Protein AF-0000000068950107 (afdb_homodimer)

Radius of gyration: 25.42 Å; Cα contacts (8 Å, |Δi|>4): 1055; chains: 2; bounding box: 49×68×73 Å

Structure (mmCIF, N/CA/C/O backbone):
data_AF-0000000068950107-model_v1
#
loop_
_entity.id
_entity.type
_entity.pdbx_description
1 polymer 'LysR family transcriptional regulator'
#
loop_
_atom_site.group_PDB
_atom_site.id
_atom_site.type_symbol
_atom_site.label_atom_id
_atom_site.label_alt_id
_atom_site.label_comp_id
_atom_site.label_asym_id
_atom_site.label_entity_id
_atom_site.label_seq_id
_atom_site.pdbx_PDB_ins_code
_atom_site.Cartn_x
_atom_site.Cartn_y
_atom_site.Cartn_z
_atom_site.occupancy
_atom_site.B_iso_or_equiv
_atom_site.auth_seq_id
_atom_site.auth_comp_id
_atom_site.auth_asym_id
_atom_site.auth_atom_id
_atom_site.pdbx_PDB_model_num
ATOM 1 N N . MET A 1 1 ? -6.273 -7.312 -38.469 1 56.97 1 MET A N 1
ATOM 2 C CA . MET A 1 1 ? -6.234 -6.789 -37.094 1 56.97 1 MET A CA 1
ATOM 3 C C . MET A 1 1 ? -6.562 -7.883 -36.094 1 56.97 1 MET A C 1
ATOM 5 O O . MET A 1 1 ? -7.57 -8.578 -36.219 1 56.97 1 MET A O 1
ATOM 9 N N . GLY A 1 2 ? -5.566 -8.32 -35.375 1 64.31 2 GLY A N 1
ATOM 10 C CA . GLY A 1 2 ? -5.77 -9.344 -34.375 1 64.31 2 GLY A CA 1
ATOM 11 C C . GLY A 1 2 ? -5.555 -8.836 -32.938 1 64.31 2 GLY A C 1
ATOM 12 O O . GLY A 1 2 ? -4.965 -7.77 -32.75 1 64.31 2 GLY A O 1
ATOM 13 N N . LEU A 1 3 ? -6.203 -9.523 -32.031 1 67.75 3 LEU A N 1
ATOM 14 C CA . LEU A 1 3 ? -6.129 -9.141 -30.609 1 67.75 3 LEU A CA 1
ATOM 15 C C . LEU A 1 3 ? -4.68 -9.102 -30.141 1 67.75 3 LEU A C 1
ATOM 17 O O . LEU A 1 3 ? -4.324 -8.289 -29.281 1 67.75 3 LEU A O 1
ATOM 21 N N . ARG A 1 4 ? -3.863 -9.875 -30.703 1 73.62 4 ARG A N 1
ATOM 22 C CA . ARG A 1 4 ? -2.447 -9.906 -30.359 1 73.62 4 ARG A CA 1
ATOM 23 C C . ARG A 1 4 ? -1.763 -8.602 -30.734 1 73.62 4 ARG A C 1
ATOM 25 O O . ARG A 1 4 ? -0.962 -8.062 -29.969 1 73.62 4 ARG A O 1
ATOM 32 N N . GLN A 1 5 ? -2.068 -8.172 -31.938 1 77.38 5 GLN A N 1
ATOM 33 C CA . GLN A 1 5 ? -1.483 -6.918 -32.406 1 77.38 5 GLN A CA 1
ATOM 34 C C . GLN A 1 5 ? -1.944 -5.742 -31.562 1 77.38 5 GLN A C 1
ATOM 36 O O . GLN A 1 5 ? -1.162 -4.836 -31.266 1 77.38 5 GLN A O 1
ATOM 41 N N . LEU A 1 6 ? -3.205 -5.777 -31.141 1 78.5 6 LEU A N 1
ATOM 42 C CA . LEU A 1 6 ? -3.727 -4.723 -30.281 1 78.5 6 LEU A CA 1
ATOM 43 C C . LEU A 1 6 ? -3.016 -4.727 -28.922 1 78.5 6 LEU A C 1
ATOM 45 O O . LEU A 1 6 ? -2.709 -3.664 -28.391 1 78.5 6 LEU A O 1
ATOM 49 N N . HIS A 1 7 ? -2.801 -5.91 -28.484 1 80.06 7 HIS A N 1
ATOM 50 C CA . HIS A 1 7 ? -2.055 -6.039 -27.234 1 80.06 7 HIS A CA 1
ATOM 51 C C . HIS A 1 7 ? -0.639 -5.496 -27.391 1 80.06 7 HIS A C 1
ATOM 53 O O . HIS A 1 7 ? -0.138 -4.809 -26.5 1 80.06 7 HIS A O 1
ATOM 59 N N . HIS A 1 8 ? 0.045 -5.781 -28.438 1 82.88 8 HIS A N 1
ATOM 60 C CA . HIS A 1 8 ? 1.374 -5.254 -28.719 1 82.88 8 HIS A CA 1
ATOM 61 C C . HIS A 1 8 ? 1.37 -3.73 -28.766 1 82.88 8 HIS A C 1
ATOM 63 O O . HIS A 1 8 ? 2.262 -3.09 -28.203 1 82.88 8 HIS A O 1
ATOM 69 N N . PHE A 1 9 ? 0.323 -3.186 -29.375 1 85.06 9 PHE A N 1
ATOM 70 C CA . PHE A 1 9 ? 0.168 -1.744 -29.531 1 85.06 9 PHE A CA 1
ATOM 71 C C . PHE A 1 9 ? -0.013 -1.071 -28.172 1 85.06 9 PHE A C 1
ATOM 73 O O . PHE A 1 9 ? 0.667 -0.089 -27.875 1 85.06 9 PHE A O 1
ATOM 80 N N . VAL A 1 10 ? -0.833 -1.626 -27.438 1 81.5 10 VAL A N 1
ATOM 81 C CA . VAL A 1 10 ? -1.101 -1.052 -26.125 1 81.5 10 VAL A CA 1
ATOM 82 C C . VAL A 1 10 ? 0.167 -1.094 -25.281 1 81.5 10 VAL A C 1
ATOM 84 O O . VAL A 1 10 ? 0.525 -0.103 -24.641 1 81.5 10 VAL A O 1
ATOM 87 N N . THR A 1 11 ? 0.856 -2.184 -25.281 1 80.5 11 THR A N 1
ATOM 88 C CA . THR A 1 11 ? 2.088 -2.359 -24.516 1 80.5 11 THR A CA 1
ATOM 89 C C . THR A 1 11 ? 3.158 -1.378 -24.984 1 80.5 11 THR A C 1
ATOM 91 O O . THR A 1 11 ? 3.889 -0.812 -24.172 1 80.5 11 THR A O 1
ATOM 94 N N . LEU A 1 12 ? 3.195 -1.234 -26.25 1 84.81 12 LEU A N 1
ATOM 95 C CA . LEU A 1 12 ? 4.172 -0.311 -26.828 1 84.81 12 LEU A CA 1
ATOM 96 C C . LEU A 1 12 ? 3.926 1.111 -26.328 1 84.81 12 LEU A C 1
ATOM 98 O O . LEU A 1 12 ? 4.863 1.801 -25.922 1 84.81 12 LEU A O 1
ATOM 102 N N . VAL A 1 13 ? 2.723 1.468 -26.328 1 80.88 13 VAL A N 1
ATOM 103 C CA . VAL A 1 13 ? 2.385 2.822 -25.906 1 80.88 13 VAL A CA 1
ATOM 104 C C . VAL A 1 13 ? 2.674 2.98 -24.422 1 80.88 13 VAL A C 1
ATOM 106 O O . VAL A 1 13 ? 3.197 4.012 -23.984 1 80.88 13 VAL A O 1
ATOM 109 N N . GLU A 1 14 ? 2.33 1.941 -23.75 1 76.25 14 GLU A N 1
ATOM 110 C CA . GLU A 1 14 ? 2.527 1.972 -22.312 1 76.25 14 GLU A CA 1
ATOM 111 C C . GLU A 1 14 ? 4.008 2.035 -21.953 1 76.25 14 GLU A C 1
ATOM 113 O O . GLU A 1 14 ? 4.398 2.73 -21.016 1 76.25 14 GLU A O 1
ATOM 118 N N . GLN A 1 15 ? 4.836 1.309 -22.656 1 76.12 15 GLN A N 1
ATOM 119 C CA . GLN A 1 15 ? 6.266 1.218 -22.375 1 76.12 15 GLN A CA 1
ATOM 120 C C . GLN A 1 15 ? 7.02 2.395 -23 1 76.12 15 GLN A C 1
ATOM 122 O O . GLN A 1 15 ? 8.133 2.717 -22.562 1 76.12 15 GLN A O 1
ATOM 127 N N . GLY A 1 16 ? 6.457 2.977 -23.953 1 78.38 16 GLY A N 1
ATOM 128 C CA . GLY A 1 16 ? 6.992 4.168 -24.594 1 78.38 16 GLY A CA 1
ATOM 129 C C . GLY A 1 16 ? 8.219 3.891 -25.438 1 78.38 16 GLY A C 1
ATOM 130 O O . GLY A 1 16 ? 8.891 4.82 -25.891 1 78.38 16 GLY A O 1
ATOM 131 N N . SER A 1 17 ? 8.656 2.635 -25.5 1 83.88 17 SER A N 1
ATOM 132 C CA . SER A 1 17 ? 9.82 2.234 -26.281 1 83.88 17 SER A CA 1
ATOM 133 C C . SER A 1 17 ? 9.633 0.85 -26.891 1 83.88 17 SER A C 1
ATOM 135 O O . SER A 1 17 ? 9.102 -0.053 -26.25 1 83.88 17 SER A O 1
ATOM 137 N N . PHE A 1 18 ? 10.086 0.819 -28.156 1 85.75 18 PHE A N 1
ATOM 138 C CA . PHE A 1 18 ? 9.984 -0.465 -28.828 1 85.75 18 PHE A CA 1
ATOM 139 C C . PHE A 1 18 ? 10.82 -1.524 -28.125 1 85.75 18 PHE A C 1
ATOM 141 O O . PHE A 1 18 ? 10.375 -2.662 -27.953 1 85.75 18 PHE A O 1
ATOM 148 N N . ALA A 1 19 ? 11.938 -1.054 -27.688 1 82.94 19 ALA A N 1
ATOM 149 C CA . ALA A 1 19 ? 12.812 -2.008 -27.016 1 82.94 19 ALA A CA 1
ATOM 150 C C . ALA A 1 19 ? 12.211 -2.469 -25.688 1 82.94 19 ALA A C 1
ATOM 152 O O . ALA A 1 19 ? 12.164 -3.666 -25.406 1 82.94 19 ALA A O 1
ATOM 153 N N . ARG A 1 20 ? 11.711 -1.617 -25.031 1 80.81 20 ARG A N 1
ATOM 154 C CA . ARG A 1 20 ? 11.125 -1.934 -23.734 1 80.81 20 ARG A CA 1
ATOM 155 C C . ARG A 1 20 ? 9.852 -2.762 -23.906 1 80.81 20 ARG A C 1
ATOM 157 O O . ARG A 1 20 ? 9.617 -3.707 -23.156 1 80.81 20 ARG A O 1
ATOM 164 N N . ALA A 1 21 ? 9.117 -2.334 -24.844 1 83.5 21 ALA A N 1
ATOM 165 C CA . ALA A 1 21 ? 7.879 -3.055 -25.109 1 83.5 21 ALA A CA 1
ATOM 166 C C . ALA A 1 21 ? 8.164 -4.48 -25.578 1 83.5 21 ALA A C 1
ATOM 168 O O . ALA A 1 21 ? 7.496 -5.426 -25.141 1 83.5 21 ALA A O 1
ATOM 169 N N . ALA A 1 22 ? 9.094 -4.586 -26.406 1 85.94 22 ALA A N 1
ATOM 170 C CA . ALA A 1 22 ? 9.477 -5.914 -26.875 1 85.94 22 ALA A CA 1
ATOM 171 C C . ALA A 1 22 ? 9.914 -6.805 -25.719 1 85.94 22 ALA A C 1
ATOM 173 O O . ALA A 1 22 ? 9.531 -7.973 -25.656 1 85.94 22 ALA A O 1
ATOM 174 N N . GLY A 1 23 ? 10.656 -6.223 -24.938 1 78.69 23 GLY A N 1
ATOM 175 C CA . GLY A 1 23 ? 11.07 -6.938 -23.734 1 78.69 23 GLY A CA 1
ATOM 176 C C . GLY A 1 23 ? 9.906 -7.367 -22.875 1 78.69 23 GLY A C 1
ATOM 177 O O . GLY A 1 23 ? 9.828 -8.523 -22.453 1 78.69 23 GLY A O 1
ATOM 178 N N . ALA A 1 24 ? 9.016 -6.504 -22.734 1 75 24 ALA A N 1
ATOM 179 C CA . ALA A 1 24 ? 7.844 -6.762 -21.891 1 75 24 ALA A CA 1
ATOM 180 C C . ALA A 1 24 ? 6.957 -7.844 -22.5 1 75 24 ALA A C 1
ATOM 182 O O . ALA A 1 24 ? 6.297 -8.594 -21.781 1 75 24 ALA A O 1
ATOM 183 N N . LEU A 1 25 ? 7.043 -7.875 -23.797 1 76 25 LEU A N 1
ATOM 184 C CA . LEU A 1 25 ? 6.172 -8.781 -24.531 1 76 25 LEU A CA 1
ATOM 185 C C . LEU A 1 25 ? 6.91 -10.07 -24.891 1 76 25 LEU A C 1
ATOM 187 O O . LEU A 1 25 ? 6.328 -10.977 -25.484 1 76 25 LEU A O 1
ATOM 191 N N . HIS A 1 26 ? 8.18 -10.047 -24.469 1 75.81 26 HIS A N 1
ATOM 192 C CA . HIS A 1 26 ? 9.023 -11.188 -24.812 1 75.81 26 HIS A CA 1
ATOM 193 C C . HIS A 1 26 ? 9.055 -11.43 -26.312 1 75.81 26 HIS A C 1
ATOM 195 O O . HIS A 1 26 ? 8.883 -12.562 -26.766 1 75.81 26 HIS A O 1
ATOM 201 N N . LEU A 1 27 ? 9.141 -10.398 -26.984 1 79.56 27 LEU A N 1
ATOM 202 C CA . LEU A 1 27 ? 9.281 -10.398 -28.438 1 79.56 27 LEU A CA 1
ATOM 203 C C . LEU A 1 27 ? 10.578 -9.719 -28.859 1 79.56 27 LEU A C 1
ATOM 205 O O . LEU A 1 27 ? 11.164 -8.953 -28.078 1 79.56 27 LEU A O 1
ATOM 209 N N . SER A 1 28 ? 11.125 -10.242 -29.938 1 82.75 28 SER A N 1
ATOM 210 C CA . SER A 1 28 ? 12.172 -9.422 -30.547 1 82.75 28 SER A CA 1
ATOM 211 C C . SER A 1 28 ? 11.617 -8.086 -31.031 1 82.75 28 SER A C 1
ATOM 213 O O . SER A 1 28 ? 10.438 -7.977 -31.344 1 82.75 28 SER A O 1
ATOM 215 N N . GLN A 1 29 ? 12.469 -7.137 -30.938 1 87.12 29 GLN A N 1
ATOM 216 C CA . GLN A 1 29 ? 12.047 -5.812 -31.391 1 87.12 29 GLN A CA 1
ATOM 217 C C . GLN A 1 29 ? 11.57 -5.84 -32.844 1 87.12 29 GLN A C 1
ATOM 219 O O . GLN A 1 29 ? 10.555 -5.234 -33.188 1 87.12 29 GLN A O 1
ATOM 224 N N . PRO A 1 30 ? 12.25 -6.609 -33.75 1 87.31 30 PRO A N 1
ATOM 225 C CA . PRO A 1 30 ? 11.719 -6.668 -35.125 1 87.31 30 PRO A CA 1
ATOM 226 C C . PRO A 1 30 ? 10.328 -7.293 -35.188 1 87.31 30 PRO A C 1
ATOM 228 O O . PRO A 1 30 ? 9.484 -6.852 -35.969 1 87.31 30 PRO A O 1
ATOM 231 N N . ALA A 1 31 ? 10.125 -8.281 -34.375 1 82.94 31 ALA A N 1
ATOM 232 C CA . ALA A 1 31 ? 8.82 -8.93 -34.344 1 82.94 31 ALA A CA 1
ATOM 233 C C . ALA A 1 31 ? 7.742 -7.957 -33.875 1 82.94 31 ALA A C 1
ATOM 235 O O . ALA A 1 31 ? 6.645 -7.918 -34.438 1 82.94 31 ALA A O 1
ATOM 236 N N . LEU A 1 32 ? 8.078 -7.242 -32.844 1 89.62 32 LEU A N 1
ATOM 237 C CA . LEU A 1 32 ? 7.129 -6.242 -32.344 1 89.62 32 LEU A CA 1
ATOM 238 C C . LEU A 1 32 ? 6.887 -5.172 -33.406 1 89.62 32 LEU A C 1
ATOM 240 O O . LEU A 1 32 ? 5.746 -4.758 -33.625 1 89.62 32 LEU A O 1
ATOM 244 N N . THR A 1 33 ? 7.934 -4.695 -34.031 1 89 33 THR A N 1
ATOM 245 C CA . THR A 1 33 ? 7.824 -3.678 -35.062 1 89 33 THR A CA 1
ATOM 246 C C . THR A 1 33 ? 6.918 -4.152 -36.188 1 89 33 THR A C 1
ATOM 248 O O . THR A 1 33 ? 6.043 -3.41 -36.656 1 89 33 THR A O 1
ATOM 251 N N . ARG A 1 34 ? 7.086 -5.387 -36.594 1 86.5 34 ARG A N 1
ATOM 252 C CA . ARG A 1 34 ? 6.258 -5.961 -37.625 1 86.5 34 ARG A CA 1
ATOM 253 C C . ARG A 1 34 ? 4.797 -6.023 -37.219 1 86.5 34 ARG A C 1
ATOM 255 O O . ARG A 1 34 ? 3.898 -5.754 -38 1 86.5 34 ARG A O 1
ATOM 262 N N . SER A 1 35 ? 4.656 -6.457 -35.969 1 84.88 35 SER A N 1
ATOM 263 C CA . SER A 1 35 ? 3.303 -6.547 -35.438 1 84.88 35 SER A CA 1
ATOM 264 C C . SER A 1 35 ? 2.604 -5.191 -35.469 1 84.88 35 SER A C 1
ATOM 266 O O . SER A 1 35 ? 1.441 -5.098 -35.875 1 84.88 35 SER A O 1
ATOM 268 N N . ILE A 1 36 ? 3.344 -4.176 -35.125 1 87.75 36 ILE A N 1
ATOM 269 C CA . ILE A 1 36 ? 2.791 -2.828 -35.062 1 87.75 36 ILE A CA 1
ATOM 270 C C . ILE A 1 36 ? 2.533 -2.332 -36.5 1 87.75 36 ILE A C 1
ATOM 272 O O . ILE A 1 36 ? 1.495 -1.727 -36.781 1 87.75 36 ILE A O 1
ATOM 276 N N . GLN A 1 37 ? 3.424 -2.584 -37.375 1 86.75 37 GLN A N 1
ATOM 277 C CA . GLN A 1 37 ? 3.273 -2.197 -38.781 1 86.75 37 GLN A CA 1
ATOM 278 C C . GLN A 1 37 ? 2.064 -2.881 -39.406 1 86.75 37 GLN A C 1
ATOM 280 O O . GLN A 1 37 ? 1.327 -2.262 -40.188 1 86.75 37 GLN A O 1
ATOM 285 N N . ALA A 1 38 ? 1.943 -4.125 -39.062 1 80.38 38 ALA A N 1
ATOM 286 C CA . ALA A 1 38 ? 0.79 -4.863 -39.562 1 80.38 38 ALA A CA 1
ATOM 287 C C . ALA A 1 38 ? -0.516 -4.238 -39.094 1 80.38 38 ALA A C 1
ATOM 289 O O . ALA A 1 38 ? -1.481 -4.133 -39.844 1 80.38 38 ALA A O 1
ATOM 290 N N . LEU A 1 39 ? -0.526 -3.92 -37.875 1 81 39 LEU A N 1
ATOM 291 C CA . LEU A 1 39 ? -1.703 -3.266 -37.312 1 81 39 LEU A CA 1
ATOM 292 C C . LEU A 1 39 ? -1.964 -1.932 -38 1 81 39 LEU A C 1
ATOM 294 O O . LEU A 1 39 ? -3.107 -1.616 -38.344 1 81 39 LEU A O 1
ATOM 298 N N . GLU A 1 40 ? -0.897 -1.148 -38.219 1 84.19 40 GLU A N 1
ATOM 299 C CA . GLU A 1 40 ? -1.016 0.161 -38.844 1 84.19 40 GLU A CA 1
ATOM 300 C C . GLU A 1 40 ? -1.411 0.031 -40.312 1 84.19 40 GLU A C 1
ATOM 302 O O . GLU A 1 40 ? -2.051 0.925 -40.875 1 84.19 40 GLU A O 1
ATOM 307 N N . ALA A 1 41 ? -1.011 -1.009 -40.938 1 79.44 41 ALA A N 1
ATOM 308 C CA . ALA A 1 41 ? -1.42 -1.271 -42.312 1 79.44 41 ALA A CA 1
ATOM 309 C C . ALA A 1 41 ? -2.939 -1.354 -42.438 1 79.44 41 ALA A C 1
ATOM 311 O O . ALA A 1 41 ? -3.516 -0.932 -43.438 1 79.44 41 ALA A O 1
ATOM 312 N N . ASP A 1 42 ? -3.547 -1.888 -41.406 1 73.06 42 ASP A N 1
ATOM 313 C CA . ASP A 1 42 ? -4.996 -2.053 -41.375 1 73.06 42 ASP A CA 1
ATOM 314 C C . ASP A 1 42 ? -5.691 -0.771 -40.938 1 73.06 42 ASP A C 1
ATOM 316 O O . ASP A 1 42 ? -6.754 -0.415 -41.438 1 73.06 42 ASP A O 1
ATOM 320 N N . LEU A 1 43 ? -5.074 -0.08 -39.969 1 75.38 43 LEU A N 1
ATOM 321 C CA . LEU A 1 43 ? -5.801 0.978 -39.25 1 75.38 43 LEU A CA 1
ATOM 322 C C . LEU A 1 43 ? -5.215 2.348 -39.594 1 75.38 43 LEU A C 1
ATOM 324 O O . LEU A 1 43 ? -5.809 3.377 -39.25 1 75.38 43 LEU A O 1
ATOM 328 N N . GLY A 1 44 ? -4.113 2.428 -40.312 1 76.38 44 GLY A N 1
ATOM 329 C CA . GLY A 1 44 ? -3.367 3.66 -40.5 1 76.38 44 GLY A CA 1
ATOM 330 C C . GLY A 1 44 ? -2.297 3.893 -39.469 1 76.38 44 GLY A C 1
ATOM 331 O O . GLY A 1 44 ? -2.119 3.076 -38.562 1 76.38 44 GLY A O 1
ATOM 332 N N . PRO A 1 45 ? -1.625 4.969 -39.562 1 80.38 45 PRO A N 1
ATOM 333 C CA . PRO A 1 45 ? -0.526 5.238 -38.656 1 80.38 45 PRO A CA 1
ATOM 334 C C . PRO A 1 45 ? -1.008 5.48 -37.219 1 80.38 45 PRO A C 1
ATOM 336 O O . PRO A 1 45 ? -1.811 6.387 -36.969 1 80.38 45 PRO A O 1
ATOM 339 N N . LEU A 1 46 ? -0.61 4.594 -36.344 1 83.12 46 LEU A N 1
ATOM 340 C CA . LEU A 1 46 ? -1.033 4.672 -34.969 1 83.12 46 LEU A CA 1
ATOM 341 C C . LEU A 1 46 ? 0.073 5.254 -34.094 1 83.12 46 LEU A C 1
ATOM 343 O O . LEU A 1 46 ? -0.199 5.809 -33.031 1 83.12 46 LEU A O 1
ATOM 347 N N . ILE A 1 47 ? 1.278 5.02 -34.531 1 85.19 47 ILE A N 1
ATOM 348 C CA . ILE A 1 47 ? 2.436 5.434 -33.75 1 85.19 47 ILE A CA 1
ATOM 349 C C . ILE A 1 47 ? 3.223 6.5 -34.5 1 85.19 47 ILE A C 1
ATOM 351 O O . ILE A 1 47 ? 3.469 6.363 -35.688 1 85.19 47 ILE A O 1
ATOM 355 N N . ASP A 1 48 ? 3.355 7.559 -33.844 1 77.94 48 ASP A N 1
ATOM 356 C CA . ASP A 1 48 ? 4.234 8.594 -34.375 1 77.94 48 ASP A CA 1
ATOM 357 C C . ASP A 1 48 ? 5.695 8.305 -34.031 1 77.94 48 ASP A C 1
ATOM 359 O O . ASP A 1 48 ? 6.078 8.328 -32.844 1 77.94 48 ASP A O 1
ATOM 363 N N . ARG A 1 49 ? 6.426 7.879 -34.969 1 71 49 ARG A N 1
ATOM 364 C CA . ARG A 1 49 ? 7.828 7.5 -34.812 1 71 49 ARG A CA 1
ATOM 365 C C . ARG A 1 49 ? 8.75 8.68 -35.094 1 71 49 ARG A C 1
ATOM 367 O O . ARG A 1 49 ? 9.953 8.508 -35.25 1 71 49 ARG A O 1
ATOM 374 N N . SER A 1 50 ? 8.039 9.773 -35.219 1 63.09 50 SER A N 1
ATOM 375 C CA . SER A 1 50 ? 8.844 10.961 -35.469 1 63.09 50 SER A CA 1
ATOM 376 C C . SER A 1 50 ? 9.719 11.32 -34.281 1 63.09 50 SER A C 1
ATOM 378 O O . SER A 1 50 ? 9.273 11.227 -33.125 1 63.09 50 SER A O 1
ATOM 380 N N . TYR A 1 51 ? 11.117 11.328 -34.469 1 59.31 51 TYR A N 1
ATOM 381 C CA . TYR A 1 51 ? 12.141 11.82 -33.562 1 59.31 51 TYR A CA 1
ATOM 382 C C . TYR A 1 51 ? 12.57 10.727 -32.594 1 59.31 51 TYR A C 1
ATOM 384 O O . TYR A 1 51 ? 12.938 11.008 -31.438 1 59.31 51 TYR A O 1
ATOM 392 N N . GLY A 1 52 ? 12.211 9.422 -32.781 1 59.31 52 GLY A N 1
ATOM 393 C CA . GLY A 1 52 ? 12.781 8.312 -32.031 1 59.31 52 GLY A CA 1
ATOM 394 C C . GLY A 1 52 ? 11.938 7.898 -30.844 1 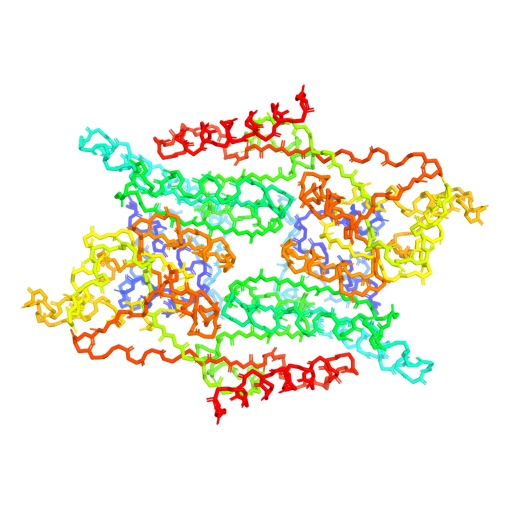59.31 52 GLY A C 1
ATOM 395 O O . GLY A 1 52 ? 12.242 6.914 -30.156 1 59.31 52 GLY A O 1
ATOM 396 N N . LYS A 1 53 ? 10.938 8.688 -30.5 1 63.62 53 LYS A N 1
ATOM 397 C CA . LYS A 1 53 ? 10.117 8.297 -29.359 1 63.62 53 LYS A CA 1
ATOM 398 C C . LYS A 1 53 ? 8.812 7.652 -29.828 1 63.62 53 LYS A C 1
ATOM 400 O O . LYS A 1 53 ? 8.289 7.984 -30.891 1 63.62 53 LYS A O 1
ATOM 405 N N . VAL A 1 54 ? 8.32 6.566 -29.125 1 74.94 54 VAL A N 1
ATOM 406 C CA . VAL A 1 54 ? 7.07 5.871 -29.406 1 74.94 54 VAL A CA 1
ATOM 407 C C . VAL A 1 54 ? 5.906 6.609 -28.75 1 74.94 54 VAL A C 1
ATOM 409 O O . VAL A 1 54 ? 5.766 6.59 -27.531 1 74.94 54 VAL A O 1
ATOM 412 N N . ARG A 1 55 ? 5.195 7.426 -29.625 1 77.69 55 ARG A N 1
ATOM 413 C CA . ARG A 1 55 ? 3.982 8.102 -29.172 1 77.69 55 ARG A CA 1
ATOM 414 C C . ARG A 1 55 ? 2.801 7.777 -30.078 1 77.69 55 ARG A C 1
ATOM 416 O O . ARG A 1 55 ? 2.963 7.652 -31.297 1 77.69 55 ARG A O 1
ATOM 423 N N . PRO A 1 56 ? 1.604 7.664 -29.391 1 77.94 56 PRO A N 1
ATOM 424 C CA . PRO A 1 56 ? 0.446 7.41 -30.266 1 77.94 56 PRO A CA 1
ATOM 425 C C . PRO A 1 56 ? 0.041 8.633 -31.078 1 77.94 56 PRO A C 1
ATOM 427 O O . PRO A 1 56 ? 0.143 9.766 -30.594 1 77.94 56 PRO A O 1
ATOM 430 N N . THR A 1 57 ? -0.329 8.516 -32.406 1 74.81 57 THR A N 1
ATOM 431 C CA . THR A 1 57 ? -0.985 9.539 -33.219 1 74.81 57 THR A CA 1
ATOM 432 C C . THR A 1 57 ? -2.398 9.805 -32.719 1 74.81 57 THR A C 1
ATOM 434 O O . THR A 1 57 ? -2.848 9.18 -31.75 1 74.81 57 THR A O 1
ATOM 437 N N . ALA A 1 58 ? -3.102 10.797 -33.312 1 67.94 58 ALA A N 1
ATOM 438 C CA . ALA A 1 58 ? -4.508 11.023 -32.969 1 67.94 58 ALA A CA 1
ATOM 439 C C . ALA A 1 58 ? -5.328 9.758 -33.188 1 67.94 58 ALA A C 1
ATOM 441 O O . ALA A 1 58 ? -6.137 9.383 -32.312 1 67.94 58 ALA A O 1
ATOM 442 N N . ALA A 1 59 ? -5.082 9.195 -34.25 1 71.25 59 ALA A N 1
ATOM 443 C CA . ALA A 1 59 ? -5.719 7.914 -34.531 1 71.25 59 ALA A CA 1
ATOM 444 C C . ALA A 1 59 ? -5.258 6.836 -33.562 1 71.25 59 ALA A C 1
ATOM 446 O O . ALA A 1 59 ? -6.047 5.98 -33.156 1 71.25 59 ALA A O 1
ATOM 447 N N . GLY A 1 60 ? -3.998 6.977 -33.125 1 77.12 60 GLY A N 1
ATOM 448 C CA . GLY A 1 60 ? -3.439 6.031 -32.188 1 77.12 60 GLY A CA 1
ATOM 449 C C . GLY A 1 60 ? -4.094 6.109 -30.812 1 77.12 60 GLY A C 1
ATOM 450 O O . GLY A 1 60 ? -4.34 5.082 -30.188 1 77.12 60 GLY A O 1
ATOM 451 N N . MET A 1 61 ? -4.441 7.199 -30.516 1 71.44 61 MET A N 1
ATOM 452 C CA . MET A 1 61 ? -5.082 7.395 -29.219 1 71.44 61 MET A CA 1
ATOM 453 C C . MET A 1 61 ? -6.484 6.805 -29.203 1 71.44 61 MET A C 1
ATOM 455 O O . MET A 1 61 ? -6.895 6.176 -28.219 1 71.44 61 MET A O 1
ATOM 459 N N . LEU A 1 62 ? -7.191 7.074 -30.266 1 65.25 62 LEU A N 1
ATOM 460 C CA . LEU A 1 62 ? -8.516 6.484 -30.406 1 65.25 62 LEU A CA 1
ATOM 461 C C . LEU A 1 62 ? -8.43 4.961 -30.438 1 65.25 62 LEU A C 1
ATOM 463 O O . LEU A 1 62 ? -9.211 4.281 -29.766 1 65.25 62 LEU A O 1
ATOM 467 N N . ALA A 1 63 ? -7.469 4.547 -31.203 1 73.38 63 ALA A N 1
ATOM 468 C CA . ALA A 1 63 ? -7.266 3.105 -31.297 1 73.38 63 ALA A CA 1
ATOM 469 C C . ALA A 1 63 ? -6.871 2.51 -29.953 1 73.38 63 ALA A C 1
ATOM 471 O O . ALA A 1 63 ? -7.289 1.4 -29.609 1 73.38 63 ALA A O 1
ATOM 472 N N . LEU A 1 64 ? -6.098 3.289 -29.281 1 76.75 64 LEU A N 1
ATOM 473 C CA . LEU A 1 64 ? -5.641 2.83 -27.984 1 76.75 64 LEU A CA 1
ATOM 474 C C . LEU A 1 64 ? -6.82 2.596 -27.047 1 76.75 64 LEU A C 1
ATOM 476 O O . LEU A 1 64 ? -6.898 1.559 -26.375 1 76.75 64 LEU A O 1
ATOM 480 N N . GLU A 1 65 ? -7.73 3.426 -27.062 1 66.12 65 GLU A N 1
ATOM 481 C CA . GLU A 1 65 ? -8.922 3.307 -26.219 1 66.12 65 GLU A CA 1
ATOM 482 C C . GLU A 1 65 ? -9.766 2.102 -26.625 1 66.12 65 GLU A C 1
ATOM 484 O O . GLU A 1 65 ? -10.219 1.334 -25.781 1 66.12 65 GLU A O 1
ATOM 489 N N . ARG A 1 66 ? -9.961 2.055 -27.875 1 63.44 66 ARG A N 1
ATOM 490 C CA . ARG A 1 66 ? -10.773 0.956 -28.391 1 63.44 66 ARG A CA 1
ATOM 491 C C . ARG A 1 66 ? -10.062 -0.381 -28.219 1 63.44 66 ARG A C 1
ATOM 493 O O . ARG A 1 66 ? -10.695 -1.389 -27.891 1 63.44 66 ARG A O 1
ATOM 500 N N . ALA A 1 67 ? -8.742 -0.346 -28.438 1 73.06 67 ALA A N 1
ATOM 501 C CA . ALA A 1 67 ? -7.953 -1.562 -28.25 1 73.06 67 ALA A CA 1
ATOM 502 C C . ALA A 1 67 ? -8.047 -2.062 -26.812 1 73.06 67 ALA A C 1
ATOM 504 O O . ALA A 1 67 ? -8.234 -3.258 -26.578 1 73.06 67 ALA A O 1
ATOM 505 N N . ARG A 1 68 ? -7.953 -1.146 -26.031 1 70.06 68 ARG A N 1
ATOM 506 C CA . ARG A 1 68 ? -8.07 -1.503 -24.609 1 70.06 68 ARG A CA 1
ATOM 507 C C . ARG A 1 68 ? -9.43 -2.127 -24.312 1 70.06 68 ARG A C 1
ATOM 509 O O . ARG A 1 68 ? -9.516 -3.117 -23.594 1 70.06 68 ARG A O 1
ATOM 516 N N . ARG A 1 69 ? -10.461 -1.612 -24.922 1 62.75 69 ARG A N 1
ATOM 517 C CA . ARG A 1 69 ? -11.805 -2.15 -24.75 1 62.75 69 ARG A CA 1
ATOM 518 C C . ARG A 1 69 ? -11.922 -3.543 -25.375 1 62.75 69 ARG A C 1
ATOM 520 O O . ARG A 1 69 ? -12.516 -4.441 -24.781 1 62.75 69 ARG A O 1
ATOM 527 N N . MET A 1 70 ? -11.383 -3.674 -26.547 1 61.31 70 MET A N 1
ATOM 528 C CA . MET A 1 70 ? -11.438 -4.961 -27.234 1 61.31 70 MET A CA 1
ATOM 529 C C . MET A 1 70 ? -10.672 -6.023 -26.453 1 61.31 70 MET A C 1
ATOM 531 O O . MET A 1 70 ? -11.141 -7.156 -26.312 1 61.31 70 MET A O 1
ATOM 535 N N . LEU A 1 71 ? -9.578 -5.621 -26.062 1 65.5 71 LEU A N 1
ATOM 536 C CA . LEU A 1 71 ? -8.789 -6.578 -25.297 1 65.5 71 LEU A CA 1
ATOM 537 C C . LEU A 1 71 ? -9.492 -6.953 -24 1 65.5 71 LEU A C 1
ATOM 539 O O . LEU A 1 71 ? -9.422 -8.102 -23.547 1 65.5 71 LEU A O 1
ATOM 543 N N . ARG A 1 72 ? -10.227 -6.047 -23.672 1 60.88 72 ARG A N 1
ATOM 544 C CA . ARG A 1 72 ? -11.055 -6.293 -22.5 1 60.88 72 ARG A CA 1
ATOM 545 C C . ARG A 1 72 ? -12.164 -7.297 -22.812 1 60.88 72 ARG A C 1
ATOM 547 O O . ARG A 1 72 ? -12.43 -8.211 -22.031 1 60.88 72 ARG A O 1
ATOM 554 N N . GLU A 1 73 ? -12.781 -6.996 -23.875 1 55.06 73 GLU A N 1
ATOM 555 C CA . GLU A 1 73 ? -13.844 -7.895 -24.312 1 55.06 73 GLU A CA 1
ATOM 556 C C . GLU A 1 73 ? -13.312 -9.305 -24.547 1 55.06 73 GLU A C 1
ATOM 558 O O . GLU A 1 73 ? -13.984 -10.289 -24.219 1 55.06 73 GLU A O 1
ATOM 563 N N . GLN A 1 74 ? -12.188 -9.414 -25.094 1 55.47 74 GLN A N 1
ATOM 564 C CA . GLN A 1 74 ? -11.57 -10.719 -25.281 1 55.47 74 GLN A CA 1
ATOM 565 C C . GLN A 1 74 ? -11.305 -11.398 -23.938 1 55.47 74 GLN A C 1
ATOM 567 O O . GLN A 1 74 ? -11.578 -12.586 -23.766 1 55.47 74 GLN A O 1
ATOM 572 N N . ARG A 1 75 ? -10.758 -10.633 -23.125 1 54.94 75 ARG A N 1
ATOM 573 C CA . ARG A 1 75 ? -10.492 -11.18 -21.797 1 54.94 75 ARG A CA 1
ATOM 574 C C . ARG A 1 75 ? -11.789 -11.609 -21.109 1 54.94 75 ARG A C 1
ATOM 576 O O . ARG A 1 75 ? -11.844 -12.672 -20.5 1 54.94 75 ARG A O 1
ATOM 583 N N . GLU A 1 76 ? -12.75 -10.766 -21.344 1 52.06 76 GLU A N 1
ATOM 584 C CA . GLU A 1 76 ? -14.062 -11.078 -20.781 1 52.06 76 GLU A CA 1
ATOM 585 C C . GLU A 1 76 ? -14.648 -12.336 -21.422 1 52.06 76 GLU A C 1
ATOM 587 O O . GLU A 1 76 ? -15.234 -13.172 -20.719 1 52.06 76 GLU A O 1
ATOM 592 N N . LEU A 1 77 ? -14.531 -12.43 -22.703 1 46.06 77 LEU A N 1
ATOM 593 C CA . LEU A 1 77 ? -15.016 -13.617 -23.391 1 46.06 77 LEU A CA 1
ATOM 594 C C . LEU A 1 77 ? -14.289 -14.867 -22.906 1 46.06 77 LEU A C 1
ATOM 596 O O . LEU A 1 77 ? -14.922 -15.883 -22.625 1 46.06 77 LEU A O 1
ATOM 600 N N . ARG A 1 78 ? -13.039 -14.719 -22.859 1 48.25 78 ARG A N 1
ATOM 601 C CA . ARG A 1 78 ? -12.273 -15.859 -22.344 1 48.25 78 ARG A CA 1
ATOM 602 C C . ARG A 1 78 ? -12.672 -16.203 -20.922 1 48.25 78 ARG A C 1
ATOM 604 O O . ARG A 1 78 ? -12.789 -17.375 -20.562 1 48.25 78 ARG A O 1
ATOM 611 N N . ARG A 1 79 ? -12.781 -15.125 -20.266 1 47.56 79 ARG A N 1
ATOM 612 C CA . ARG A 1 79 ? -13.227 -15.289 -18.875 1 47.56 79 ARG A CA 1
ATOM 613 C C . ARG A 1 79 ? -14.602 -15.945 -18.828 1 47.56 79 ARG A C 1
ATOM 615 O O . ARG A 1 79 ? -14.828 -16.859 -18.016 1 47.56 79 ARG A O 1
ATOM 622 N N . ASP A 1 80 ? -15.469 -15.531 -19.625 1 45.03 80 ASP A N 1
ATOM 623 C CA . ASP A 1 80 ? -16.812 -16.109 -19.703 1 45.03 80 ASP A CA 1
ATOM 624 C C . ASP A 1 80 ? -16.75 -17.578 -20.125 1 45.03 80 ASP A C 1
ATOM 626 O O . ASP A 1 80 ? -17.469 -18.406 -19.578 1 45.03 80 ASP A O 1
ATOM 630 N N . LEU A 1 81 ? -16 -17.812 -21.047 1 43 81 LEU A N 1
ATOM 631 C CA . LEU A 1 81 ? -15.883 -19.188 -21.5 1 43 81 LEU A CA 1
ATOM 632 C C . LEU A 1 81 ? -15.227 -20.062 -20.453 1 43 81 LEU A C 1
ATOM 634 O O . LEU A 1 81 ? -15.609 -21.219 -20.281 1 43 81 LEU A O 1
ATOM 638 N N . GLN A 1 82 ? -14.211 -19.5 -19.875 1 42.69 82 GLN A N 1
ATOM 639 C CA . GLN A 1 82 ? -13.578 -20.234 -18.781 1 42.69 82 GLN A CA 1
ATOM 640 C C . GLN A 1 82 ? -14.555 -20.453 -17.641 1 42.69 82 GLN A C 1
ATOM 642 O O . GLN A 1 82 ? -14.523 -21.5 -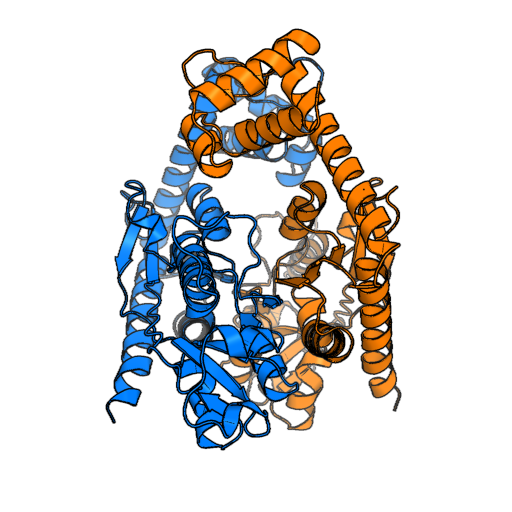16.984 1 42.69 82 GLN A O 1
ATOM 647 N N . LEU A 1 83 ? -15.32 -19.5 -17.469 1 40.47 83 LEU A N 1
ATOM 648 C CA . LEU A 1 83 ? -16.375 -19.641 -16.469 1 40.47 83 LEU A CA 1
ATOM 649 C C . LEU A 1 83 ? -17.281 -20.828 -16.797 1 40.47 83 LEU A C 1
ATOM 651 O O . LEU A 1 83 ? -17.797 -21.484 -15.891 1 40.47 83 LEU A O 1
ATOM 655 N N . LEU A 1 84 ? -17.641 -21.031 -17.953 1 37.81 84 LEU A N 1
ATOM 656 C CA . LEU A 1 84 ? -18.484 -22.172 -18.297 1 37.81 84 LEU A CA 1
ATOM 657 C C . LEU A 1 84 ? -17.797 -23.484 -17.984 1 37.81 84 LEU A C 1
ATOM 659 O O . LEU A 1 84 ? -18.469 -24.5 -17.719 1 37.81 84 LEU A O 1
ATOM 663 N N . GLU A 1 85 ? -16.625 -23.781 -18.391 1 37.84 85 GLU A N 1
ATOM 664 C CA . GLU A 1 85 ? -16.078 -25.062 -17.969 1 37.84 85 GLU A CA 1
ATOM 665 C C . GLU A 1 85 ? -16 -25.156 -16.438 1 37.84 85 GLU A C 1
ATOM 667 O O . GLU A 1 85 ? -16.391 -24.219 -15.742 1 37.84 85 GLU A O 1
ATOM 672 N N . GLU A 1 86 ? -15.07 -26.047 -15.688 1 39.31 86 GLU A N 1
ATOM 673 C CA . GLU A 1 86 ? -14.898 -26.25 -14.25 1 39.31 86 GLU A CA 1
ATOM 674 C C . GLU A 1 86 ? -14.781 -24.922 -13.516 1 39.31 86 GLU A C 1
ATOM 676 O O . GLU A 1 86 ? -14.273 -23.953 -14.062 1 39.31 86 GLU A O 1
ATOM 681 N N . VAL A 1 87 ? -15.492 -24.484 -12.523 1 41.88 87 VAL A N 1
ATOM 682 C CA . VAL A 1 87 ? -15.602 -23.359 -11.602 1 41.88 87 VAL A CA 1
ATOM 683 C C . VAL A 1 87 ? -14.211 -22.766 -11.352 1 41.88 87 VAL A C 1
ATOM 685 O O . VAL A 1 87 ? -13.562 -23.094 -10.352 1 41.88 87 VAL A O 1
ATOM 688 N N . GLU A 1 88 ? -13.234 -23.031 -11.938 1 50.22 88 GLU A N 1
ATOM 689 C CA . GLU A 1 88 ? -11.945 -22.391 -11.727 1 50.22 88 GLU A CA 1
ATOM 690 C C . GLU A 1 88 ? -12.078 -20.875 -11.75 1 50.22 88 GLU A C 1
ATOM 692 O O . GLU A 1 88 ? -12.438 -20.297 -12.781 1 50.22 88 GLU A O 1
ATOM 697 N N . ILE A 1 89 ? -12.656 -20.266 -10.758 1 58 89 ILE A N 1
ATOM 698 C CA . ILE A 1 89 ? -13.102 -18.922 -10.406 1 58 89 ILE A CA 1
ATOM 699 C C . ILE A 1 89 ? -12.188 -17.891 -11.055 1 58 89 ILE A C 1
ATOM 701 O O . ILE A 1 89 ? -12.594 -16.75 -11.297 1 58 89 ILE A O 1
ATOM 705 N N . GLY A 1 90 ? -11.195 -18.297 -11.594 1 79.94 90 GLY A N 1
ATOM 706 C CA . GLY A 1 90 ? -10.438 -17.328 -12.375 1 79.94 90 GLY A CA 1
ATOM 707 C C . GLY A 1 90 ? -9.516 -16.484 -11.523 1 79.94 90 GLY A C 1
ATOM 708 O O . GLY A 1 90 ? -8.883 -16.984 -10.594 1 79.94 90 GLY A O 1
ATOM 709 N N . THR A 1 91 ? -9.242 -15.258 -12.07 1 86.62 91 THR A N 1
ATOM 710 C CA . THR A 1 91 ? -8.352 -14.281 -11.461 1 86.62 91 THR A CA 1
ATOM 711 C C . THR A 1 91 ? -9.141 -13.078 -10.945 1 86.62 91 THR A C 1
ATOM 713 O O . THR A 1 91 ? -10.102 -12.641 -11.586 1 86.62 91 THR A O 1
ATOM 716 N N . ILE A 1 92 ? -8.812 -12.695 -9.789 1 92.75 92 ILE A N 1
ATOM 717 C CA . ILE A 1 92 ? -9.383 -11.453 -9.281 1 92.75 92 ILE A CA 1
ATOM 718 C C . ILE A 1 92 ? -8.266 -10.477 -8.914 1 92.75 92 ILE A C 1
ATOM 720 O O . ILE A 1 92 ? -7.32 -10.844 -8.211 1 92.75 92 ILE A O 1
ATOM 724 N N . ARG A 1 93 ? -8.312 -9.375 -9.5 1 95.19 93 ARG A N 1
ATOM 725 C CA . ARG A 1 93 ? -7.469 -8.242 -9.133 1 95.19 93 ARG A CA 1
ATOM 726 C C . ARG A 1 93 ? -8.266 -7.199 -8.352 1 95.19 93 ARG A C 1
ATOM 728 O O . ARG A 1 93 ? -9.078 -6.473 -8.93 1 95.19 93 ARG A O 1
ATOM 735 N N . ALA A 1 94 ? -7.996 -7.125 -7.012 1 97.06 94 ALA A N 1
ATOM 736 C CA . ALA A 1 94 ? -8.812 -6.281 -6.148 1 97.06 94 ALA A CA 1
ATOM 737 C C . ALA A 1 94 ? -7.949 -5.336 -5.324 1 97.06 94 ALA A C 1
ATOM 739 O O . ALA A 1 94 ? -6.766 -5.598 -5.109 1 97.06 94 ALA A O 1
ATOM 740 N N . GLY A 1 95 ? -8.531 -4.25 -4.961 1 96.94 95 GLY A N 1
ATOM 741 C CA . GLY A 1 95 ? -7.855 -3.275 -4.121 1 96.94 95 GLY A CA 1
ATOM 742 C C . GLY A 1 95 ? -8.617 -2.949 -2.852 1 96.94 95 GLY A C 1
ATOM 743 O O . GLY A 1 95 ? -9.844 -3.061 -2.814 1 96.94 95 GLY A O 1
ATOM 744 N N . PHE A 1 96 ? -7.879 -2.607 -1.848 1 96.56 96 PHE A N 1
ATOM 745 C CA . PHE A 1 96 ? -8.438 -2.078 -0.611 1 96.56 96 PHE A CA 1
ATOM 746 C C . PHE A 1 96 ? -7.797 -0.742 -0.252 1 96.56 96 PHE A C 1
ATOM 748 O O . PHE A 1 96 ? -6.574 -0.635 -0.184 1 96.56 96 PHE A O 1
ATOM 755 N N . GLY A 1 97 ? -8.641 0.231 -0.081 1 94.75 97 GLY A N 1
ATOM 756 C CA . GLY A 1 97 ? -8.125 1.415 0.588 1 94.75 97 GLY A CA 1
ATOM 757 C C . GLY A 1 97 ? -7.699 1.154 2.021 1 94.75 97 GLY A C 1
ATOM 758 O O . GLY A 1 97 ? -8.102 0.157 2.623 1 94.75 97 GLY A O 1
ATOM 759 N N . PRO A 1 98 ? -6.953 2.059 2.545 1 92.12 98 PRO A N 1
ATOM 760 C CA . PRO A 1 98 ? -6.395 1.812 3.877 1 92.12 98 PRO A CA 1
ATOM 761 C C . PRO A 1 98 ? -7.473 1.558 4.93 1 92.12 98 PRO A C 1
ATOM 763 O O . PRO A 1 98 ? -7.367 0.606 5.707 1 92.12 98 PRO A O 1
ATOM 766 N N . PHE A 1 99 ? -8.5 2.355 5.004 1 89.56 99 PHE A N 1
ATOM 767 C CA . PHE A 1 99 ? -9.555 2.193 6 1 89.56 99 PHE A CA 1
ATOM 768 C C . PHE A 1 99 ? -10.25 0.848 5.836 1 89.56 99 PHE A C 1
ATOM 770 O O . PHE A 1 99 ? -10.445 0.121 6.816 1 89.56 99 PHE A O 1
ATOM 777 N N . ALA A 1 100 ? -10.555 0.542 4.625 1 91.12 100 ALA A N 1
ATOM 778 C CA . ALA A 1 100 ? -11.219 -0.729 4.352 1 91.12 100 ALA A CA 1
ATOM 779 C C . ALA A 1 100 ? -10.312 -1.908 4.695 1 91.12 100 ALA A C 1
ATOM 781 O O . ALA A 1 100 ? -10.773 -2.92 5.23 1 91.12 100 ALA A O 1
ATOM 782 N N . ALA A 1 101 ? -9.078 -1.783 4.352 1 93.31 101 ALA A N 1
ATOM 783 C CA . ALA A 1 101 ? -8.125 -2.865 4.574 1 93.31 101 ALA A CA 1
ATOM 784 C C . ALA A 1 101 ? -8.016 -3.203 6.059 1 93.31 101 ALA A C 1
ATOM 786 O O . ALA A 1 101 ? -7.766 -4.355 6.422 1 93.31 101 ALA A O 1
ATOM 787 N N . SER A 1 102 ? -8.211 -2.268 6.922 1 89.88 102 SER A N 1
ATOM 788 C CA . SER A 1 102 ? -7.949 -2.406 8.352 1 89.88 102 SER A CA 1
ATOM 789 C C . SER A 1 102 ? -8.828 -3.484 8.977 1 89.88 102 SER A C 1
ATOM 791 O O . SER A 1 102 ? -8.469 -4.078 9.992 1 89.88 102 SER A O 1
ATOM 793 N N . PHE A 1 103 ? -9.953 -3.793 8.367 1 87.5 103 PHE A N 1
ATOM 794 C CA . PHE A 1 103 ? -10.789 -4.793 9.016 1 87.5 103 PHE A CA 1
ATOM 795 C C . PHE A 1 103 ? -11.352 -5.773 7.996 1 87.5 103 PHE A C 1
ATOM 797 O O . PHE A 1 103 ? -11.859 -6.836 8.359 1 87.5 103 PHE A O 1
ATOM 804 N N . LEU A 1 104 ? -11.258 -5.453 6.723 1 92.12 104 LEU A N 1
ATOM 805 C CA . LEU A 1 104 ? -11.875 -6.309 5.711 1 92.12 104 LEU A CA 1
ATOM 806 C C . LEU A 1 104 ? -10.828 -7.195 5.043 1 92.12 104 LEU A C 1
ATOM 808 O O . LEU A 1 104 ? -11.148 -8.297 4.59 1 92.12 104 LEU A O 1
ATOM 812 N N . LEU A 1 105 ? -9.633 -6.727 4.898 1 95.44 105 LEU A N 1
ATOM 813 C CA . LEU A 1 105 ? -8.641 -7.402 4.074 1 95.44 105 LEU A CA 1
ATOM 814 C C . LEU A 1 105 ? -8.391 -8.82 4.574 1 95.44 105 LEU A C 1
ATOM 816 O O . LEU A 1 105 ? -8.477 -9.781 3.803 1 95.44 105 LEU A O 1
ATOM 820 N N . ASP A 1 106 ? -8.156 -9.008 5.863 1 94.62 106 ASP A N 1
ATOM 821 C CA . ASP A 1 106 ? -7.781 -10.305 6.418 1 94.62 106 ASP A CA 1
ATOM 822 C C . ASP A 1 106 ? -8.914 -11.312 6.27 1 94.62 106 ASP A C 1
ATOM 824 O O . ASP A 1 106 ? -8.734 -12.375 5.676 1 94.62 106 ASP A O 1
ATOM 828 N N . PRO A 1 107 ? -10.109 -10.938 6.738 1 94 107 PRO A N 1
ATOM 829 C CA . PRO A 1 107 ? -11.172 -11.945 6.648 1 94 107 PRO A CA 1
ATOM 830 C C . PRO A 1 107 ? -11.547 -12.273 5.203 1 94 107 PRO A C 1
ATOM 832 O O . PRO A 1 107 ? -11.859 -13.422 4.895 1 94 107 PRO A O 1
ATOM 835 N N . VAL A 1 108 ? -11.516 -11.32 4.328 1 95.81 108 VAL A N 1
ATOM 836 C CA . VAL A 1 108 ? -11.883 -11.555 2.938 1 95.81 108 VAL A CA 1
ATOM 837 C C . VAL A 1 108 ? -10.82 -12.422 2.262 1 95.81 108 VAL A C 1
ATOM 839 O O . VAL A 1 108 ? -11.141 -13.406 1.593 1 95.81 108 VAL A O 1
ATOM 842 N N . LEU A 1 109 ? -9.539 -12.047 2.438 1 97.12 109 LEU A N 1
ATOM 843 C CA . LEU A 1 109 ? -8.438 -12.797 1.831 1 97.12 109 LEU A CA 1
ATOM 844 C C . LEU A 1 109 ? -8.406 -14.227 2.346 1 97.12 109 LEU A C 1
ATOM 846 O O . LEU A 1 109 ? -8.258 -15.172 1.562 1 97.12 109 LEU A O 1
ATOM 850 N N . GLU A 1 110 ? -8.555 -14.414 3.631 1 96 110 GLU A N 1
ATOM 851 C CA . GLU A 1 110 ? -8.547 -15.742 4.23 1 96 110 GLU A CA 1
ATOM 852 C C . GLU A 1 110 ? -9.672 -16.609 3.67 1 96 110 GLU A C 1
ATOM 854 O O . GLU A 1 110 ? -9.453 -17.766 3.326 1 96 110 GLU A O 1
ATOM 859 N N . THR A 1 111 ? -10.836 -16.031 3.602 1 94.25 111 THR A N 1
ATOM 860 C CA . THR A 1 111 ? -11.984 -16.781 3.115 1 94.25 111 THR A CA 1
ATOM 861 C C . THR A 1 111 ? -11.82 -17.125 1.638 1 94.25 111 THR A C 1
ATOM 863 O O . THR A 1 111 ? -12.164 -18.234 1.213 1 94.25 111 THR A O 1
ATOM 866 N N . LEU A 1 112 ? -11.375 -16.188 0.818 1 94.69 112 LEU A N 1
ATOM 867 C CA . LEU A 1 112 ? -11.125 -16.453 -0.595 1 94.69 112 LEU A CA 1
ATOM 868 C C . LEU A 1 112 ? -10.188 -17.641 -0.771 1 94.69 112 LEU A C 1
ATOM 870 O O . LEU A 1 112 ? -10.461 -18.547 -1.563 1 94.69 112 LEU A O 1
ATOM 874 N N . VAL A 1 113 ? -9.094 -17.641 -0.023 1 94.88 113 VAL A N 1
ATOM 875 C CA . VAL A 1 113 ? -8.07 -18.672 -0.175 1 94.88 113 VAL A CA 1
ATOM 876 C C . VAL A 1 113 ? -8.602 -20.016 0.331 1 94.88 113 VAL A C 1
ATOM 878 O O . VAL A 1 113 ? -8.328 -21.062 -0.263 1 94.88 113 VAL A O 1
ATOM 881 N N . ARG A 1 114 ? -9.359 -20 1.404 1 91.88 114 ARG A N 1
ATOM 882 C CA . ARG A 1 114 ? -9.898 -21.203 2 1 91.88 114 ARG A CA 1
ATOM 883 C C . ARG A 1 114 ? -10.953 -21.844 1.094 1 91.88 114 ARG A C 1
ATOM 885 O O . ARG A 1 114 ? -10.961 -23.062 0.896 1 91.88 114 ARG A O 1
ATOM 892 N N . ARG A 1 115 ? -11.836 -21.031 0.608 1 88.94 115 ARG A N 1
ATOM 893 C CA . ARG A 1 115 ? -13 -21.531 -0.12 1 88.94 115 ARG A CA 1
ATOM 894 C C . ARG A 1 115 ? -12.672 -21.75 -1.591 1 88.94 115 ARG A C 1
ATOM 896 O O . ARG A 1 115 ? -13.258 -22.625 -2.238 1 88.94 115 ARG A O 1
ATOM 903 N N . TYR A 1 116 ? -11.758 -20.969 -2.068 1 89.5 116 TYR A N 1
ATOM 904 C CA . TYR A 1 116 ? -11.398 -21.047 -3.48 1 89.5 116 TYR A CA 1
ATOM 905 C C . TYR A 1 116 ? -9.891 -21.188 -3.656 1 89.5 116 TYR A C 1
ATOM 907 O O . TYR A 1 116 ? -9.242 -20.312 -4.223 1 89.5 116 TYR A O 1
ATOM 915 N N . PRO A 1 117 ? -9.32 -22.312 -3.35 1 87.25 117 PRO A N 1
ATOM 916 C CA . PRO A 1 117 ? -7.867 -22.5 -3.326 1 87.25 117 PRO A CA 1
ATOM 917 C C . PRO A 1 117 ? -7.234 -22.406 -4.711 1 87.25 117 PRO A C 1
ATOM 919 O O . PRO A 1 117 ? -6.02 -22.234 -4.828 1 87.25 117 PRO A O 1
ATOM 922 N N . HIS A 1 118 ? -8.023 -22.453 -5.805 1 84.25 118 HIS A N 1
ATOM 923 C CA . HIS A 1 118 ? -7.473 -22.406 -7.156 1 84.25 118 HIS A CA 1
ATOM 924 C C . HIS A 1 118 ? -7.66 -21.031 -7.773 1 84.25 118 HIS A C 1
ATOM 926 O O . HIS A 1 118 ? -7.219 -20.781 -8.898 1 84.25 118 HIS A O 1
ATOM 932 N N . LEU A 1 119 ? -8.328 -20.172 -7.07 1 89.06 119 LEU A N 1
ATOM 933 C CA . LEU A 1 119 ? -8.492 -18.797 -7.512 1 89.06 119 LEU A CA 1
ATOM 934 C C . LEU A 1 119 ? -7.164 -18.047 -7.477 1 89.06 119 LEU A C 1
ATOM 936 O O . LEU A 1 119 ? -6.414 -18.156 -6.504 1 89.06 119 LEU A O 1
ATOM 940 N N . ARG A 1 120 ? -6.844 -17.438 -8.617 1 91.62 120 ARG A N 1
ATOM 941 C CA . ARG A 1 120 ? -5.695 -16.531 -8.594 1 91.62 120 ARG A CA 1
ATOM 942 C C . ARG A 1 120 ? -6.082 -15.172 -8.031 1 91.62 120 ARG A C 1
ATOM 944 O O . ARG A 1 120 ? -7.016 -14.539 -8.523 1 91.62 120 ARG A O 1
ATOM 951 N N . ILE A 1 121 ? -5.371 -14.789 -7.004 1 95 121 ILE A N 1
ATOM 952 C CA . ILE A 1 121 ? -5.734 -13.586 -6.262 1 95 121 ILE A CA 1
ATOM 953 C C . ILE A 1 121 ? -4.594 -12.578 -6.324 1 95 121 ILE A C 1
ATOM 955 O O . ILE A 1 121 ? -3.447 -12.898 -6 1 95 121 ILE A O 1
ATOM 959 N N . ASP A 1 122 ? -4.887 -11.43 -6.77 1 95.06 122 ASP A N 1
ATOM 960 C CA . ASP A 1 122 ? -3.982 -10.281 -6.73 1 95.06 122 ASP A CA 1
ATOM 961 C C . ASP A 1 122 ? -4.609 -9.117 -5.969 1 95.06 122 ASP A C 1
ATOM 963 O O . ASP A 1 122 ? -5.43 -8.383 -6.516 1 95.06 122 ASP A O 1
ATOM 967 N N . LEU A 1 123 ? -4.133 -8.938 -4.73 1 95.62 123 LEU A N 1
ATOM 968 C CA . LEU A 1 123 ? -4.695 -7.902 -3.869 1 95.62 123 LEU A CA 1
ATOM 969 C C . LEU A 1 123 ? -3.67 -6.809 -3.592 1 95.62 123 LEU A C 1
ATOM 971 O O . LEU A 1 123 ? -2.488 -7.098 -3.391 1 95.62 123 LEU A O 1
ATOM 975 N N . GLU A 1 124 ? -4.121 -5.586 -3.602 1 93.44 124 GLU A N 1
ATOM 976 C CA . GLU A 1 124 ? -3.238 -4.48 -3.25 1 93.44 124 GLU A CA 1
ATOM 977 C C . GLU A 1 124 ? -3.934 -3.494 -2.314 1 93.44 124 GLU A C 1
ATOM 979 O O . GLU A 1 124 ? -5.156 -3.332 -2.373 1 93.44 124 GLU A O 1
ATOM 984 N N . THR A 1 125 ? -3.213 -2.955 -1.471 1 94.06 125 THR A N 1
ATOM 985 C CA . THR A 1 125 ? -3.646 -1.801 -0.691 1 94.06 125 THR A CA 1
ATOM 986 C C . THR A 1 125 ? -3.068 -0.511 -1.266 1 94.06 125 THR A C 1
ATOM 988 O O . THR A 1 125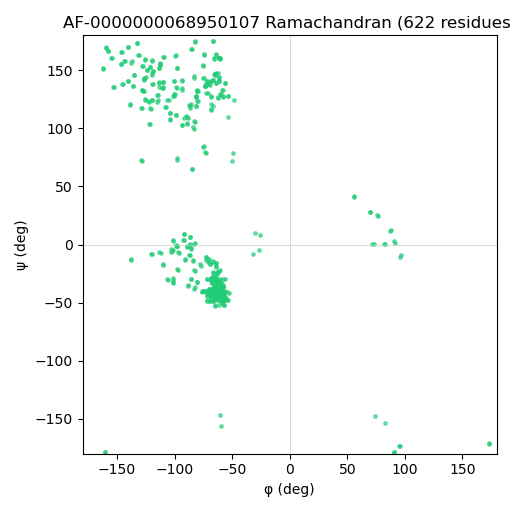 ? -1.888 -0.456 -1.615 1 94.06 125 THR A O 1
ATOM 991 N N . ALA A 1 126 ? -3.904 0.442 -1.488 1 91.25 126 ALA A N 1
ATOM 992 C CA . ALA A 1 126 ? -3.49 1.727 -2.049 1 91.25 126 ALA A CA 1
ATOM 993 C C . ALA A 1 126 ? -4.527 2.811 -1.759 1 91.25 126 ALA A C 1
ATOM 995 O O . ALA A 1 126 ? -5.617 2.518 -1.261 1 91.25 126 ALA A O 1
ATOM 996 N N . ASP A 1 127 ? -4.145 4.023 -2.033 1 88.81 127 ASP A N 1
ATOM 997 C CA . ASP A 1 127 ? -5.117 5.098 -1.866 1 88.81 127 ASP A CA 1
ATOM 998 C C . ASP A 1 127 ? -6.145 5.086 -2.994 1 88.81 127 ASP A C 1
ATOM 1000 O O . ASP A 1 127 ? -5.93 4.453 -4.031 1 88.81 127 ASP A O 1
ATOM 1004 N N . THR A 1 128 ? -7.203 5.758 -2.801 1 90.06 128 THR A N 1
ATOM 1005 C CA . THR A 1 128 ? -8.336 5.703 -3.715 1 90.06 128 THR A CA 1
ATOM 1006 C C . THR A 1 128 ? -7.953 6.246 -5.09 1 90.06 128 THR A C 1
ATOM 1008 O O . THR A 1 128 ? -8.273 5.637 -6.113 1 90.06 128 THR A O 1
ATOM 1011 N N . PRO A 1 129 ? -7.215 7.379 -5.176 1 87.06 129 PRO A N 1
ATOM 1012 C CA . PRO A 1 129 ? -6.852 7.871 -6.504 1 87.06 129 PRO A CA 1
ATOM 1013 C C . PRO A 1 129 ? -6.008 6.871 -7.293 1 87.06 129 PRO A C 1
ATOM 1015 O O . PRO A 1 129 ? -6.211 6.703 -8.5 1 87.06 129 PRO A O 1
ATOM 1018 N N . ALA A 1 130 ? -5.094 6.273 -6.637 1 86.25 130 ALA A N 1
ATOM 1019 C CA . ALA A 1 130 ? -4.254 5.281 -7.301 1 86.25 130 ALA A CA 1
ATOM 1020 C C . ALA A 1 130 ? -5.078 4.086 -7.762 1 86.25 130 ALA A C 1
ATOM 1022 O O . ALA A 1 130 ? -4.898 3.592 -8.875 1 86.25 130 ALA A O 1
ATOM 1023 N N . MET A 1 131 ? -5.961 3.625 -6.973 1 93.19 131 MET A N 1
ATOM 1024 C CA . MET A 1 131 ? -6.789 2.473 -7.32 1 93.19 131 MET A CA 1
ATOM 1025 C C . MET A 1 131 ? -7.742 2.812 -8.461 1 93.19 131 MET A C 1
ATOM 1027 O O . MET A 1 131 ? -8 1.977 -9.328 1 93.19 131 MET A O 1
ATOM 1031 N N . ARG A 1 132 ? -8.242 4.027 -8.391 1 92.56 132 ARG A N 1
ATOM 1032 C CA . ARG A 1 132 ? -9.102 4.465 -9.484 1 92.56 132 ARG A CA 1
ATOM 1033 C C . ARG A 1 132 ? -8.359 4.402 -10.82 1 92.56 132 ARG A C 1
ATOM 1035 O O . ARG A 1 132 ? -8.891 3.895 -11.812 1 92.56 132 ARG A O 1
ATOM 1042 N N . ARG A 1 133 ? -7.148 4.93 -10.82 1 86 133 ARG A N 1
ATOM 1043 C CA . ARG A 1 133 ? -6.34 4.906 -12.039 1 86 133 ARG A CA 1
ATOM 1044 C C . ARG A 1 133 ? -6.105 3.475 -12.508 1 86 133 ARG A C 1
ATOM 1046 O O . ARG A 1 133 ? -6.188 3.191 -13.703 1 86 133 ARG A O 1
ATOM 1053 N N . SER A 1 134 ? -5.809 2.631 -11.578 1 90.12 134 SER A N 1
ATOM 1054 C CA . SER A 1 134 ? -5.586 1.227 -11.906 1 90.12 134 SER A CA 1
ATOM 1055 C C . SER A 1 134 ? -6.852 0.579 -12.453 1 90.12 134 SER A C 1
ATOM 1057 O O . SER A 1 134 ? -6.789 -0.236 -13.375 1 90.12 134 SER A O 1
ATOM 1059 N N . LEU A 1 135 ? -7.949 0.907 -11.883 1 92.44 135 LEU A N 1
ATOM 1060 C CA . LEU A 1 135 ? -9.234 0.392 -12.336 1 92.44 135 LEU A CA 1
ATOM 1061 C C . LEU A 1 135 ? -9.531 0.856 -13.758 1 92.44 135 LEU A C 1
ATOM 1063 O O . LEU A 1 135 ? -9.922 0.053 -14.609 1 92.44 135 LEU A O 1
ATOM 1067 N N . GLU A 1 136 ? -9.305 2.115 -13.93 1 86.56 136 GLU A N 1
ATOM 1068 C CA . GLU A 1 136 ? -9.57 2.703 -15.242 1 86.56 136 GLU A CA 1
ATOM 1069 C C . GLU A 1 136 ? -8.625 2.137 -16.297 1 86.56 136 GLU A C 1
ATOM 1071 O O . GLU A 1 136 ? -9 2.014 -17.469 1 86.56 136 GLU A O 1
ATOM 1076 N N . ALA A 1 137 ? -7.465 1.793 -15.844 1 80.25 137 ALA A N 1
ATOM 1077 C CA . ALA A 1 137 ? -6.477 1.183 -16.734 1 80.25 137 ALA A CA 1
ATOM 1078 C C . ALA A 1 137 ? -6.684 -0.326 -16.828 1 80.25 137 ALA A C 1
ATOM 1080 O O . ALA A 1 137 ? -5.895 -1.028 -17.453 1 80.25 137 ALA A O 1
ATOM 1081 N N . GLU A 1 138 ? -7.617 -0.832 -16.078 1 83.5 138 GLU A N 1
ATOM 1082 C CA . GLU A 1 138 ? -8 -2.24 -16.078 1 83.5 138 GLU A CA 1
ATOM 1083 C C . GLU A 1 138 ? -6.91 -3.113 -15.477 1 83.5 138 GLU A C 1
ATOM 1085 O O . GLU A 1 138 ? -6.711 -4.254 -15.898 1 83.5 138 GLU A O 1
ATOM 1090 N N . ARG A 1 139 ? -6.219 -2.535 -14.656 1 87 139 ARG A N 1
ATOM 1091 C CA . ARG A 1 139 ? -5.23 -3.271 -13.875 1 87 139 ARG A CA 1
ATOM 1092 C C . ARG A 1 139 ? -5.832 -3.783 -12.57 1 87 139 ARG A C 1
ATOM 1094 O O . ARG A 1 139 ? -5.238 -4.625 -11.898 1 87 139 ARG A O 1
ATOM 1101 N N . LEU A 1 140 ? -6.945 -3.256 -12.305 1 93.31 140 LEU A N 1
ATOM 1102 C CA . LEU A 1 140 ? -7.793 -3.686 -11.195 1 93.31 140 LEU A CA 1
ATOM 1103 C C . LEU A 1 140 ? -9.203 -4.016 -11.688 1 93.31 140 LEU A C 1
ATOM 1105 O O . LEU A 1 140 ? -9.727 -3.334 -12.57 1 93.31 140 LEU A O 1
ATOM 1109 N N . ASP A 1 141 ? -9.766 -5.027 -11.125 1 93.56 141 ASP A N 1
ATOM 1110 C CA . ASP A 1 141 ? -11.141 -5.383 -11.461 1 93.56 141 ASP A CA 1
ATOM 1111 C C . ASP A 1 141 ? -12.125 -4.637 -10.562 1 93.56 141 ASP A C 1
ATOM 1113 O O . ASP A 1 141 ? -13.242 -4.316 -10.992 1 93.56 141 ASP A O 1
ATOM 1117 N N . VAL A 1 142 ? -11.727 -4.457 -9.344 1 96.06 142 VAL A N 1
ATOM 1118 C CA . VAL A 1 142 ? -12.617 -3.928 -8.32 1 96.06 142 VAL A CA 1
ATOM 1119 C C . VAL A 1 142 ? -11.797 -3.414 -7.137 1 96.06 142 VAL A C 1
ATOM 1121 O O . VAL A 1 142 ? -10.664 -3.852 -6.918 1 96.06 142 VAL A O 1
ATOM 1124 N N . PHE A 1 143 ? -12.32 -2.434 -6.43 1 97.25 143 PHE A N 1
ATOM 1125 C CA . PHE A 1 143 ? -11.68 -2.066 -5.176 1 97.25 143 PHE A CA 1
ATOM 1126 C C . PHE A 1 143 ? -12.703 -1.608 -4.148 1 97.25 143 PHE A C 1
ATOM 1128 O O . PHE A 1 143 ? -13.844 -1.281 -4.504 1 97.25 143 PHE A O 1
ATOM 1135 N N . VAL A 1 144 ? -12.336 -1.737 -2.871 1 96.81 144 VAL A N 1
ATOM 1136 C CA . VAL A 1 144 ? -13.094 -1.186 -1.754 1 96.81 144 VAL A CA 1
ATOM 1137 C C . VAL A 1 144 ? -12.398 0.065 -1.223 1 96.81 144 VAL A C 1
ATOM 1139 O O . VAL A 1 144 ? -11.273 -0.01 -0.72 1 96.81 144 VAL A O 1
ATOM 1142 N N . GLY A 1 145 ? -13.008 1.184 -1.374 1 93.62 145 GLY A N 1
ATOM 1143 C CA . GLY A 1 145 ? -12.383 2.426 -0.959 1 93.62 145 GLY A CA 1
ATOM 1144 C C . GLY A 1 145 ? -13.367 3.561 -0.764 1 93.62 145 GLY A C 1
ATOM 1145 O O . GLY A 1 145 ? -14.578 3.344 -0.775 1 93.62 145 GLY A O 1
ATOM 1146 N N . GLU A 1 146 ? -12.781 4.719 -0.408 1 88.44 146 GLU A N 1
ATOM 1147 C CA . GLU A 1 146 ? -13.578 5.934 -0.274 1 88.44 146 GLU A CA 1
ATOM 1148 C C . GLU A 1 146 ? -14.383 6.211 -1.542 1 88.44 146 GLU A C 1
ATOM 1150 O O . GLU A 1 146 ? -13.836 6.191 -2.646 1 88.44 146 GLU A O 1
ATOM 1155 N N . SER A 1 147 ? -15.695 6.414 -1.443 1 88.38 147 SER A N 1
ATOM 1156 C CA . SER A 1 147 ? -16.531 6.445 -2.641 1 88.38 147 SER A CA 1
ATOM 1157 C C . SER A 1 147 ? -17.234 7.793 -2.789 1 88.38 147 SER A C 1
ATOM 1159 O O . SER A 1 147 ? -17.875 8.055 -3.805 1 88.38 147 SER A O 1
ATOM 1161 N N . ARG A 1 148 ? -17.156 8.648 -1.803 1 85.12 148 ARG A N 1
ATO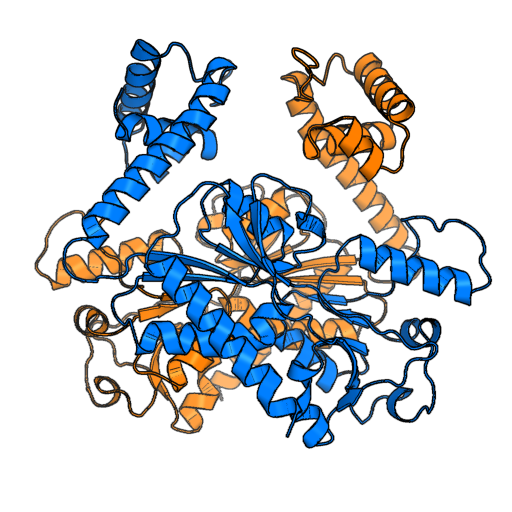M 1162 C CA . ARG A 1 148 ? -17.828 9.938 -1.903 1 85.12 148 ARG A CA 1
ATOM 1163 C C . ARG A 1 148 ? -17.25 10.758 -3.055 1 85.12 148 ARG A C 1
ATOM 1165 O O . ARG A 1 148 ? -18 11.375 -3.818 1 85.12 148 ARG A O 1
ATOM 1172 N N . SER A 1 149 ? -15.961 10.766 -3.146 1 83.25 149 SER A N 1
ATOM 1173 C CA . SER A 1 149 ? -15.297 11.562 -4.168 1 83.25 149 SER A CA 1
ATOM 1174 C C . SER A 1 149 ? -15.531 10.992 -5.562 1 83.25 149 SER A C 1
ATOM 1176 O O . SER A 1 149 ? -15.281 11.664 -6.566 1 83.25 149 SER A O 1
ATOM 1178 N N . LEU A 1 150 ? -16.031 9.812 -5.641 1 88.5 150 LEU A N 1
ATOM 1179 C CA . LEU A 1 150 ? -16.188 9.109 -6.906 1 88.5 150 LEU A CA 1
ATOM 1180 C C . LEU A 1 150 ? -17.641 9.141 -7.367 1 88.5 150 LEU A C 1
ATOM 1182 O O . LEU A 1 150 ? -17.953 8.695 -8.477 1 88.5 150 LEU A O 1
ATOM 1186 N N . ALA A 1 151 ? -18.484 9.633 -6.578 1 85.06 151 ALA A N 1
ATOM 1187 C CA . ALA A 1 151 ? -19.922 9.516 -6.77 1 85.06 151 ALA A CA 1
ATOM 1188 C C . ALA A 1 151 ? -20.359 10.164 -8.078 1 85.06 151 ALA A C 1
ATOM 1190 O O . ALA A 1 151 ? -21.344 9.742 -8.688 1 85.06 151 ALA A O 1
ATOM 1191 N N . GLU A 1 152 ? -19.578 11.062 -8.594 1 84.5 152 GLU A N 1
ATOM 1192 C CA . GLU A 1 152 ? -20.031 11.805 -9.766 1 84.5 152 GLU A CA 1
ATOM 1193 C C . GLU A 1 152 ? -19.438 11.227 -11.047 1 84.5 152 GLU A C 1
ATOM 1195 O O . GLU A 1 152 ? -19.75 11.688 -12.148 1 84.5 152 GLU A O 1
ATOM 1200 N N . LEU A 1 153 ? -18.688 10.266 -10.891 1 88.75 153 LEU A N 1
ATOM 1201 C CA . LEU A 1 153 ? -18.047 9.656 -12.055 1 88.75 153 LEU A CA 1
ATOM 1202 C C . LEU A 1 153 ? -18.938 8.555 -12.641 1 88.75 153 LEU A C 1
ATOM 1204 O O . LEU A 1 153 ? -18.938 7.43 -12.148 1 88.75 153 LEU A O 1
ATOM 1208 N N . GLY A 1 154 ? -19.594 8.797 -13.711 1 88.31 154 GLY A N 1
ATOM 1209 C CA . GLY A 1 154 ? -20.609 7.945 -14.297 1 88.31 154 GLY A CA 1
ATOM 1210 C C . GLY A 1 154 ? -20.062 6.629 -14.812 1 88.31 154 GLY A C 1
ATOM 1211 O O . GLY A 1 154 ? -20.828 5.668 -14.984 1 88.31 154 GLY A O 1
ATOM 1212 N N . HIS A 1 155 ? -18.828 6.617 -15.102 1 91 155 HIS A N 1
ATOM 1213 C CA . HIS A 1 155 ? -18.25 5.406 -15.672 1 91 155 HIS A CA 1
ATOM 1214 C C . HIS A 1 155 ? -17.891 4.406 -14.578 1 91 155 HIS A C 1
ATOM 1216 O O . HIS A 1 155 ? -17.375 3.322 -14.875 1 91 155 HIS A O 1
ATOM 1222 N N . LEU A 1 156 ? -18.172 4.801 -13.383 1 94.56 156 LEU A N 1
ATOM 1223 C CA . LEU A 1 156 ? -17.922 3.918 -12.25 1 94.56 156 LEU A CA 1
ATOM 1224 C C . LEU A 1 156 ? -19.234 3.424 -11.648 1 94.56 156 LEU A C 1
ATOM 1226 O O . LEU A 1 156 ? -20.219 4.164 -11.609 1 94.56 156 LEU A O 1
ATOM 1230 N N . GLN A 1 157 ? -19.266 2.188 -11.281 1 93.88 157 GLN A N 1
ATOM 1231 C CA . GLN A 1 157 ? -20.328 1.603 -10.477 1 93.88 157 GLN A CA 1
ATOM 1232 C C . GLN A 1 157 ? -19.922 1.48 -9.016 1 93.88 157 GLN A C 1
ATOM 1234 O O . GLN A 1 157 ? -18.859 0.952 -8.703 1 93.88 157 GLN A O 1
ATOM 1239 N N . ILE A 1 158 ? -20.781 2.016 -8.172 1 95.56 158 ILE A N 1
ATOM 1240 C CA . ILE A 1 158 ? -20.453 2.027 -6.746 1 95.56 158 ILE A CA 1
ATOM 1241 C C . ILE A 1 158 ? -21.531 1.28 -5.969 1 95.56 158 ILE A C 1
ATOM 1243 O O . ILE A 1 158 ? -22.719 1.641 -6.027 1 95.56 158 ILE A O 1
ATOM 1247 N N . ASP A 1 159 ? -21.156 0.209 -5.324 1 95.12 159 ASP A N 1
ATOM 1248 C CA . ASP A 1 159 ? -21.984 -0.468 -4.328 1 95.12 159 ASP A CA 1
ATOM 1249 C C . ASP A 1 159 ? -21.656 0.029 -2.92 1 95.12 159 ASP A C 1
ATOM 1251 O O . ASP A 1 159 ? -20.672 -0.407 -2.314 1 95.12 159 ASP A O 1
ATOM 1255 N N . ARG A 1 160 ? -22.516 0.877 -2.383 1 94.19 160 ARG A N 1
ATOM 1256 C CA . ARG A 1 160 ? -22.234 1.578 -1.136 1 94.19 160 ARG A CA 1
ATOM 1257 C C . ARG A 1 160 ? -22.266 0.62 0.051 1 94.19 160 ARG A C 1
ATOM 1259 O O . ARG A 1 160 ? -23.109 -0.272 0.109 1 94.19 160 ARG A O 1
ATOM 1266 N N . LEU A 1 161 ? -21.328 0.803 0.903 1 93.5 161 LEU A N 1
ATOM 1267 C CA . LEU A 1 161 ? -21.25 0.065 2.158 1 93.5 161 LEU A CA 1
ATOM 1268 C C . LEU A 1 161 ? -21.547 0.971 3.346 1 93.5 161 LEU A C 1
ATOM 1270 O O . LEU A 1 161 ? -21.547 2.197 3.215 1 93.5 161 LEU A O 1
ATOM 1274 N N . PRO A 1 162 ? -21.891 0.345 4.5 1 89.12 162 PRO A N 1
ATOM 1275 C CA . PRO A 1 162 ? -22.078 1.179 5.691 1 89.12 162 PRO A CA 1
ATOM 1276 C C . PRO A 1 162 ? -20.844 2.029 6.016 1 89.12 162 PRO A C 1
ATOM 1278 O O . PRO A 1 162 ? -19.719 1.563 5.875 1 89.12 162 PRO A O 1
ATOM 1281 N N . ALA A 1 163 ? -21.125 3.238 6.387 1 89.06 163 ALA A N 1
ATOM 1282 C CA . ALA A 1 163 ? -20.031 4.152 6.699 1 89.06 163 ALA A CA 1
ATOM 1283 C C . ALA A 1 163 ? -19.25 3.672 7.914 1 89.06 163 ALA A C 1
ATOM 1285 O O . ALA A 1 163 ? -19.812 3.074 8.828 1 89.06 163 ALA A O 1
ATOM 1286 N N . LEU A 1 164 ? -17.969 3.957 7.848 1 86.38 164 LEU A N 1
ATOM 1287 C CA . LEU A 1 164 ? -17.109 3.602 8.961 1 86.38 164 LEU A CA 1
ATOM 1288 C C . LEU A 1 164 ? -16.969 4.762 9.938 1 86.38 164 LEU A C 1
ATOM 1290 O O . LEU A 1 164 ? -16.766 5.906 9.523 1 86.38 164 LEU A O 1
ATOM 1294 N N . GLU A 1 165 ? -17.109 4.371 11.211 1 89 165 GLU A N 1
ATOM 1295 C CA . GLU A 1 165 ? -16.891 5.379 12.242 1 89 165 GLU A CA 1
ATOM 1296 C C . GLU A 1 165 ? -15.398 5.57 12.5 1 89 165 GLU A C 1
ATOM 1298 O O . GLU A 1 165 ? -14.641 4.598 12.578 1 89 165 GLU A O 1
ATOM 1303 N N . THR A 1 166 ? -15.047 6.848 12.516 1 93.19 166 THR A N 1
ATOM 1304 C CA . THR A 1 166 ? -13.656 7.164 12.82 1 93.19 166 THR A CA 1
ATOM 1305 C C . THR A 1 166 ? -13.562 8.031 14.078 1 93.19 166 THR A C 1
ATOM 1307 O O . THR A 1 166 ? -14.562 8.594 14.523 1 93.19 166 THR A O 1
ATOM 1310 N N . ALA A 1 167 ? -12.445 8.039 14.719 1 95.19 167 ALA A N 1
ATOM 1311 C CA . ALA A 1 167 ? -12.172 8.891 15.875 1 95.19 167 ALA A CA 1
ATOM 1312 C C . ALA A 1 167 ? -10.68 9.148 16.031 1 95.19 167 ALA A C 1
ATOM 1314 O O . ALA A 1 167 ? -9.859 8.484 15.398 1 95.19 167 ALA A O 1
ATOM 1315 N N . PHE A 1 168 ? -10.414 10.188 16.766 1 97.06 168 PHE A N 1
ATOM 1316 C CA . PHE A 1 168 ? -9.039 10.438 17.172 1 97.06 168 PHE A CA 1
ATOM 1317 C C . PHE A 1 168 ? -8.68 9.586 18.391 1 97.06 168 PHE A C 1
ATOM 1319 O O . PHE A 1 168 ? -9.406 9.586 19.391 1 97.06 168 PHE A O 1
ATOM 1326 N N . PHE A 1 169 ? -7.574 8.867 18.281 1 97.81 169 PHE A N 1
ATOM 1327 C CA . PHE A 1 169 ? -7.129 8 19.375 1 97.81 169 PHE A CA 1
ATOM 1328 C C . PHE A 1 169 ? -5.73 8.398 19.844 1 97.81 169 PHE A C 1
ATOM 1330 O O . PHE A 1 169 ? -4.938 8.93 19.0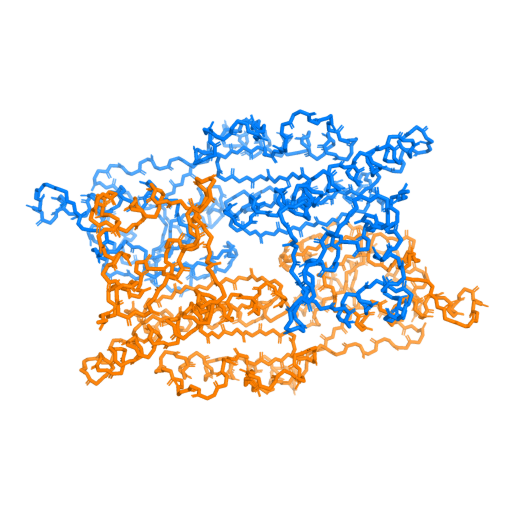62 1 97.81 169 PHE A O 1
ATOM 1337 N N . VAL A 1 170 ? -5.469 8.125 21.078 1 98.38 170 VAL A N 1
ATOM 1338 C CA . VAL A 1 170 ? -4.141 8.227 21.672 1 98.38 170 VAL A CA 1
ATOM 1339 C C . VAL A 1 170 ? -3.885 7.02 22.562 1 98.38 170 VAL A C 1
ATOM 1341 O O . VAL A 1 170 ? -4.816 6.289 22.922 1 98.38 170 VAL A O 1
ATOM 1344 N N . ARG A 1 171 ? -2.584 6.727 22.797 1 98.12 171 ARG A N 1
ATOM 1345 C CA . ARG A 1 171 ? -2.301 5.723 23.812 1 98.12 171 ARG A CA 1
ATOM 1346 C C . ARG A 1 171 ? -2.826 6.16 25.172 1 98.12 171 ARG A C 1
ATOM 1348 O O . ARG A 1 171 ? -2.971 7.355 25.438 1 98.12 171 ARG A O 1
ATOM 1355 N N . SER A 1 172 ? -3.033 5.266 26.141 1 97.25 172 SER A N 1
ATOM 1356 C CA . SER A 1 172 ? -3.645 5.535 27.438 1 97.25 172 SER A CA 1
ATOM 1357 C C . SER A 1 172 ? -2.781 6.48 28.266 1 97.25 172 SER A C 1
ATOM 1359 O O . SER A 1 172 ? -3.299 7.238 29.094 1 97.25 172 SER A O 1
ATOM 1361 N N . GLY A 1 173 ? -1.511 6.449 28.062 1 96.25 173 GLY A N 1
ATOM 1362 C CA . GLY A 1 173 ? -0.602 7.289 28.828 1 96.25 173 GLY A CA 1
ATOM 1363 C C . GLY A 1 173 ? -0.421 8.672 28.234 1 96.25 173 GLY A C 1
ATOM 1364 O O . GLY A 1 173 ? 0.328 9.492 28.766 1 96.25 173 GLY A O 1
ATOM 1365 N N . HIS A 1 174 ? -1.067 8.961 27.141 1 97.19 174 HIS A N 1
ATOM 1366 C CA . HIS A 1 174 ? -0.94 10.242 26.453 1 97.19 174 HIS A CA 1
ATOM 1367 C C . HIS A 1 174 ? -1.477 11.383 27.297 1 97.19 174 HIS A C 1
ATOM 1369 O O . HIS A 1 174 ? -2.506 11.242 27.969 1 97.19 174 HIS A O 1
ATOM 1375 N N . PRO A 1 175 ? -0.911 12.578 27.234 1 95.75 175 PRO A N 1
ATOM 1376 C CA . PRO A 1 175 ? -1.362 13.727 28.016 1 95.75 175 PRO A CA 1
ATOM 1377 C C . PRO A 1 175 ? -2.814 14.102 27.734 1 95.75 175 PRO A C 1
ATOM 1379 O O . PRO A 1 175 ? -3.541 14.508 28.656 1 95.75 175 PRO A O 1
ATOM 1382 N N . LEU A 1 176 ? -3.264 13.922 26.547 1 97.12 176 LEU A N 1
ATOM 1383 C CA . LEU A 1 176 ? -4.617 14.312 26.172 1 97.12 176 LEU A CA 1
ATOM 1384 C C . LEU A 1 176 ? -5.641 13.305 26.672 1 97.12 176 LEU A C 1
ATOM 1386 O O . LEU A 1 176 ? -6.84 13.578 26.688 1 97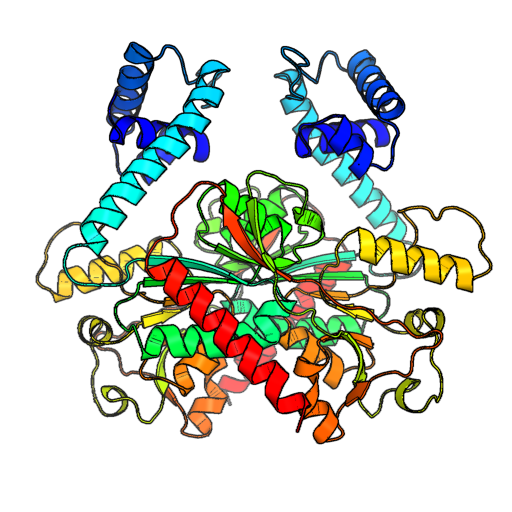.12 176 LEU A O 1
ATOM 1390 N N . ALA A 1 177 ? -5.184 12.117 27.031 1 96.31 177 ALA A N 1
ATOM 1391 C CA . ALA A 1 177 ? -6.09 11.047 27.453 1 96.31 177 ALA A CA 1
ATOM 1392 C C . ALA A 1 177 ? -6.82 11.414 28.734 1 96.31 177 ALA A C 1
ATOM 1394 O O . ALA A 1 177 ? -7.875 10.859 29.047 1 96.31 177 ALA A O 1
ATOM 1395 N N . ARG A 1 178 ? -6.344 12.352 29.484 1 92.62 178 ARG A N 1
ATOM 1396 C CA . ARG A 1 178 ? -6.883 12.711 30.781 1 92.62 178 ARG A CA 1
ATOM 1397 C C . ARG A 1 178 ? -7.848 13.883 30.672 1 92.62 178 ARG A C 1
ATOM 1399 O O . ARG A 1 178 ? -8.516 14.242 31.656 1 92.62 178 ARG A O 1
ATOM 1406 N N . GLN A 1 179 ? -7.922 14.43 29.547 1 94.19 179 GLN A N 1
ATOM 1407 C CA . GLN A 1 179 ? -8.766 15.602 29.375 1 94.19 179 GLN A CA 1
ATOM 1408 C C . GLN A 1 179 ? -10.219 15.195 29.141 1 94.19 179 GLN A C 1
ATOM 1410 O O . GLN A 1 179 ? -10.5 14.188 28.484 1 94.19 179 GLN A O 1
ATOM 1415 N N . ARG A 1 180 ? -11.117 15.961 29.641 1 93.19 180 ARG A N 1
ATOM 1416 C CA . ARG A 1 180 ? -12.547 15.688 29.484 1 93.19 180 ARG A CA 1
ATOM 1417 C C . ARG A 1 180 ? -13.047 16.156 28.125 1 93.19 180 ARG A C 1
ATOM 1419 O O . ARG A 1 180 ? -14.047 15.648 27.609 1 93.19 180 ARG A O 1
ATOM 1426 N N . GLU A 1 181 ? -12.43 17.219 27.656 1 94.81 181 GLU A N 1
ATOM 1427 C CA . GLU A 1 181 ? -12.719 17.766 26.328 1 94.81 181 GLU A CA 1
ATOM 1428 C C . GLU A 1 181 ? -11.43 18.125 25.594 1 94.81 181 GLU A C 1
ATOM 1430 O O . GLU A 1 181 ? -10.492 18.656 26.188 1 94.81 181 GLU A O 1
ATOM 1435 N N . VAL A 1 182 ? -11.414 17.766 24.359 1 95.81 182 VAL A N 1
ATOM 1436 C CA . VAL A 1 182 ? -10.25 18.078 23.547 1 95.81 182 VAL A CA 1
ATOM 1437 C C . VAL A 1 182 ? -10.688 18.781 22.266 1 95.81 182 VAL A C 1
ATOM 1439 O O . VAL A 1 182 ? -11.656 18.375 21.625 1 95.81 182 VAL A O 1
ATOM 1442 N N . THR A 1 183 ? -10.023 19.875 21.906 1 93.5 183 THR A N 1
ATOM 1443 C CA . THR A 1 183 ? -10.328 20.609 20.688 1 93.5 183 THR A CA 1
ATOM 1444 C C . THR A 1 183 ? -9.344 20.234 19.578 1 93.5 183 THR A C 1
ATOM 1446 O O . THR A 1 183 ? -8.266 19.703 19.844 1 93.5 183 THR A O 1
ATOM 1449 N N . LEU A 1 184 ? -9.688 20.516 18.344 1 92.06 184 LEU A N 1
ATOM 1450 C CA . LEU A 1 184 ? -8.805 20.281 17.203 1 92.06 184 LEU A CA 1
ATOM 1451 C C . LEU A 1 184 ? -7.508 21.062 17.359 1 92.06 184 LEU A C 1
ATOM 1453 O O . LEU A 1 184 ? -6.438 20.578 16.984 1 92.06 184 LEU A O 1
ATOM 1457 N N . ALA A 1 185 ? -7.609 22.234 17.859 1 89.38 185 ALA A N 1
ATOM 1458 C CA . ALA A 1 185 ? -6.441 23.094 18.047 1 89.38 185 ALA A CA 1
ATOM 1459 C C . ALA A 1 185 ? -5.449 22.453 19.016 1 89.38 185 ALA A C 1
ATOM 1461 O O . ALA A 1 185 ? -4.234 22.578 18.844 1 89.38 185 ALA A O 1
ATOM 1462 N N . GLU A 1 186 ? -5.977 21.812 20.031 1 92.31 186 GLU A N 1
ATOM 1463 C CA . GLU A 1 186 ? -5.121 21.156 21.016 1 92.31 186 GLU A CA 1
ATOM 1464 C C . GLU A 1 186 ? -4.375 19.969 20.406 1 92.31 186 GLU A C 1
ATOM 1466 O O . GLU A 1 186 ? -3.279 19.625 20.844 1 92.31 186 GLU A O 1
ATOM 1471 N N . LEU A 1 187 ? -4.961 19.328 19.359 1 94.69 187 LEU A N 1
ATOM 1472 C CA . LEU A 1 187 ? -4.301 18.219 18.688 1 94.69 187 LEU A CA 1
ATOM 1473 C C . LEU A 1 187 ? -3.01 18.672 18.016 1 94.69 187 LEU A C 1
ATOM 1475 O O . LEU A 1 187 ? -2.057 17.906 17.906 1 94.69 187 LEU A O 1
ATOM 1479 N N . ARG A 1 188 ? -2.969 19.891 17.625 1 90 188 ARG A N 1
ATOM 1480 C CA . ARG A 1 188 ? -1.859 20.406 16.828 1 90 188 ARG A CA 1
ATOM 1481 C C . ARG A 1 188 ? -0.58 20.484 17.656 1 90 188 ARG A C 1
ATOM 1483 O O . ARG A 1 188 ? 0.513 20.641 17.109 1 90 188 ARG A O 1
ATOM 1490 N N . ALA A 1 189 ? -0.714 20.422 18.922 1 90.31 189 ALA A N 1
ATOM 1491 C CA . ALA A 1 189 ? 0.453 20.438 19.797 1 90.31 189 ALA A CA 1
ATOM 1492 C C . ALA A 1 189 ? 1.215 19.125 19.734 1 90.31 189 ALA A C 1
ATOM 1494 O O . ALA A 1 189 ? 2.354 19.031 20.203 1 90.31 189 ALA A O 1
ATOM 1495 N N . TYR A 1 190 ? 0.626 18.094 19.109 1 94.56 190 TYR A N 1
ATOM 1496 C CA . TYR A 1 190 ? 1.206 16.766 18.969 1 94.56 190 TYR A CA 1
ATOM 1497 C C . TYR A 1 190 ? 1.246 16.344 17.5 1 94.56 190 TYR A C 1
ATOM 1499 O O . TYR A 1 190 ? 0.545 16.906 16.672 1 94.56 190 TYR A O 1
ATOM 1507 N N . PRO A 1 191 ? 2.109 15.383 17.203 1 96.12 191 PRO A N 1
ATOM 1508 C CA . PRO A 1 191 ? 1.97 14.781 15.867 1 96.12 191 PRO A CA 1
ATOM 1509 C C . PRO A 1 191 ? 0.588 14.172 15.633 1 96.12 191 PRO A C 1
ATOM 1511 O O . PRO A 1 191 ? 0.085 13.438 16.484 1 96.12 191 PRO A O 1
ATOM 1514 N N . VAL A 1 192 ? -0.029 14.562 14.586 1 97.06 192 VAL A N 1
ATOM 1515 C CA . VAL A 1 192 ? -1.322 14.008 14.195 1 97.06 192 VAL A CA 1
ATOM 1516 C C . VAL A 1 192 ? -1.153 13.109 12.977 1 97.06 192 VAL A C 1
ATOM 1518 O O . VAL A 1 192 ? -0.738 13.57 11.906 1 97.06 192 VAL A O 1
ATOM 1521 N N . ALA A 1 193 ? -1.503 11.836 13.219 1 97.62 193 ALA A N 1
ATOM 1522 C CA . ALA A 1 193 ? -1.219 10.812 12.211 1 97.62 193 ALA A CA 1
ATOM 1523 C C . ALA A 1 193 ? -2.508 10.258 11.617 1 97.62 193 ALA A C 1
ATOM 1525 O O . ALA A 1 193 ? -3.561 10.289 12.258 1 97.62 193 ALA A O 1
ATOM 1526 N N . GLY A 1 194 ? -2.424 9.75 10.414 1 96.31 194 GLY A N 1
ATOM 1527 C CA . GLY A 1 194 ? -3.508 9.086 9.703 1 96.31 194 GLY A CA 1
ATOM 1528 C C . GLY A 1 194 ? -3.156 8.75 8.266 1 96.31 194 GLY A C 1
ATOM 1529 O O . GLY A 1 194 ? -1.986 8.789 7.879 1 96.31 194 GLY A O 1
ATOM 1530 N N . THR A 1 195 ? -4.125 8.336 7.562 1 94.56 195 THR A N 1
ATOM 1531 C CA . THR A 1 195 ? -3.945 8.133 6.133 1 94.56 195 THR A CA 1
ATOM 1532 C C . THR A 1 195 ? -4.168 9.438 5.367 1 94.56 195 THR A C 1
ATOM 1534 O O . THR A 1 195 ? -4.605 10.43 5.945 1 94.56 195 THR A O 1
ATOM 1537 N N . ARG A 1 196 ? -3.785 9.406 4.082 1 89.81 196 ARG A N 1
ATOM 1538 C CA . ARG A 1 196 ? -4.145 10.547 3.248 1 89.81 196 ARG A CA 1
ATOM 1539 C C . ARG A 1 196 ? -5.656 10.695 3.145 1 89.81 196 ARG A C 1
ATOM 1541 O O . ARG A 1 196 ? -6.355 9.742 2.795 1 89.81 196 ARG A O 1
ATOM 1548 N N . LEU A 1 197 ? -6.113 11.867 3.453 1 88.94 197 LEU A N 1
ATOM 1549 C CA . LEU A 1 197 ? -7.547 12.125 3.51 1 88.94 197 LEU A CA 1
ATOM 1550 C C . LEU A 1 197 ? -8.039 12.766 2.215 1 88.94 197 LEU A C 1
ATOM 1552 O O . LEU A 1 197 ? -7.266 13.43 1.515 1 88.94 197 LEU A O 1
ATOM 1556 N N . PRO A 1 198 ? -9.273 12.5 1.948 1 84.62 198 PRO A N 1
ATOM 1557 C CA . PRO A 1 198 ? -9.844 13.203 0.797 1 84.62 198 PRO A CA 1
ATOM 1558 C C . PRO A 1 198 ? -9.852 14.719 0.971 1 84.62 198 PRO A C 1
ATOM 1560 O O . PRO A 1 198 ? -9.859 15.219 2.102 1 84.62 198 PRO A O 1
ATOM 1563 N N . ALA A 1 199 ? -9.969 15.359 -0.159 1 83.12 199 ALA A N 1
ATOM 1564 C CA . ALA A 1 199 ? -9.859 16.812 -0.189 1 83.12 199 ALA A CA 1
ATOM 1565 C C . ALA A 1 199 ? -10.938 17.453 0.684 1 83.12 199 ALA A C 1
ATOM 1567 O O . ALA A 1 199 ? -10.672 18.453 1.358 1 83.12 199 ALA A O 1
ATOM 1568 N N . HIS A 1 200 ? -12.109 16.938 0.604 1 83.75 200 HIS A N 1
ATOM 1569 C CA . HIS A 1 200 ? -13.203 17.547 1.351 1 83.75 200 HIS A CA 1
ATOM 1570 C C . HIS A 1 200 ? -12.977 17.422 2.854 1 83.75 200 HIS A C 1
ATOM 1572 O O . HIS A 1 200 ? -13.398 18.297 3.617 1 83.75 200 HIS A O 1
ATOM 1578 N N . ILE A 1 201 ? -12.32 16.406 3.307 1 87.69 201 ILE A N 1
ATOM 1579 C CA . ILE A 1 201 ? -12.023 16.234 4.727 1 87.69 201 ILE A CA 1
ATOM 1580 C C . ILE A 1 201 ? -10.883 17.172 5.133 1 87.69 201 ILE A C 1
ATOM 1582 O O . ILE A 1 201 ? -10.906 17.75 6.219 1 87.69 201 ILE A O 1
ATOM 1586 N N . LEU A 1 202 ? -9.906 17.281 4.277 1 88.06 202 LEU A N 1
ATOM 1587 C CA . LEU A 1 202 ? -8.812 18.219 4.535 1 88.06 202 LEU A CA 1
ATOM 1588 C C . LEU A 1 202 ? -9.336 19.641 4.676 1 88.06 202 LEU A C 1
ATOM 1590 O O . LEU A 1 202 ? -8.906 20.375 5.566 1 88.06 202 LEU A O 1
ATOM 1594 N N . ARG A 1 203 ? -10.203 19.984 3.805 1 85.62 203 ARG A N 1
ATOM 1595 C CA . ARG A 1 203 ? -10.805 21.312 3.85 1 85.62 203 ARG A CA 1
ATOM 1596 C C . ARG A 1 203 ? -11.602 21.5 5.137 1 85.62 203 ARG A C 1
ATOM 1598 O O . ARG A 1 203 ? -11.586 22.594 5.719 1 85.62 203 ARG A O 1
ATOM 1605 N N . PHE A 1 204 ? -12.266 20.484 5.492 1 86.12 204 PHE A N 1
ATOM 1606 C CA . PHE A 1 204 ? -13.039 20.547 6.727 1 86.12 204 PHE A CA 1
ATOM 1607 C C . PHE A 1 204 ? -12.141 20.859 7.914 1 86.12 204 PHE A C 1
ATOM 1609 O O . PHE A 1 204 ? -12.453 21.75 8.711 1 86.12 204 PHE A O 1
ATOM 1616 N N . PHE A 1 205 ? -11.016 20.172 8.031 1 89.88 205 PHE A N 1
ATOM 1617 C CA . PHE A 1 205 ? -10.109 20.375 9.156 1 89.88 205 PHE A CA 1
ATOM 1618 C C . PHE A 1 205 ? -9.484 21.766 9.094 1 89.88 205 PHE A C 1
ATOM 1620 O O . PHE A 1 205 ? -9.32 22.422 10.125 1 89.88 205 PHE A O 1
ATOM 1627 N N . ARG A 1 206 ? -9.117 22.172 7.941 1 88.12 206 ARG A N 1
ATOM 1628 C CA . ARG A 1 206 ? -8.531 23.484 7.785 1 88.12 206 ARG A CA 1
ATOM 1629 C C . ARG A 1 206 ? -9.508 24.578 8.234 1 88.12 206 ARG A C 1
ATOM 1631 O O . ARG A 1 206 ? -9.125 25.516 8.945 1 88.12 206 ARG A O 1
ATOM 1638 N N . GLN A 1 207 ? -10.734 24.422 7.789 1 86.75 207 GLN A N 1
ATOM 1639 C CA . GLN A 1 207 ? -11.766 25.391 8.133 1 86.75 207 GLN A CA 1
ATOM 1640 C C . GLN A 1 207 ? -12.047 25.375 9.641 1 86.75 207 GLN A C 1
ATOM 1642 O O . GLN A 1 207 ? -12.188 26.438 10.25 1 86.75 207 GLN A O 1
ATOM 1647 N N . ALA A 1 208 ? -12.148 24.234 10.148 1 86.75 208 ALA A N 1
ATOM 1648 C CA . ALA A 1 208 ? -12.414 24.109 11.578 1 86.75 208 ALA A CA 1
ATOM 1649 C C . ALA A 1 208 ? -11.297 24.734 12.406 1 86.75 208 ALA A C 1
ATOM 1651 O O . ALA A 1 208 ? -11.562 25.391 13.406 1 86.75 208 ALA A O 1
ATOM 1652 N N . LEU A 1 209 ? -10.102 24.531 12.008 1 87.62 209 LEU A N 1
ATOM 1653 C CA . LEU A 1 209 ? -8.953 25.094 12.711 1 87.62 209 LEU A CA 1
ATOM 1654 C C . LEU A 1 209 ? -8.898 26.609 12.57 1 87.62 209 LEU A C 1
ATOM 1656 O O . LEU A 1 209 ? -8.547 27.312 13.516 1 87.62 209 LEU A O 1
ATOM 1660 N N . HIS A 1 210 ? -9.211 27.016 11.406 1 85.69 210 HIS A N 1
ATOM 1661 C CA . HIS A 1 210 ? -9.258 28.453 11.156 1 85.69 210 HIS A CA 1
ATOM 1662 C C . HIS A 1 210 ? -10.305 29.125 12.039 1 85.69 210 HIS A C 1
ATOM 1664 O O . HIS A 1 210 ? -10.039 30.188 12.625 1 85.69 210 HIS A O 1
ATOM 1670 N N . GLN A 1 211 ? -11.375 28.562 12.102 1 84 211 GLN A N 1
ATOM 1671 C CA . GLN A 1 211 ? -12.461 29.109 12.914 1 84 211 GLN A CA 1
ATOM 1672 C C . GLN A 1 211 ? -12.102 29.094 14.391 1 84 211 GLN A C 1
ATOM 1674 O O . GLN A 1 211 ? -12.422 30.031 15.125 1 84 211 GLN A O 1
ATOM 1679 N N . ALA A 1 212 ? -11.453 28.078 14.766 1 81.12 212 ALA A N 1
ATOM 1680 C CA . ALA A 1 212 ? -11.055 27.953 16.156 1 81.12 212 ALA A CA 1
ATOM 1681 C C . ALA A 1 212 ? -10.023 29.016 16.531 1 81.12 212 ALA A C 1
ATOM 1683 O O . ALA A 1 212 ? -9.93 29.422 17.703 1 81.12 212 ALA A O 1
ATOM 1684 N N . SER A 1 213 ? -9.258 29.391 15.555 1 80.19 213 SER A N 1
ATOM 1685 C CA . SER A 1 213 ? -8.242 30.406 15.797 1 80.19 213 SER A CA 1
ATOM 1686 C C . SER A 1 213 ? -8.812 31.812 15.633 1 80.19 213 SER A C 1
ATOM 1688 O O . SER A 1 213 ? -8.07 32.781 15.664 1 80.19 213 SER A O 1
ATOM 1690 N N . GLY A 1 214 ? -10.055 31.875 15.453 1 79 214 GLY A N 1
ATOM 1691 C CA . GLY A 1 214 ? -10.719 33.156 15.375 1 79 214 GLY A CA 1
ATOM 1692 C C . GLY A 1 214 ? -10.812 33.719 13.961 1 79 214 GLY A C 1
ATOM 1693 O O . GLY A 1 214 ? -11.219 34.844 13.75 1 79 214 GLY A O 1
ATOM 1694 N N . GLY A 1 215 ? -10.305 32.844 13.117 1 76.81 215 GLY A N 1
ATOM 1695 C CA . GLY A 1 215 ? -10.367 33.281 11.734 1 76.81 215 GLY A CA 1
ATOM 1696 C C . GLY A 1 215 ? -11.766 33.188 11.141 1 76.81 215 GLY A C 1
ATOM 1697 O O . GLY A 1 215 ? -12.602 32.406 11.648 1 76.81 215 GLY A O 1
ATOM 1698 N N . SER A 1 216 ? -12.047 34.25 10.273 1 78.44 216 SER A N 1
ATOM 1699 C CA . SER A 1 216 ? -13.305 34.219 9.531 1 78.44 216 SER A CA 1
ATOM 1700 C C . SER A 1 216 ? -13.062 34.188 8.031 1 78.44 216 SER A C 1
ATOM 1702 O O . SER A 1 216 ? -11.977 34.562 7.562 1 78.44 216 SER A O 1
ATOM 1704 N N . GLY A 1 217 ? -13.898 33.594 7.316 1 76.44 217 GLY A N 1
ATOM 1705 C CA . GLY A 1 217 ? -13.781 33.562 5.867 1 76.44 217 GLY A CA 1
ATOM 1706 C C . GLY A 1 217 ? -13.094 32.344 5.332 1 76.44 217 GLY A C 1
ATOM 1707 O O . GLY A 1 217 ? -12.867 31.375 6.07 1 76.44 217 GLY A O 1
ATOM 1708 N N . PRO A 1 218 ? -12.844 32.344 4.059 1 77.56 218 PRO A N 1
ATOM 1709 C CA . PRO A 1 218 ? -12.219 31.156 3.436 1 77.56 218 PRO A CA 1
ATOM 1710 C C . PRO A 1 218 ? -10.734 31.031 3.797 1 77.56 218 PRO A C 1
ATOM 1712 O O . PRO A 1 218 ? -10.047 32.031 3.971 1 77.56 218 PRO A O 1
ATOM 1715 N N . VAL A 1 219 ? -10.359 29.828 4.098 1 76.94 219 VAL A N 1
ATOM 1716 C CA . VAL A 1 219 ? -8.992 29.547 4.512 1 76.94 219 VAL A CA 1
ATOM 1717 C C . VAL A 1 219 ? -8.164 29.125 3.297 1 76.94 219 VAL A C 1
ATOM 1719 O O . VAL A 1 219 ? -8.656 28.422 2.418 1 76.94 219 VAL A O 1
ATOM 1722 N N . SER A 1 220 ? -6.98 29.578 3.322 1 72.56 220 SER A N 1
ATOM 1723 C CA . SER A 1 220 ? -6.051 29.266 2.24 1 72.56 220 SER A CA 1
ATOM 1724 C C . SER A 1 220 ? -5.699 27.781 2.229 1 72.56 220 SER A C 1
ATOM 1726 O O . SER A 1 220 ? -5.59 27.156 3.285 1 72.56 220 SER A O 1
ATOM 1728 N N . GLU A 1 221 ? -5.57 27.188 1.103 1 67.56 221 GLU A N 1
ATOM 1729 C CA . GLU A 1 221 ? -5.172 25.781 0.936 1 67.56 221 GLU A CA 1
ATOM 1730 C C . GLU A 1 221 ? -3.754 25.547 1.446 1 67.56 221 GLU A C 1
ATOM 1732 O O . GLU A 1 221 ? -3.373 24.422 1.739 1 67.56 221 GLU A O 1
ATOM 1737 N N . ASP A 1 222 ? -3.135 26.641 1.593 1 63.19 222 ASP A N 1
ATOM 1738 C CA . ASP A 1 222 ? -1.744 26.547 2.025 1 63.19 222 ASP A CA 1
ATOM 1739 C C . ASP A 1 222 ? -1.646 26.5 3.549 1 63.19 222 ASP A C 1
ATOM 1741 O O . ASP A 1 222 ? -0.564 26.281 4.098 1 63.19 222 ASP A O 1
ATOM 1745 N N . ALA A 1 223 ? -2.732 26.734 4.113 1 69.56 223 ALA A N 1
ATOM 1746 C CA . ALA A 1 223 ? -2.719 26.688 5.57 1 69.56 223 ALA A CA 1
ATOM 1747 C C . ALA A 1 223 ? -2.336 25.281 6.062 1 69.56 223 ALA A C 1
ATOM 1749 O O . ALA A 1 223 ? -2.672 24.281 5.426 1 69.56 223 ALA A O 1
ATOM 1750 N N . PRO A 1 224 ? -1.627 25.375 7.109 1 69 224 PRO A N 1
ATOM 1751 C CA . PRO A 1 224 ? -1.207 24.078 7.637 1 69 224 PRO A CA 1
ATOM 1752 C C . PRO A 1 224 ? -2.387 23.156 7.961 1 69 224 PRO A C 1
ATOM 1754 O O . PRO A 1 224 ? -3.402 23.625 8.484 1 69 224 PRO A O 1
ATOM 1757 N N . GLY A 1 225 ? -2.266 22.016 7.535 1 82.75 225 GLY A N 1
ATOM 1758 C CA . GLY A 1 225 ? -3.297 21.031 7.828 1 82.75 225 GLY A CA 1
ATOM 1759 C C . GLY A 1 225 ? -3.143 20.406 9.195 1 82.75 225 GLY A C 1
ATOM 1760 O O . GLY A 1 225 ? -2.297 20.812 9.992 1 82.75 225 GLY A O 1
ATOM 1761 N N . LEU A 1 226 ? -4.062 19.625 9.547 1 88.69 226 LEU A N 1
ATOM 1762 C CA . LEU A 1 226 ? -4.082 18.938 10.836 1 88.69 226 LEU A CA 1
ATOM 1763 C C . LEU A 1 226 ? -3.074 17.797 10.859 1 88.69 226 LEU A C 1
ATOM 1765 O O . LEU A 1 226 ? -2.307 17.656 11.812 1 88.69 226 LEU A O 1
ATOM 1769 N N . MET A 1 227 ? -3.004 17.109 9.758 1 92.69 227 MET A N 1
ATOM 1770 C CA . MET A 1 227 ? -2.18 15.906 9.719 1 92.69 227 MET A CA 1
ATOM 1771 C C . MET A 1 227 ? -0.713 16.25 9.492 1 92.69 227 MET A C 1
ATOM 1773 O O . MET A 1 227 ? -0.379 16.953 8.531 1 92.69 227 MET A O 1
ATOM 1777 N N . THR A 1 228 ? 0.139 15.758 10.352 1 93.44 228 THR A N 1
ATOM 1778 C CA . THR A 1 228 ? 1.571 15.977 10.188 1 93.44 228 THR A CA 1
ATOM 1779 C C . THR A 1 228 ? 2.275 14.68 9.797 1 93.44 228 THR A C 1
ATOM 1781 O O . THR A 1 228 ? 3.418 14.703 9.336 1 93.44 228 THR A O 1
ATOM 1784 N N . VAL A 1 229 ? 1.6 13.555 10.008 1 96.19 229 VAL A N 1
ATOM 1785 C CA . VAL A 1 229 ? 2.123 12.234 9.672 1 96.19 229 VAL A CA 1
ATOM 1786 C C . VAL A 1 229 ? 1.092 11.469 8.852 1 96.19 229 VAL A C 1
ATOM 1788 O O . VAL A 1 229 ? -0.01 11.188 9.328 1 96.19 229 VAL A O 1
ATOM 1791 N N . THR A 1 230 ? 1.433 11.148 7.695 1 96 230 THR A N 1
ATOM 1792 C CA . THR A 1 230 ? 0.54 10.344 6.875 1 96 230 THR A CA 1
ATOM 1793 C C . THR A 1 230 ? 1.202 9.023 6.492 1 96 230 THR A C 1
ATOM 1795 O O . THR A 1 230 ? 2.402 8.984 6.219 1 96 230 THR A O 1
ATOM 1798 N N . CYS A 1 231 ? 0.403 7.949 6.566 1 95.62 231 CYS A N 1
ATOM 1799 C CA . CYS A 1 231 ? 0.844 6.594 6.242 1 95.62 231 CYS A CA 1
ATOM 1800 C C . CYS A 1 231 ? -0.326 5.738 5.777 1 95.62 231 CYS A C 1
ATOM 1802 O O . CYS A 1 231 ? -1.4 5.766 6.383 1 95.62 231 CYS A O 1
ATOM 1804 N N . ASN A 1 232 ? -0.1 4.984 4.703 1 93.06 232 ASN A N 1
ATOM 1805 C CA . ASN A 1 232 ? -1.202 4.18 4.188 1 93.06 232 ASN A CA 1
ATOM 1806 C C . ASN A 1 232 ? -1.202 2.775 4.781 1 93.06 232 ASN A C 1
ATOM 1808 O O . ASN A 1 232 ? -1.989 1.922 4.371 1 93.06 232 ASN A O 1
ATOM 1812 N N . ASP A 1 233 ? -0.341 2.508 5.66 1 93.62 233 ASP A N 1
ATOM 1813 C CA . ASP A 1 233 ? -0.301 1.249 6.398 1 93.62 233 ASP A CA 1
ATOM 1814 C C . ASP A 1 233 ? -0.952 1.396 7.773 1 93.62 233 ASP A C 1
ATOM 1816 O O . ASP A 1 233 ? -0.367 1.988 8.68 1 93.62 233 ASP A O 1
ATOM 1820 N N . MET A 1 234 ? -2.086 0.741 7.938 1 93.38 234 MET A N 1
ATOM 1821 C CA . MET A 1 234 ? -2.871 0.916 9.156 1 93.38 234 MET A CA 1
ATOM 1822 C C . MET A 1 234 ? -2.193 0.24 10.344 1 93.38 234 MET A C 1
ATOM 1824 O O . MET A 1 234 ? -2.312 0.704 11.477 1 93.38 234 MET A O 1
ATOM 1828 N N . HIS A 1 235 ? -1.497 -0.772 10.094 1 92.19 235 HIS A N 1
ATOM 1829 C CA . HIS A 1 235 ? -0.772 -1.445 11.164 1 92.19 235 HIS A CA 1
ATOM 1830 C C . HIS A 1 235 ? 0.342 -0.562 11.711 1 92.19 235 HIS A C 1
ATOM 1832 O O . HIS A 1 235 ? 0.56 -0.513 12.922 1 92.19 235 HIS A O 1
ATOM 1838 N N . ALA A 1 236 ? 1.01 0.062 10.805 1 94.5 236 ALA A N 1
ATOM 1839 C CA . ALA A 1 236 ? 2.057 0.989 11.227 1 94.5 236 ALA A CA 1
ATOM 1840 C C . ALA A 1 236 ? 1.476 2.135 12.047 1 94.5 236 ALA A C 1
ATOM 1842 O O . ALA A 1 236 ? 2.076 2.562 13.039 1 94.5 236 ALA A O 1
ATOM 1843 N N . LEU A 1 237 ? 0.356 2.627 11.641 1 96.62 237 LEU A N 1
ATOM 1844 C CA . LEU A 1 237 ? -0.296 3.713 12.367 1 96.62 237 LEU A CA 1
ATOM 1845 C C . LEU A 1 237 ? -0.698 3.264 13.766 1 96.62 237 LEU A C 1
ATOM 1847 O O . LEU A 1 237 ? -0.534 4.012 14.734 1 96.62 237 LEU A O 1
ATOM 1851 N N . ARG A 1 238 ? -1.243 2.086 13.812 1 95.62 238 ARG A N 1
ATOM 1852 C CA . ARG A 1 238 ? -1.62 1.543 15.117 1 95.62 238 ARG A CA 1
ATOM 1853 C C . ARG A 1 238 ? -0.403 1.405 16.031 1 95.62 238 ARG A C 1
ATOM 1855 O O . ARG A 1 238 ? -0.445 1.8 17.188 1 95.62 238 ARG A O 1
ATOM 1862 N N . SER A 1 239 ? 0.645 0.834 15.5 1 95.12 239 SER A N 1
ATOM 1863 C CA . SER A 1 239 ? 1.874 0.667 16.266 1 95.12 239 SER A CA 1
ATOM 1864 C C . SER A 1 239 ? 2.424 2.012 16.734 1 95.12 239 SER A C 1
ATOM 1866 O O . SER A 1 239 ? 2.863 2.148 17.875 1 95.12 239 SER A O 1
ATOM 1868 N N . LEU A 1 240 ? 2.398 2.953 15.859 1 96.88 240 LEU A N 1
ATOM 1869 C CA . LEU A 1 240 ? 2.869 4.297 16.172 1 96.88 240 LEU A CA 1
ATOM 1870 C C . LEU A 1 240 ? 2.076 4.891 17.328 1 96.88 240 LEU A C 1
ATOM 1872 O O . LEU A 1 240 ? 2.66 5.41 18.281 1 96.88 240 LEU A O 1
ATOM 1876 N N . LEU A 1 241 ? 0.771 4.793 17.219 1 96.44 241 LEU A N 1
ATOM 1877 C CA . LEU A 1 241 ? -0.149 5.352 18.203 1 96.44 241 LEU A CA 1
ATOM 1878 C C . LEU A 1 241 ? 0.114 4.77 19.578 1 96.44 241 LEU A C 1
ATOM 1880 O O . LEU A 1 241 ? 0.02 5.477 20.578 1 96.44 241 LEU A O 1
ATOM 1884 N N . LEU A 1 242 ? 0.456 3.539 19.641 1 97.06 242 LEU A N 1
ATOM 1885 C CA . LEU A 1 242 ? 0.628 2.848 20.906 1 97.06 242 LEU A CA 1
ATOM 1886 C C . LEU A 1 242 ? 2.023 3.09 21.469 1 97.06 242 LEU A C 1
ATOM 1888 O O . LEU A 1 242 ? 2.264 2.859 22.656 1 97.06 242 LEU A O 1
ATOM 1892 N N . ALA A 1 243 ? 2.908 3.621 20.656 1 95.38 243 ALA A N 1
ATOM 1893 C CA . ALA A 1 243 ? 4.316 3.666 21.047 1 95.38 243 ALA A CA 1
ATOM 1894 C C . ALA A 1 243 ? 4.738 5.086 21.422 1 95.38 243 ALA A C 1
ATOM 1896 O O . ALA A 1 243 ? 5.695 5.277 22.172 1 95.38 243 ALA A O 1
ATOM 1897 N N . VAL A 1 244 ? 4.125 6.07 20.844 1 96.06 244 VAL A N 1
ATOM 1898 C CA . VAL A 1 244 ? 4.594 7.438 21.031 1 96.06 244 VAL A CA 1
ATOM 1899 C C . VAL A 1 244 ? 3.41 8.352 21.359 1 96.06 244 VAL A C 1
ATOM 1901 O O . VAL A 1 244 ? 2.26 7.906 21.375 1 96.06 244 VAL A O 1
ATOM 1904 N N . ASP A 1 245 ? 3.695 9.609 21.688 1 95.31 245 ASP A N 1
ATOM 1905 C CA . ASP A 1 245 ? 2.662 10.602 21.969 1 95.31 245 ASP A CA 1
ATOM 1906 C C . ASP A 1 245 ? 2.156 11.258 20.688 1 95.31 245 ASP A C 1
ATOM 1908 O O . ASP A 1 245 ? 2.33 12.461 20.5 1 95.31 245 ASP A O 1
ATOM 1912 N N . ALA A 1 246 ? 1.556 10.477 19.906 1 97.56 246 ALA A N 1
ATOM 1913 C CA . ALA A 1 246 ? 0.88 10.93 18.703 1 97.56 246 ALA A CA 1
ATOM 1914 C C . ALA A 1 246 ? -0.628 10.727 18.797 1 97.56 246 ALA A C 1
ATOM 1916 O O . ALA A 1 246 ? -1.097 9.898 19.594 1 97.56 246 ALA A O 1
ATOM 1917 N N . VAL A 1 247 ? -1.339 11.57 18.094 1 97.81 247 VAL A N 1
ATOM 1918 C CA . VAL A 1 247 ? -2.773 11.406 17.875 1 97.81 247 VAL A CA 1
ATOM 1919 C C . VAL A 1 247 ? -3.029 10.766 16.516 1 97.81 247 VAL A C 1
ATOM 1921 O O . VAL A 1 247 ? -2.367 11.102 15.531 1 97.81 247 VAL A O 1
ATOM 1924 N N . ALA A 1 248 ? -3.9 9.812 16.484 1 97.38 248 ALA A N 1
ATOM 1925 C CA . ALA A 1 248 ? -4.176 9.195 15.195 1 97.38 248 ALA A CA 1
ATOM 1926 C C . ALA A 1 248 ? -5.668 9.195 14.891 1 97.38 248 ALA A C 1
ATOM 1928 O O . ALA A 1 248 ? -6.492 8.938 15.773 1 97.38 248 ALA A O 1
ATOM 1929 N N . LEU A 1 249 ? -6.016 9.625 13.688 1 96 249 LEU A N 1
ATOM 1930 C CA . LEU A 1 249 ? -7.363 9.477 13.156 1 96 249 LEU A CA 1
ATOM 1931 C C . LEU A 1 249 ? -7.516 8.141 12.43 1 96 249 LEU A C 1
ATOM 1933 O O . LEU A 1 249 ? -6.973 7.953 11.344 1 96 249 LEU A O 1
ATOM 1937 N N . VAL A 1 250 ? -8.281 7.184 13.016 1 95.12 250 VAL A N 1
ATOM 1938 C CA . VAL A 1 250 ? -8.414 5.832 12.484 1 95.12 250 VAL A CA 1
ATOM 1939 C C . VAL A 1 250 ? -9.82 5.305 12.75 1 95.12 250 VAL A C 1
ATOM 1941 O O . VAL A 1 250 ? -10.578 5.902 13.516 1 95.12 250 VAL A O 1
ATOM 1944 N N . PRO A 1 251 ? -10.172 4.227 12.07 1 92.5 251 PRO A N 1
ATOM 1945 C CA . PRO A 1 251 ? -11.469 3.615 12.359 1 92.5 251 PRO A CA 1
ATOM 1946 C C . PRO A 1 251 ? -11.586 3.113 13.797 1 92.5 251 PRO A C 1
ATOM 1948 O O . PRO A 1 251 ? -10.625 2.551 14.336 1 92.5 251 PRO A O 1
ATOM 1951 N N . VAL A 1 252 ? -12.766 3.312 14.367 1 91.88 252 VAL A N 1
ATOM 1952 C CA . VAL A 1 252 ? -13.031 2.912 15.742 1 91.88 252 VAL A CA 1
ATOM 1953 C C . VAL A 1 252 ? -12.828 1.405 15.891 1 91.88 252 VAL A C 1
ATOM 1955 O O . VAL A 1 252 ? -12.219 0.946 16.859 1 91.88 252 VAL A O 1
ATOM 1958 N N . ALA A 1 253 ? -13.258 0.648 14.914 1 86.44 253 ALA A N 1
ATOM 1959 C CA . ALA A 1 253 ? -13.195 -0.81 14.969 1 86.44 253 ALA A CA 1
ATOM 1960 C C . ALA A 1 253 ? -11.758 -1.299 15.07 1 86.44 253 ALA A C 1
ATOM 1962 O O . ALA A 1 253 ? -11.477 -2.311 15.711 1 86.44 253 ALA A O 1
ATOM 1963 N N . MET A 1 254 ? -10.898 -0.612 14.445 1 89.19 254 MET A N 1
ATOM 1964 C CA . MET A 1 254 ? -9.484 -0.983 14.422 1 89.19 254 MET A CA 1
ATOM 1965 C C . MET A 1 254 ? -8.883 -0.917 15.82 1 89.19 254 MET A C 1
ATOM 1967 O O . MET A 1 254 ? -7.938 -1.648 16.125 1 89.19 254 MET A O 1
ATOM 1971 N N . MET A 1 255 ? -9.383 -0.045 16.625 1 93.44 255 MET A N 1
ATOM 1972 C CA . MET A 1 255 ? -8.773 0.237 17.922 1 93.44 255 MET A CA 1
ATOM 1973 C C . MET A 1 255 ? -9.539 -0.456 19.047 1 93.44 255 MET A C 1
ATOM 1975 O O . MET A 1 255 ? -9.18 -0.332 20.219 1 93.44 255 MET A O 1
ATOM 1979 N N . ALA A 1 256 ? -10.547 -1.243 18.734 1 90.31 256 ALA A N 1
ATOM 1980 C CA . ALA A 1 256 ? -11.438 -1.857 19.719 1 90.31 256 ALA A CA 1
ATOM 1981 C C . ALA A 1 256 ? -10.648 -2.686 20.719 1 90.31 256 ALA A C 1
ATOM 1983 O O . ALA A 1 256 ? -10.828 -2.535 21.938 1 90.31 256 ALA A O 1
ATOM 1984 N N . GLU A 1 257 ? -9.766 -3.496 20.266 1 91.06 257 GLU A N 1
ATOM 1985 C CA . GLU A 1 257 ? -9 -4.375 21.141 1 91.06 257 GLU A CA 1
ATOM 1986 C C . GLU A 1 257 ? -8.062 -3.574 22.047 1 91.06 257 GLU A C 1
ATOM 1988 O O . GLU A 1 257 ? -7.961 -3.855 23.234 1 91.06 257 GLU A O 1
ATOM 1993 N N . ALA A 1 258 ? -7.406 -2.662 21.469 1 95.38 258 ALA A N 1
ATOM 1994 C CA . ALA A 1 258 ? -6.48 -1.842 22.25 1 95.38 258 ALA A CA 1
ATOM 1995 C C . ALA A 1 258 ? -7.219 -1.054 23.328 1 95.38 258 ALA A C 1
ATOM 1997 O O . ALA A 1 258 ? -6.715 -0.888 24.438 1 95.38 258 ALA A O 1
ATOM 1998 N N . CYS A 1 259 ? -8.359 -0.591 23 1 96.25 259 CYS A N 1
ATOM 1999 C CA . CYS A 1 259 ? -9.172 0.138 23.969 1 96.25 259 CYS A CA 1
ATOM 2000 C C . CYS A 1 259 ? -9.664 -0.787 25.078 1 96.25 259 CYS A C 1
ATOM 2002 O O . CYS A 1 259 ? -9.633 -0.423 26.25 1 96.25 259 CYS A O 1
ATOM 2004 N N . ALA A 1 260 ? -10.055 -1.984 24.734 1 95.94 260 ALA A N 1
ATOM 2005 C CA . ALA A 1 260 ? -10.523 -2.969 25.703 1 95.94 260 ALA A CA 1
ATOM 2006 C C . ALA A 1 260 ? -9.414 -3.348 26.672 1 95.94 260 ALA A C 1
ATOM 2008 O O . ALA A 1 260 ? -9.68 -3.617 27.859 1 95.94 260 ALA A O 1
ATOM 2009 N N . GLN A 1 261 ? -8.242 -3.307 26.219 1 97.06 261 GLN A N 1
ATOM 2010 C CA . GLN A 1 261 ? -7.094 -3.678 27.031 1 97.06 261 GLN A CA 1
ATOM 2011 C C . GLN A 1 261 ? -6.547 -2.471 27.797 1 97.06 261 GLN A C 1
ATOM 2013 O O . GLN A 1 261 ? -5.543 -2.58 28.5 1 97.06 261 GLN A O 1
ATOM 2018 N N . GLY A 1 262 ? -7.141 -1.396 27.578 1 96.81 262 GLY A N 1
ATOM 2019 C CA . GLY A 1 262 ? -6.723 -0.189 28.266 1 96.81 262 GLY A CA 1
ATOM 2020 C C . GLY A 1 262 ? -5.441 0.405 27.719 1 96.81 262 GLY A C 1
ATOM 2021 O O . GLY A 1 262 ? -4.73 1.123 28.422 1 96.81 262 GLY A O 1
ATOM 2022 N N . LEU A 1 263 ? -5.141 0.144 26.469 1 97.75 263 LEU A N 1
ATOM 2023 C CA . LEU A 1 263 ? -3.881 0.594 25.891 1 97.75 263 LEU A CA 1
ATOM 2024 C C . LEU A 1 263 ? -4.078 1.887 25.109 1 97.75 263 LEU A C 1
ATOM 2026 O O . LEU A 1 263 ? -3.113 2.594 24.812 1 97.75 263 LEU A O 1
ATOM 2030 N N . ALA A 1 264 ? -5.297 2.16 24.703 1 98.06 264 ALA A N 1
ATOM 2031 C CA . ALA A 1 264 ? -5.629 3.342 23.906 1 98.06 264 ALA A CA 1
ATOM 2032 C C . ALA A 1 264 ? -6.992 3.902 24.297 1 98.06 264 ALA A C 1
ATOM 2034 O O . ALA A 1 264 ? -7.812 3.193 24.891 1 98.06 264 ALA A O 1
ATOM 2035 N N . VAL A 1 265 ? -7.246 5.148 24.031 1 97.62 265 VAL A N 1
ATOM 2036 C CA . VAL A 1 265 ? -8.523 5.781 24.328 1 97.62 265 VAL A CA 1
ATOM 2037 C C . VAL A 1 265 ? -8.93 6.715 23.203 1 97.62 265 VAL A C 1
ATOM 2039 O O . VAL A 1 265 ? -8.078 7.34 22.562 1 97.62 265 VAL A O 1
ATOM 2042 N N . ALA A 1 266 ? -10.203 6.742 22.875 1 96.62 266 ALA A N 1
ATOM 2043 C CA . ALA A 1 266 ? -10.758 7.734 21.953 1 96.62 266 ALA A CA 1
ATOM 2044 C C . ALA A 1 266 ? -10.859 9.102 22.625 1 96.62 266 ALA A C 1
ATOM 2046 O O . ALA A 1 266 ? -11.289 9.211 23.781 1 96.62 266 ALA A O 1
ATOM 2047 N N . LEU A 1 267 ? -10.469 10.125 21.906 1 97.12 267 LEU A N 1
ATOM 2048 C CA . LEU A 1 267 ? -10.484 11.469 22.484 1 97.12 267 LEU A CA 1
ATOM 2049 C C . LEU A 1 267 ? -11.891 12.062 22.438 1 97.12 267 LEU A C 1
ATOM 2051 O O . LEU A 1 267 ? -12.586 11.953 21.422 1 97.12 267 LEU A O 1
ATOM 2055 N N . PRO A 1 268 ? -12.336 12.609 23.531 1 95.69 268 PRO A N 1
ATOM 2056 C CA . PRO A 1 268 ? -13.617 13.312 23.547 1 95.69 268 PRO A CA 1
ATOM 2057 C C . PRO A 1 268 ? -13.555 14.68 22.875 1 95.69 268 PRO A C 1
ATOM 2059 O O . PRO A 1 268 ? -13.469 15.703 23.562 1 95.69 268 PRO A O 1
ATOM 2062 N N . MET A 1 269 ? -13.703 14.641 21.609 1 94.75 269 MET A N 1
ATOM 2063 C CA . MET A 1 269 ? -13.57 15.859 20.828 1 94.75 269 MET A CA 1
ATOM 2064 C C . MET A 1 269 ? -14.719 16.828 21.109 1 94.75 269 MET A C 1
ATOM 2066 O O . MET A 1 269 ? -15.867 16.406 21.234 1 94.75 269 MET A O 1
ATOM 2070 N N . HIS A 1 270 ? -14.367 18.125 21.172 1 91.75 270 HIS A N 1
ATOM 2071 C CA . HIS A 1 270 ? -15.344 19.203 21.328 1 91.75 270 HIS A CA 1
ATOM 2072 C C . HIS A 1 270 ? -15.008 20.391 20.438 1 91.75 270 HIS A C 1
ATOM 2074 O O . HIS A 1 270 ? -13.961 21.016 20.594 1 91.75 270 HIS A O 1
ATOM 2080 N N . PRO A 1 271 ? -15.938 20.734 19.531 1 88.25 271 PRO A N 1
ATOM 2081 C CA . PRO A 1 271 ? -17.188 20.047 19.203 1 88.25 271 PRO A CA 1
ATOM 2082 C C . PRO A 1 271 ? -16.938 18.641 18.672 1 88.25 271 PRO A C 1
ATOM 2084 O O . PRO A 1 271 ? -15.828 18.312 18.25 1 88.25 271 PRO A O 1
ATOM 2087 N N . PRO A 1 272 ? -18 17.875 18.766 1 84.5 272 PRO A N 1
ATOM 2088 C CA . PRO A 1 272 ? -17.844 16.5 18.266 1 84.5 272 PRO A CA 1
ATOM 2089 C C . PRO A 1 272 ? -17.469 16.453 16.781 1 84.5 272 PRO A C 1
ATOM 2091 O O . PRO A 1 272 ? -17.969 17.25 15.992 1 84.5 272 PRO A O 1
ATOM 2094 N N . THR A 1 273 ? -16.391 15.656 16.516 1 78.19 273 THR A N 1
ATOM 2095 C CA . THR A 1 273 ? -15.977 15.422 15.133 1 78.19 273 THR A CA 1
ATOM 2096 C C . THR A 1 273 ? -16.531 14.094 14.617 1 78.19 273 THR A C 1
ATOM 2098 O O . THR A 1 273 ? -15.938 13.039 14.836 1 78.19 273 THR A O 1
ATOM 2101 N N . GLU A 1 274 ? -17.781 13.992 14.312 1 77.38 274 GLU A N 1
ATOM 2102 C CA . GLU A 1 274 ? -18.344 12.758 13.773 1 77.38 274 GLU A CA 1
ATOM 2103 C C . GLU A 1 274 ? -17.922 12.547 12.32 1 77.38 274 GLU A C 1
ATOM 2105 O O . GLU A 1 274 ? -18.688 12.859 11.406 1 77.38 274 GLU A O 1
ATOM 2110 N N . LEU A 1 275 ? -16.734 12.078 12.219 1 84.69 275 LEU A N 1
ATOM 2111 C CA . LEU A 1 275 ? -16.25 11.789 10.875 1 84.69 275 LEU A CA 1
ATOM 2112 C C . LEU A 1 275 ? -16.547 10.344 10.484 1 84.69 275 LEU A C 1
ATOM 2114 O O . LEU A 1 275 ? -16.125 9.406 11.172 1 84.69 275 LEU A O 1
ATOM 2118 N N . ARG A 1 276 ? -17.5 10.25 9.555 1 86.19 276 ARG A N 1
ATOM 2119 C CA . ARG A 1 276 ? -17.812 8.945 8.992 1 86.19 276 ARG A CA 1
ATOM 2120 C C . ARG A 1 276 ? -17.25 8.805 7.586 1 86.19 276 ARG A C 1
ATOM 2122 O O . ARG A 1 276 ? -17.391 9.703 6.758 1 86.19 276 ARG A O 1
ATOM 2129 N N . ALA A 1 277 ? -16.484 7.789 7.445 1 85.25 277 ALA A N 1
ATOM 2130 C CA . ALA A 1 277 ? -15.891 7.52 6.137 1 85.25 277 ALA A CA 1
ATOM 2131 C C . ALA A 1 277 ? -16.828 6.695 5.266 1 85.25 277 ALA A C 1
ATOM 2133 O O . ALA A 1 277 ? -17.219 5.586 5.637 1 85.25 277 ALA A O 1
ATOM 2134 N N . GLN A 1 278 ? -17.234 7.277 4.164 1 87.5 278 GLN A N 1
ATOM 2135 C CA . GLN A 1 278 ? -18.094 6.582 3.211 1 87.5 278 GLN A CA 1
ATOM 2136 C C . GLN A 1 278 ? -17.266 5.746 2.234 1 87.5 278 GLN A C 1
ATOM 2138 O O . GLN A 1 278 ? -16.391 6.273 1.537 1 87.5 278 GLN A O 1
ATOM 2143 N N . TYR A 1 279 ? -17.5 4.516 2.223 1 90.06 279 TYR A N 1
ATOM 2144 C CA . TYR A 1 279 ? -16.766 3.641 1.312 1 90.06 279 TYR A CA 1
ATOM 2145 C C . TYR A 1 279 ? -17.719 2.729 0.551 1 90.06 279 TYR A C 1
ATOM 2147 O O . TYR A 1 279 ? -18.906 2.67 0.863 1 90.06 279 TYR A O 1
ATOM 2155 N N . GLY A 1 280 ? -17.266 2.186 -0.471 1 95.12 280 GLY A N 1
ATOM 2156 C CA . GLY A 1 280 ? -18.047 1.283 -1.312 1 95.12 280 GLY A CA 1
ATOM 2157 C C . GLY A 1 280 ? -17.172 0.359 -2.146 1 95.12 280 GLY A C 1
ATOM 2158 O O . GLY A 1 280 ? -15.945 0.483 -2.148 1 95.12 280 GLY A O 1
ATOM 2159 N N . ILE A 1 281 ? -17.844 -0.639 -2.688 1 97.19 281 ILE A N 1
ATOM 2160 C CA . ILE A 1 281 ? -17.234 -1.479 -3.711 1 97.19 281 ILE A CA 1
ATOM 2161 C C . ILE A 1 281 ? -17.328 -0.791 -5.07 1 97.19 281 ILE A C 1
ATOM 2163 O O . ILE A 1 281 ? -18.438 -0.487 -5.543 1 97.19 281 ILE A O 1
ATOM 2167 N N . VAL A 1 282 ? -16.172 -0.527 -5.641 1 97.12 282 VAL A N 1
ATOM 2168 C CA . VAL A 1 282 ? -16.125 0.281 -6.855 1 97.12 282 VAL A CA 1
ATOM 2169 C C . VAL A 1 282 ? -15.633 -0.569 -8.023 1 97.12 282 VAL A C 1
ATOM 2171 O O . VAL A 1 282 ? -14.617 -1.26 -7.914 1 97.12 282 VAL A O 1
ATOM 2174 N N . SER A 1 283 ? -16.328 -0.573 -9.094 1 95.75 283 SER A N 1
ATOM 2175 C CA . SER A 1 283 ? -15.969 -1.236 -10.344 1 95.75 283 SER A CA 1
ATOM 2176 C C . SER A 1 283 ? -16.344 -0.386 -11.555 1 95.75 283 SER A C 1
ATOM 2178 O O . SER A 1 283 ? -16.938 0.692 -11.398 1 95.75 283 SER A O 1
ATOM 2180 N N . LEU A 1 284 ? -15.891 -0.792 -12.711 1 91.75 284 LEU A N 1
ATOM 2181 C CA . LEU A 1 284 ? -16.281 -0.076 -13.922 1 91.75 284 LEU A CA 1
ATOM 2182 C C . LEU A 1 284 ? -17.734 -0.346 -14.273 1 91.75 284 LEU A C 1
ATOM 2184 O O . LEU A 1 284 ? -18.219 -1.478 -14.148 1 91.75 284 LEU A O 1
ATOM 2188 N N . ALA A 1 285 ? -18.359 0.684 -14.703 1 88.81 285 ALA A N 1
ATOM 2189 C CA . ALA A 1 285 ? -19.766 0.56 -15.102 1 88.81 285 ALA A CA 1
ATOM 2190 C C . ALA A 1 285 ? -19.891 -0.127 -16.453 1 88.81 285 ALA A C 1
ATOM 2192 O O . ALA A 1 285 ? -18.953 -0.113 -17.266 1 88.81 285 ALA A O 1
ATOM 2193 N N . GLY A 1 286 ? -21.109 -0.771 -16.625 1 81.75 286 GLY A N 1
ATOM 2194 C CA . GLY A 1 286 ? -21.438 -1.319 -17.922 1 81.75 286 GLY A CA 1
ATOM 2195 C C . GLY A 1 286 ? -20.828 -2.68 -18.172 1 81.75 286 GLY A C 1
ATOM 2196 O O . GLY A 1 286 ? -20.875 -3.193 -19.297 1 81.75 286 GLY A O 1
ATOM 2197 N N . ARG A 1 287 ? -20.125 -3.139 -17.219 1 73.69 287 ARG A N 1
ATOM 2198 C CA . ARG A 1 287 ? -19.531 -4.461 -17.344 1 73.69 287 ARG A CA 1
ATOM 2199 C C . ARG A 1 287 ? -20.188 -5.457 -16.406 1 73.69 287 ARG A C 1
ATOM 2201 O O . ARG A 1 287 ? -20.531 -5.113 -15.266 1 73.69 287 ARG A O 1
ATOM 2208 N N . SER A 1 288 ? -20.438 -6.629 -17 1 76.69 288 SER A N 1
ATOM 2209 C CA . SER A 1 288 ? -20.906 -7.684 -16.094 1 76.69 288 SER A CA 1
ATOM 2210 C C . SER A 1 288 ? -19.766 -8.188 -15.211 1 76.69 288 SER A C 1
ATOM 2212 O O . SER A 1 288 ? -18.672 -8.469 -15.695 1 76.69 288 SER A O 1
ATOM 2214 N N . PRO A 1 289 ? -20.062 -8.227 -13.992 1 82.38 289 PRO A N 1
ATOM 2215 C CA . PRO A 1 289 ? -19.016 -8.727 -13.102 1 82.38 289 PRO A CA 1
ATOM 2216 C C . PRO A 1 289 ? -18.656 -10.188 -13.359 1 82.38 289 PRO A C 1
ATOM 2218 O O . PRO A 1 289 ? -19.547 -11 -13.648 1 82.38 289 PRO A O 1
ATOM 2221 N N . SER A 1 290 ? -17.406 -10.516 -13.328 1 81.75 290 SER A N 1
ATOM 2222 C CA . SER A 1 290 ? -16.938 -11.898 -13.391 1 81.75 290 SER A CA 1
ATOM 2223 C C . SER A 1 290 ? -17.375 -12.68 -12.156 1 81.75 290 SER A C 1
ATOM 2225 O O . SER A 1 290 ? -17.75 -12.094 -11.141 1 81.75 290 SER A O 1
ATOM 2227 N N . PRO A 1 291 ? -17.406 -13.992 -12.219 1 81.88 291 PRO A N 1
ATOM 2228 C CA . PRO A 1 291 ? -17.703 -14.797 -11.031 1 81.88 291 PRO A CA 1
ATOM 2229 C C . PRO A 1 291 ? -16.812 -14.461 -9.852 1 81.88 291 PRO A C 1
ATOM 2231 O O . PRO A 1 291 ? -17.281 -14.367 -8.711 1 81.88 291 PRO A O 1
ATOM 2234 N N . ALA A 1 292 ? -15.523 -14.25 -10.094 1 89.44 292 ALA A N 1
ATOM 2235 C CA . ALA A 1 292 ? -14.578 -13.906 -9.039 1 89.44 292 ALA A CA 1
ATOM 2236 C C . ALA A 1 292 ? -14.961 -12.578 -8.375 1 89.44 292 ALA A C 1
ATOM 2238 O O . ALA A 1 292 ? -14.883 -12.445 -7.156 1 89.44 292 ALA A O 1
ATOM 2239 N N . MET A 1 293 ? -15.422 -11.641 -9.18 1 91.06 293 MET A N 1
ATOM 2240 C CA . MET A 1 293 ? -15.828 -10.344 -8.656 1 91.06 293 MET A CA 1
ATOM 2241 C C . MET A 1 293 ? -17.078 -10.469 -7.805 1 91.06 293 MET A C 1
ATOM 2243 O O . MET A 1 293 ? -17.219 -9.797 -6.777 1 91.06 293 MET A O 1
ATOM 2247 N N . ARG A 1 294 ? -17.969 -11.305 -8.258 1 88 294 ARG A N 1
ATOM 2248 C CA . ARG A 1 294 ? -19.203 -11.523 -7.504 1 88 294 ARG A CA 1
ATOM 2249 C C . ARG A 1 294 ? -18.906 -12.148 -6.145 1 88 294 ARG A C 1
ATOM 2251 O O . ARG A 1 294 ? -19.453 -11.734 -5.129 1 88 294 ARG A O 1
ATOM 2258 N N . VAL A 1 295 ? -18.047 -13.125 -6.184 1 88.44 295 VAL A N 1
ATOM 2259 C CA . VAL A 1 295 ? -17.641 -13.781 -4.941 1 88.44 295 VAL A CA 1
ATOM 2260 C C . VAL A 1 295 ? -16.969 -12.773 -4.012 1 88.44 295 VAL A C 1
ATOM 2262 O O . VAL A 1 295 ? -17.281 -12.719 -2.818 1 88.44 295 VAL A O 1
ATOM 2265 N N . PHE A 1 296 ? -16.109 -12.031 -4.574 1 95.25 296 PHE A N 1
ATOM 2266 C CA . PHE A 1 296 ? -15.398 -11.016 -3.803 1 95.25 296 PHE A CA 1
ATOM 2267 C C . PHE A 1 296 ? -16.391 -10.047 -3.148 1 95.25 296 PHE A C 1
ATOM 2269 O O . PHE A 1 296 ? -16.297 -9.789 -1.946 1 95.25 296 PHE A O 1
ATOM 2276 N N . ALA A 1 297 ? -17.281 -9.516 -3.955 1 94.5 297 ALA A N 1
ATOM 2277 C CA . ALA A 1 297 ? -18.266 -8.562 -3.453 1 94.5 297 ALA A CA 1
ATOM 2278 C C . ALA A 1 297 ? -19.109 -9.188 -2.346 1 94.5 297 ALA A C 1
ATOM 2280 O O . ALA A 1 297 ? -19.375 -8.539 -1.327 1 94.5 297 ALA A O 1
ATOM 2281 N N . ALA A 1 298 ? -19.516 -10.367 -2.549 1 92.31 298 ALA A N 1
ATOM 2282 C CA . ALA A 1 298 ? -20.312 -11.062 -1.551 1 92.31 298 ALA A CA 1
ATOM 2283 C C . ALA A 1 298 ? -19.547 -11.227 -0.241 1 92.31 298 ALA A C 1
ATOM 2285 O O . ALA A 1 298 ? -20.109 -11.039 0.84 1 92.31 298 ALA A O 1
ATOM 2286 N N . LEU A 1 299 ? -18.312 -11.555 -0.322 1 94.19 299 LEU A N 1
ATOM 2287 C CA . LEU A 1 299 ? -17.484 -11.758 0.868 1 94.19 299 LEU A CA 1
ATOM 2288 C C . LEU A 1 299 ? -17.266 -10.438 1.602 1 94.19 299 LEU A C 1
ATOM 2290 O O . LEU A 1 299 ? -17.188 -10.414 2.832 1 94.19 299 LEU A O 1
ATOM 2294 N N . VAL A 1 300 ? -17.078 -9.359 0.829 1 95.88 300 VAL A N 1
ATOM 2295 C CA . VAL A 1 300 ? -16.938 -8.047 1.446 1 95.88 300 VAL A CA 1
ATOM 2296 C C . VAL A 1 300 ? -18.203 -7.715 2.246 1 95.88 300 VAL A C 1
ATOM 2298 O O . VAL A 1 300 ? -18.109 -7.289 3.4 1 95.88 300 VAL A O 1
ATOM 2301 N N . HIS A 1 301 ? -19.328 -7.977 1.646 1 93.69 301 HIS A N 1
ATOM 2302 C CA . HIS A 1 301 ? -20.594 -7.723 2.336 1 93.69 301 HIS A CA 1
ATOM 2303 C C . HIS A 1 301 ? -20.719 -8.578 3.594 1 93.69 301 HIS A C 1
ATOM 2305 O O . HIS A 1 301 ? -21.172 -8.102 4.633 1 93.69 301 HIS A O 1
ATOM 2311 N N . GLU A 1 302 ? -20.312 -9.773 3.525 1 90.19 302 GLU A N 1
ATOM 2312 C CA . GLU A 1 302 ? -20.344 -10.68 4.668 1 90.19 302 GLU A CA 1
ATOM 2313 C C . GLU A 1 302 ? -19.453 -10.188 5.801 1 90.19 302 GLU A C 1
ATOM 2315 O O . GLU A 1 302 ? -19.859 -10.203 6.969 1 90.19 302 GLU A O 1
ATOM 2320 N N . ALA A 1 303 ? -18.281 -9.805 5.426 1 90.88 303 ALA A N 1
ATOM 2321 C CA . ALA A 1 303 ? -17.328 -9.336 6.422 1 90.88 303 ALA A CA 1
ATOM 2322 C C . ALA A 1 303 ? -17.828 -8.062 7.102 1 90.88 303 ALA A C 1
ATOM 2324 O O . ALA A 1 303 ? -17.656 -7.891 8.312 1 90.88 303 ALA A O 1
ATOM 2325 N N . VAL A 1 304 ? -18.422 -7.164 6.336 1 89.94 304 VAL A N 1
ATOM 2326 C CA . VAL A 1 304 ? -18.984 -5.926 6.875 1 89.94 304 VAL A CA 1
ATOM 2327 C C . VAL A 1 304 ? -20.094 -6.25 7.863 1 89.94 304 VAL A C 1
ATOM 2329 O O . VAL A 1 304 ? -20.172 -5.652 8.938 1 89.94 304 VAL A O 1
ATOM 2332 N N . ALA A 1 305 ? -20.922 -7.164 7.531 1 85.5 305 ALA A N 1
ATOM 2333 C CA . ALA A 1 305 ? -22.031 -7.566 8.391 1 85.5 305 ALA A CA 1
ATOM 2334 C C . ALA A 1 305 ? -21.531 -8.141 9.703 1 85.5 305 ALA A C 1
ATOM 2336 O O . ALA A 1 305 ? -22.125 -7.91 10.758 1 85.5 305 ALA A O 1
ATOM 2337 N N . GLN A 1 306 ? -20.453 -8.852 9.672 1 82.5 306 GLN A N 1
ATOM 2338 C CA . GLN A 1 306 ? -19.891 -9.477 10.867 1 82.5 306 GLN A CA 1
ATOM 2339 C C . GLN A 1 306 ? -19.234 -8.438 11.766 1 82.5 306 GLN A C 1
ATOM 2341 O O . GLN A 1 306 ? -19.266 -8.562 12.992 1 82.5 306 GLN A O 1
ATOM 2346 N N . ALA A 1 307 ? -18.578 -7.531 11.094 1 77.06 307 ALA A N 1
ATOM 2347 C CA . ALA A 1 307 ? -17.906 -6.484 11.859 1 77.06 307 ALA A CA 1
ATOM 2348 C C . ALA A 1 307 ? -18.906 -5.551 12.523 1 77.06 307 ALA A C 1
ATOM 2350 O O . ALA A 1 307 ? -18.656 -5.031 13.609 1 77.06 307 ALA A O 1
ATOM 2351 N N . GLY A 1 308 ? -19.953 -5.137 11.797 1 64.5 308 GLY A N 1
ATOM 2352 C CA . GLY A 1 308 ? -21 -4.281 12.328 1 64.5 308 GLY A CA 1
ATOM 2353 C C . GLY A 1 308 ? -21.875 -4.973 13.359 1 64.5 308 GLY A C 1
ATOM 2354 O O . GLY A 1 308 ? -22.422 -4.324 14.25 1 64.5 308 GLY A O 1
ATOM 2355 N N . GLY A 1 309 ? -22.281 -6.266 13.141 1 53.66 309 GLY A N 1
ATOM 2356 C CA . GLY A 1 309 ? -23.078 -7.004 14.109 1 53.66 309 GLY A CA 1
ATOM 2357 C C . GLY A 1 309 ? -22.391 -7.145 15.461 1 53.66 309 GLY A C 1
ATOM 2358 O O . GLY A 1 309 ? -23.062 -7.32 16.484 1 53.66 309 GLY A O 1
ATOM 2359 N N . GLY A 1 310 ? -21.219 -7.344 15.594 1 41.62 310 GLY A N 1
ATOM 2360 C CA . GLY A 1 310 ? -20.594 -7.41 16.906 1 41.62 310 GLY A CA 1
ATOM 2361 C C . GLY A 1 310 ? -20.734 -6.121 17.703 1 41.62 310 GLY A C 1
ATOM 2362 O O . GLY A 1 310 ? -20.438 -6.086 18.891 1 41.62 310 GLY A O 1
ATOM 2363 N N . ALA A 1 311 ? -20.656 -5.062 17.203 1 36.59 311 ALA A N 1
ATOM 2364 C CA . ALA A 1 311 ? -20.859 -3.826 17.953 1 36.59 311 ALA A CA 1
ATOM 2365 C C . ALA A 1 311 ? -22.266 -3.77 18.562 1 36.59 311 ALA A C 1
ATOM 2367 O O . ALA A 1 311 ? -22.531 -2.932 19.422 1 36.59 311 ALA A O 1
ATOM 2368 N N . ALA A 1 312 ? -23.297 -4.234 18.062 1 31.53 312 ALA A N 1
ATOM 2369 C CA . ALA A 1 312 ? -24.625 -4.262 18.672 1 31.53 312 ALA A CA 1
ATOM 2370 C C . ALA A 1 312 ? -24.672 -5.262 19.828 1 31.53 312 ALA A C 1
ATOM 2372 O O . ALA A 1 312 ? -25.719 -5.445 20.438 1 31.53 312 ALA A O 1
ATOM 2373 N N . LEU A 1 313 ? -23.734 -6.109 19.938 1 25.17 313 LEU A N 1
ATOM 2374 C CA . LEU A 1 313 ? -23.938 -6.754 21.219 1 25.17 313 LEU A CA 1
ATOM 2375 C C . LEU A 1 313 ? -23.328 -5.93 22.344 1 25.17 313 LEU A C 1
ATOM 2377 O O . LEU A 1 313 ? -22.219 -5.406 22.203 1 25.17 313 LEU A O 1
ATOM 2381 N N . MET B 1 1 ? 9.172 34.531 -17.797 1 56.91 1 MET B N 1
ATOM 2382 C CA . MET B 1 1 ? 8.992 33.156 -17.344 1 56.91 1 MET B CA 1
ATOM 2383 C C . MET B 1 1 ? 9.219 33.031 -15.836 1 56.91 1 MET B C 1
ATOM 2385 O O . MET B 1 1 ? 10.234 33.531 -15.32 1 56.91 1 MET B O 1
ATOM 2389 N N . GLY B 1 2 ? 8.148 32.844 -15.102 1 64.25 2 GLY B N 1
ATOM 2390 C CA . GLY B 1 2 ? 8.258 32.719 -13.656 1 64.25 2 GLY B CA 1
ATOM 2391 C C . GLY B 1 2 ? 7.906 31.312 -13.164 1 64.25 2 GLY B C 1
ATOM 2392 O O . GLY B 1 2 ? 7.309 30.516 -13.891 1 64.25 2 GLY B O 1
ATOM 2393 N N . LEU B 1 3 ? 8.453 31 -11.984 1 67.38 3 LEU B N 1
ATOM 2394 C CA . LEU B 1 3 ? 8.242 29.688 -11.391 1 67.38 3 LEU B CA 1
ATOM 2395 C C . LEU B 1 3 ? 6.754 29.406 -11.203 1 67.38 3 LEU B C 1
ATOM 2397 O O . LEU B 1 3 ? 6.32 28.25 -11.305 1 67.38 3 LEU B O 1
ATOM 2401 N N . ARG B 1 4 ? 6.008 30.375 -11.016 1 73.12 4 ARG B N 1
ATOM 2402 C CA . ARG B 1 4 ? 4.562 30.234 -10.867 1 73.12 4 ARG B CA 1
ATOM 2403 C C . ARG B 1 4 ? 3.918 29.75 -12.156 1 73.12 4 ARG B C 1
ATOM 2405 O O . ARG B 1 4 ? 3.047 28.875 -12.133 1 73.12 4 ARG B O 1
ATOM 2412 N N . GLN B 1 5 ? 4.34 30.375 -13.234 1 77 5 GLN B N 1
ATOM 2413 C CA . GLN B 1 5 ? 3.807 29.969 -14.531 1 77 5 GLN B CA 1
ATOM 2414 C C . GLN B 1 5 ? 4.18 28.531 -14.867 1 77 5 GLN B C 1
ATOM 2416 O O . GLN B 1 5 ? 3.371 27.781 -15.422 1 77 5 GLN B O 1
ATOM 2421 N N . LEU B 1 6 ? 5.391 28.156 -14.492 1 78.06 6 LEU B N 1
ATOM 2422 C CA . LEU B 1 6 ? 5.828 26.781 -14.719 1 78.06 6 LEU B CA 1
ATOM 2423 C C . LEU B 1 6 ? 4.988 25.812 -13.906 1 78.06 6 LEU B C 1
ATOM 2425 O O . LEU B 1 6 ? 4.629 24.734 -14.391 1 78.06 6 LEU B O 1
ATOM 2429 N N . HIS B 1 7 ? 4.734 26.219 -12.727 1 80 7 HIS B N 1
ATOM 2430 C CA . HIS B 1 7 ? 3.869 25.406 -11.883 1 80 7 HIS B CA 1
ATOM 2431 C C . HIS B 1 7 ? 2.473 25.281 -12.484 1 80 7 HIS B C 1
ATOM 2433 O O . HIS B 1 7 ? 1.888 24.188 -12.469 1 80 7 HIS B O 1
ATOM 2439 N N . HIS B 1 8 ? 1.893 26.312 -12.969 1 82.25 8 HIS B N 1
ATOM 2440 C CA . HIS B 1 8 ? 0.596 26.297 -13.633 1 82.25 8 HIS B CA 1
ATOM 2441 C C . HIS B 1 8 ? 0.601 25.359 -14.828 1 82.25 8 HIS B C 1
ATOM 2443 O O . HIS B 1 8 ? -0.345 24.578 -15.023 1 82.25 8 HIS B O 1
ATOM 2449 N N . PHE B 1 9 ? 1.704 25.391 -15.578 1 84.75 9 PHE B N 1
ATOM 2450 C CA . PHE B 1 9 ? 1.869 24.578 -16.781 1 84.75 9 PHE B CA 1
ATOM 2451 C C . PHE B 1 9 ? 1.918 23.109 -16.422 1 84.75 9 PHE B C 1
ATOM 2453 O O . PHE B 1 9 ? 1.212 22.297 -17.016 1 84.75 9 PHE B O 1
ATOM 2460 N N . VAL B 1 10 ? 2.666 22.844 -15.484 1 81.19 10 VAL B N 1
ATOM 2461 C CA . VAL B 1 10 ? 2.805 21.438 -15.07 1 81.19 10 VAL B CA 1
ATOM 2462 C C . VAL B 1 10 ? 1.461 20.922 -14.57 1 81.19 10 VAL B C 1
ATOM 2464 O O . VAL B 1 10 ? 1.042 19.812 -14.945 1 81.19 10 VAL B O 1
ATOM 2467 N N . THR B 1 11 ? 0.769 21.656 -13.766 1 80.38 11 THR B N 1
ATOM 2468 C CA . THR B 1 11 ? -0.532 21.281 -13.219 1 80.38 11 THR B CA 1
ATOM 2469 C C . THR B 1 11 ? -1.552 21.094 -14.344 1 80.38 11 THR B C 1
ATOM 2471 O O . THR B 1 11 ? -2.357 20.156 -14.305 1 80.38 11 THR B O 1
ATOM 2474 N N . LEU B 1 12 ? -1.458 21.969 -15.266 1 84.69 12 LEU B N 1
ATOM 2475 C CA . LEU B 1 12 ? -2.375 21.891 -16.406 1 84.69 12 LEU B CA 1
ATOM 2476 C C . LEU B 1 12 ? -2.182 20.578 -17.156 1 84.69 12 LEU B C 1
ATOM 2478 O O . LEU B 1 12 ? -3.154 19.906 -17.484 1 84.69 12 LEU B O 1
ATOM 2482 N N . VAL B 1 13 ? -0.992 20.281 -17.359 1 80.62 13 VAL B N 1
ATOM 2483 C CA . VAL B 1 13 ? -0.702 19.062 -18.109 1 80.62 13 VAL B CA 1
ATOM 2484 C C . VAL B 1 13 ? -1.133 17.844 -17.297 1 80.62 13 VAL B C 1
ATOM 2486 O O . VAL B 1 13 ? -1.701 16.891 -17.844 1 80.62 13 VAL B O 1
ATOM 2489 N N . GLU B 1 14 ? -0.854 17.953 -16.062 1 76.25 14 GLU B N 1
ATOM 2490 C CA . GLU B 1 14 ? -1.19 16.859 -15.172 1 76.25 14 GLU B CA 1
ATOM 2491 C C . GLU B 1 14 ? -2.701 16.656 -15.086 1 76.25 14 GLU B C 1
ATOM 2493 O O . GLU B 1 14 ? -3.182 15.516 -15.047 1 76.25 14 GLU B O 1
ATOM 2498 N N . GLN B 1 15 ? -3.449 17.703 -15.008 1 75.88 15 GLN B N 1
ATOM 2499 C CA . GLN B 1 15 ? -4.898 17.656 -14.844 1 75.88 15 GLN B CA 1
ATOM 2500 C C . GLN B 1 15 ? -5.594 17.438 -16.188 1 75.88 15 GLN B C 1
ATOM 2502 O O . GLN B 1 15 ? -6.746 17 -16.234 1 75.88 15 GLN B O 1
ATOM 2507 N N . GLY B 1 16 ? -4.938 17.766 -17.219 1 78.31 16 GLY B N 1
ATOM 2508 C CA . GLY B 1 16 ? -5.41 17.516 -18.578 1 78.31 16 GLY B CA 1
ATOM 2509 C C . GLY B 1 16 ? -6.547 18.438 -18.984 1 78.31 16 GLY B C 1
ATOM 2510 O O . GLY B 1 16 ? -7.168 18.25 -20.031 1 78.31 16 GLY B O 1
ATOM 2511 N N . SER B 1 17 ? -6.969 19.344 -18.078 1 84.06 17 SER B N 1
ATOM 2512 C CA . SER B 1 17 ? -8.055 20.281 -18.344 1 84.06 17 SER B CA 1
ATOM 2513 C C . SER B 1 17 ? -7.809 21.625 -17.656 1 84.06 17 SER B C 1
ATOM 2515 O O . SER B 1 17 ? -7.34 21.672 -16.516 1 84.06 17 SER B O 1
ATOM 2517 N N . PHE B 1 18 ? -8.141 22.641 -18.469 1 85.75 18 PHE B N 1
ATOM 2518 C CA . PHE B 1 18 ? -7.969 23.969 -17.906 1 85.75 18 PHE B CA 1
ATOM 2519 C C . PHE B 1 18 ? -8.867 24.172 -16.688 1 85.75 18 PHE B C 1
ATOM 2521 O O . PHE B 1 18 ? -8.438 24.734 -15.68 1 85.75 18 PHE B O 1
ATOM 2528 N N . ALA B 1 19 ? -10.023 23.625 -16.828 1 83.25 19 ALA B N 1
ATOM 2529 C CA . ALA B 1 19 ? -10.961 23.781 -15.719 1 83.25 19 ALA B CA 1
ATOM 2530 C C . ALA B 1 19 ? -10.484 23.031 -14.484 1 83.25 19 ALA B C 1
ATOM 2532 O O . ALA B 1 19 ? -10.469 23.578 -13.375 1 83.25 19 ALA B O 1
ATOM 2533 N N . ARG B 1 20 ? -10.047 21.938 -14.672 1 80.94 20 ARG B N 1
ATOM 2534 C CA . ARG B 1 20 ? -9.578 21.109 -13.57 1 80.94 20 ARG B CA 1
ATOM 2535 C C . ARG B 1 20 ? -8.297 21.672 -12.969 1 80.94 20 ARG B C 1
ATOM 2537 O O . ARG B 1 20 ? -8.133 21.688 -11.742 1 80.94 20 ARG B O 1
ATOM 2544 N N . ALA B 1 21 ? -7.492 22.062 -13.852 1 83.56 21 ALA B N 1
ATOM 2545 C CA . ALA B 1 21 ? -6.227 22.641 -13.398 1 83.56 21 ALA B CA 1
ATOM 2546 C C . ALA B 1 21 ? -6.461 23.922 -12.617 1 83.56 21 ALA B C 1
ATOM 2548 O O . ALA B 1 21 ? -5.836 24.156 -11.578 1 83.56 21 ALA B O 1
ATOM 2549 N N . ALA B 1 22 ? -7.293 24.703 -13.117 1 85.88 22 ALA B N 1
ATOM 2550 C CA . ALA B 1 22 ? -7.621 25.953 -12.43 1 85.88 22 ALA B CA 1
ATOM 2551 C C . ALA B 1 22 ? -8.172 25.672 -11.031 1 85.88 22 ALA B C 1
ATOM 2553 O O . ALA B 1 22 ? -7.789 26.344 -10.07 1 85.88 22 ALA B O 1
ATOM 2554 N N . GLY B 1 23 ? -9 24.766 -11.008 1 79.06 23 GLY B N 1
ATOM 2555 C CA . GLY B 1 23 ? -9.523 24.344 -9.719 1 79.06 23 GLY B CA 1
ATOM 2556 C C . GLY B 1 23 ? -8.445 23.859 -8.766 1 79.06 23 GLY B C 1
ATOM 2557 O O . GLY B 1 23 ? -8.406 24.281 -7.605 1 79.06 23 GLY B O 1
ATOM 2558 N N . ALA B 1 24 ? -7.57 23.141 -9.289 1 75.56 24 ALA B N 1
ATOM 2559 C CA . ALA B 1 24 ? -6.488 22.578 -8.484 1 75.56 24 ALA B CA 1
ATOM 2560 C C . ALA B 1 24 ? -5.547 23.672 -7.992 1 75.56 24 ALA B C 1
ATOM 2562 O O . ALA B 1 24 ? -4.953 23.547 -6.918 1 75.56 24 ALA B O 1
ATOM 2563 N N . LEU B 1 25 ? -5.496 24.672 -8.781 1 76.25 25 LEU B N 1
ATOM 2564 C CA . LEU B 1 25 ? -4.559 25.75 -8.508 1 76.25 25 LEU B CA 1
ATOM 2565 C C . LEU B 1 25 ? -5.25 26.906 -7.789 1 76.25 25 LEU B C 1
ATOM 2567 O O . LEU B 1 25 ? -4.613 27.906 -7.445 1 76.25 25 LEU B O 1
ATOM 2571 N N . HIS B 1 26 ? -6.566 26.688 -7.602 1 76.69 26 HIS B N 1
ATOM 2572 C CA . HIS B 1 26 ? -7.371 27.734 -6.988 1 76.69 26 HIS B CA 1
ATOM 2573 C C . HIS B 1 26 ? -7.254 29.047 -7.766 1 76.69 26 HIS B C 1
ATOM 2575 O O . HIS B 1 26 ? -7.039 30.109 -7.176 1 76.69 26 HIS B O 1
ATOM 2581 N N . LEU B 1 27 ? -7.27 28.891 -9.008 1 79.94 27 LEU B N 1
ATOM 2582 C CA . LEU B 1 27 ? -7.27 30.016 -9.938 1 79.94 27 LEU B CA 1
ATOM 2583 C C . LEU B 1 27 ? -8.523 30 -10.805 1 79.94 27 LEU B C 1
ATOM 2585 O O . LEU B 1 27 ? -9.188 28.953 -10.93 1 79.94 27 LEU B O 1
ATOM 2589 N N . SER B 1 28 ? -8.961 31.203 -11.156 1 83.31 28 SER B N 1
ATOM 2590 C CA . SER B 1 28 ? -9.953 31.219 -12.234 1 83.31 28 SER B CA 1
ATOM 2591 C C . SER B 1 28 ? -9.359 30.688 -13.531 1 83.31 28 SER B C 1
ATOM 2593 O O . SER B 1 28 ? -8.148 30.766 -13.758 1 83.31 28 SER B O 1
ATOM 2595 N N . GLN B 1 29 ? -10.219 30.078 -14.266 1 87.5 29 GLN B N 1
ATOM 2596 C CA . GLN B 1 29 ? -9.758 29.531 -15.539 1 87.5 29 GLN B CA 1
ATOM 2597 C C . GLN B 1 29 ? -9.141 30.609 -16.406 1 87.5 29 GLN B C 1
ATOM 2599 O O . GLN B 1 29 ? -8.094 30.406 -17.031 1 87.5 29 GLN B O 1
ATOM 2604 N N . PRO B 1 30 ? -9.742 31.859 -16.453 1 87.5 30 PRO B N 1
ATOM 2605 C CA . PRO B 1 30 ? -9.086 32.906 -17.25 1 87.5 30 PRO B CA 1
ATOM 2606 C C . PRO B 1 30 ? -7.688 33.25 -16.719 1 87.5 30 PRO B C 1
ATOM 2608 O O . PRO B 1 30 ? -6.773 33.469 -17.516 1 87.5 30 PRO B O 1
ATOM 2611 N N . ALA B 1 31 ? -7.547 33.25 -15.438 1 83.06 31 ALA B N 1
ATOM 2612 C CA . ALA B 1 31 ? -6.242 33.531 -14.844 1 83.06 31 ALA B CA 1
ATOM 2613 C C . ALA B 1 31 ? -5.219 32.438 -15.227 1 83.06 31 ALA B C 1
ATOM 2615 O O . ALA B 1 31 ? -4.074 32.781 -15.555 1 83.06 31 ALA B O 1
ATOM 2616 N N . LEU B 1 32 ? -5.652 31.234 -15.141 1 89.5 32 LEU B N 1
ATOM 2617 C CA . LEU B 1 32 ? -4.762 30.156 -15.547 1 89.5 32 LEU B CA 1
ATOM 2618 C C . LEU B 1 32 ? -4.418 30.266 -17.031 1 89.5 32 LEU B C 1
ATOM 2620 O O . LEU B 1 32 ? -3.26 30.078 -17.406 1 89.5 32 LEU B O 1
ATOM 2624 N N . THR B 1 33 ? -5.402 30.516 -17.859 1 89 33 THR B N 1
ATOM 2625 C CA . THR B 1 33 ? -5.195 30.641 -19.297 1 89 33 THR B CA 1
ATOM 2626 C C . THR B 1 33 ? -4.18 31.734 -19.594 1 89 33 THR B C 1
ATOM 2628 O O . THR B 1 33 ? -3.27 31.547 -20.406 1 89 33 THR B O 1
ATOM 2631 N N . ARG B 1 34 ? -4.312 32.844 -18.906 1 86.44 34 ARG B N 1
ATOM 2632 C CA . ARG B 1 34 ? -3.385 33.938 -19.094 1 86.44 34 ARG B CA 1
ATOM 2633 C C . ARG B 1 34 ? -1.97 33.562 -18.672 1 86.44 34 ARG B C 1
ATOM 2635 O O . ARG B 1 34 ? -0.999 33.906 -19.344 1 86.44 34 ARG B O 1
ATOM 2642 N N . SER B 1 35 ? -1.949 32.875 -17.531 1 84.69 35 SER B N 1
ATOM 2643 C CA . SER B 1 35 ? -0.654 32.406 -17.031 1 84.69 35 SER B CA 1
ATOM 2644 C C . SER B 1 35 ? 0.042 31.516 -18.062 1 84.69 35 SER B C 1
ATOM 2646 O O . SER B 1 35 ? 1.237 31.672 -18.312 1 84.69 35 SER B O 1
ATOM 2648 N N . ILE B 1 36 ? -0.729 30.656 -18.656 1 87.62 36 ILE B N 1
ATOM 2649 C CA . ILE B 1 36 ? -0.188 29.703 -19.641 1 87.62 36 ILE B CA 1
ATOM 2650 C C . ILE B 1 36 ? 0.208 30.453 -20.906 1 87.62 36 ILE B C 1
ATOM 2652 O O . ILE B 1 36 ? 1.267 30.203 -21.484 1 87.62 36 ILE B O 1
ATOM 2656 N N . GLN B 1 37 ? -0.595 31.375 -21.344 1 86.56 37 GLN B N 1
ATOM 2657 C CA . GLN B 1 37 ? -0.308 32.188 -22.516 1 86.56 37 GLN B CA 1
ATOM 2658 C C . GLN B 1 37 ? 0.959 33 -22.328 1 86.56 37 GLN B C 1
ATOM 2660 O O . GLN B 1 37 ? 1.767 33.125 -23.25 1 86.56 37 GLN B O 1
ATOM 2665 N N . ALA B 1 38 ? 1.047 33.531 -21.141 1 80.19 38 ALA B N 1
ATOM 2666 C CA . ALA B 1 38 ? 2.246 34.312 -20.828 1 80.19 38 ALA B CA 1
ATOM 2667 C C . ALA B 1 38 ? 3.498 33.438 -20.922 1 80.19 38 ALA B C 1
ATOM 2669 O O . ALA B 1 38 ? 4.531 33.875 -21.438 1 80.19 38 ALA B O 1
ATOM 2670 N N . LEU B 1 39 ? 3.387 32.312 -20.391 1 80.69 39 LEU B N 1
ATOM 2671 C CA . LEU B 1 39 ? 4.504 31.375 -20.453 1 80.69 39 LEU B CA 1
ATOM 2672 C C . LEU B 1 39 ? 4.824 31.031 -21.906 1 80.69 39 LEU B C 1
ATOM 2674 O O . LEU B 1 39 ? 5.996 31 -22.297 1 80.69 39 LEU B O 1
ATOM 2678 N N . GLU B 1 40 ? 3.787 30.781 -22.719 1 84.06 40 GLU B N 1
ATOM 2679 C CA . GLU B 1 40 ? 3.963 30.406 -24.125 1 84.06 40 GLU B CA 1
ATOM 2680 C C . GLU B 1 40 ? 4.504 31.578 -24.938 1 84.06 40 GLU B C 1
ATOM 2682 O O . GLU B 1 40 ? 5.191 31.391 -25.938 1 84.06 40 GLU B O 1
ATOM 2687 N N . ALA B 1 41 ? 4.168 32.75 -24.562 1 79.31 41 ALA B N 1
ATOM 2688 C CA . ALA B 1 41 ? 4.715 33.938 -25.203 1 79.31 41 ALA B CA 1
ATOM 2689 C C . ALA B 1 41 ? 6.238 33.969 -25.125 1 79.31 41 ALA B C 1
ATOM 2691 O O . ALA B 1 41 ? 6.91 34.438 -26.047 1 79.31 41 ALA B O 1
ATOM 2692 N N . ASP B 1 42 ? 6.738 33.5 -24 1 73 42 ASP B N 1
ATOM 2693 C CA . ASP B 1 42 ? 8.18 33.469 -23.781 1 73 42 ASP B CA 1
ATOM 2694 C C . ASP B 1 42 ? 8.82 32.25 -24.422 1 73 42 ASP B C 1
ATOM 2696 O O . ASP B 1 42 ? 9.93 32.312 -24.969 1 73 42 ASP B O 1
ATOM 2700 N N . LEU B 1 43 ? 8.094 31.109 -24.391 1 75.25 43 LEU B N 1
ATOM 2701 C CA . LEU B 1 43 ? 8.75 29.844 -24.719 1 75.25 43 LEU B CA 1
ATOM 2702 C C . LEU B 1 43 ? 8.195 29.266 -26.016 1 75.25 43 LEU B C 1
ATOM 2704 O O . LEU B 1 43 ? 8.742 28.297 -26.562 1 75.25 43 LEU B O 1
ATOM 2708 N N . GLY B 1 44 ? 7.172 29.844 -26.594 1 76.38 44 GLY B N 1
ATOM 2709 C CA . GLY B 1 44 ? 6.445 29.281 -27.719 1 76.38 44 GLY B CA 1
ATOM 2710 C C . GLY B 1 44 ? 5.277 28.406 -27.297 1 76.38 44 GLY B C 1
ATOM 2711 O O . GLY B 1 44 ? 5.016 28.25 -26.094 1 76.38 44 GLY B O 1
ATOM 2712 N N . PRO B 1 45 ? 4.609 27.844 -28.25 1 80.12 45 PRO B N 1
ATOM 2713 C CA . PRO B 1 45 ? 3.428 27.047 -27.922 1 80.12 45 PRO B CA 1
ATOM 2714 C C . PRO B 1 45 ? 3.77 25.75 -27.172 1 80.12 45 PRO B C 1
ATOM 2716 O O . PRO B 1 45 ? 4.551 24.938 -27.672 1 80.12 45 PRO B O 1
ATOM 2719 N N . LEU B 1 46 ? 3.283 25.688 -25.969 1 82.62 46 LEU B N 1
ATOM 2720 C CA . LEU B 1 46 ? 3.57 24.547 -25.109 1 82.62 46 LEU B CA 1
ATOM 2721 C C . LEU B 1 46 ? 2.383 23.578 -25.078 1 82.62 46 LEU B C 1
ATOM 2723 O O . LEU B 1 46 ? 2.551 22.391 -24.812 1 82.62 46 LEU B O 1
ATOM 2727 N N . ILE B 1 47 ? 1.22 24.141 -25.234 1 84.94 47 ILE B N 1
ATOM 2728 C CA . ILE B 1 47 ? -0.009 23.359 -25.125 1 84.94 47 ILE B CA 1
ATOM 2729 C C . ILE B 1 47 ? -0.724 23.312 -26.469 1 84.94 47 ILE B C 1
ATOM 2731 O O . ILE B 1 47 ? -0.859 24.344 -27.141 1 84.94 47 ILE B O 1
ATOM 2735 N N . ASP B 1 48 ? -0.933 22.141 -26.859 1 77.69 48 ASP B N 1
ATOM 2736 C CA . ASP B 1 48 ? -1.763 21.953 -28.047 1 77.69 48 ASP B CA 1
ATOM 2737 C C . ASP B 1 48 ? -3.246 21.984 -27.688 1 77.69 48 ASP B C 1
ATOM 2739 O O . ASP B 1 48 ? -3.74 21.109 -26.984 1 77.69 48 ASP B O 1
ATOM 2743 N N . ARG B 1 49 ? -3.885 23.016 -28.016 1 71 49 ARG B N 1
ATOM 2744 C CA . ARG B 1 49 ? -5.293 23.25 -27.719 1 71 49 ARG B CA 1
ATOM 2745 C C . ARG B 1 49 ? -6.184 22.766 -28.859 1 71 49 ARG B C 1
ATOM 2747 O O . ARG B 1 49 ? -7.371 23.094 -28.906 1 71 49 ARG B O 1
ATOM 2754 N N . SER B 1 50 ? -5.477 22.094 -29.719 1 62.84 50 SER B N 1
ATOM 2755 C CA . SER B 1 50 ? -6.258 21.609 -30.844 1 62.84 50 SER B CA 1
ATOM 2756 C C . SER B 1 50 ? -7.242 20.531 -30.406 1 62.84 50 SER B C 1
ATOM 2758 O O . SER B 1 50 ? -6.91 19.672 -29.578 1 62.84 50 SER B O 1
ATOM 2760 N N . TYR B 1 51 ? -8.609 20.766 -30.625 1 59.59 51 TYR B N 1
ATOM 2761 C CA . TYR B 1 51 ? -9.719 19.828 -30.484 1 59.59 51 TYR B CA 1
ATOM 2762 C C . TYR B 1 51 ? -10.234 19.828 -29.047 1 59.59 51 TYR B C 1
ATOM 2764 O O . TYR B 1 51 ? -10.734 18.812 -28.562 1 59.59 51 TYR B O 1
ATOM 2772 N N . GLY B 1 52 ? -9.852 20.766 -28.141 1 59.31 52 GLY B N 1
ATOM 2773 C CA . GLY B 1 52 ? -10.484 20.969 -26.844 1 59.31 52 GLY B CA 1
ATOM 2774 C C . GLY B 1 52 ? -9.758 20.266 -25.719 1 59.31 52 GLY B C 1
ATOM 2775 O O . GLY B 1 52 ? -10.125 20.422 -24.547 1 59.31 52 GLY B O 1
ATOM 2776 N N . LYS B 1 53 ? -8.797 19.438 -26.062 1 63.56 53 LYS B N 1
ATOM 2777 C CA . LYS B 1 53 ? -8.086 18.75 -24.984 1 63.56 53 LYS B CA 1
ATOM 2778 C C . LYS B 1 53 ? -6.742 19.422 -24.703 1 63.56 53 LYS B C 1
ATOM 2780 O O . LYS B 1 53 ? -6.121 19.969 -25.625 1 63.56 53 LYS B O 1
ATOM 2785 N N . VAL B 1 54 ? -6.328 19.547 -23.406 1 74.75 54 VAL B N 1
ATOM 2786 C CA . VAL B 1 54 ? -5.055 20.125 -22.984 1 74.75 54 VAL B CA 1
ATOM 2787 C C . VAL B 1 54 ? -3.963 19.047 -23.062 1 74.75 54 VAL B C 1
ATOM 2789 O O . VAL B 1 54 ? -3.941 18.125 -22.25 1 74.75 54 VAL B O 1
ATOM 2792 N N . ARG B 1 55 ? -3.164 19.156 -24.188 1 77 55 ARG B N 1
ATOM 2793 C CA . ARG B 1 55 ? -2.006 18.281 -24.344 1 77 55 ARG B CA 1
ATOM 2794 C C . ARG B 1 55 ? -0.742 19.094 -24.609 1 77 55 ARG B C 1
ATOM 2796 O O . ARG B 1 55 ? -0.782 20.109 -25.312 1 77 55 ARG B O 1
ATOM 2803 N N . PRO B 1 56 ? 0.379 18.578 -24.016 1 77.5 56 PRO B N 1
ATOM 2804 C CA . PRO B 1 56 ? 1.614 19.312 -24.297 1 77.5 56 PRO B CA 1
ATOM 2805 C C . PRO B 1 56 ? 2.1 19.125 -25.734 1 77.5 56 PRO B C 1
ATOM 2807 O O . PRO B 1 56 ? 1.953 18.047 -26.297 1 77.5 56 PRO B O 1
ATOM 2810 N N . THR B 1 57 ? 2.596 20.203 -26.469 1 74.69 57 THR B N 1
ATOM 2811 C CA . THR B 1 57 ? 3.33 20.125 -27.719 1 74.69 57 THR B CA 1
ATOM 2812 C C . THR B 1 57 ? 4.688 19.469 -27.516 1 74.69 57 THR B C 1
ATOM 2814 O O . THR B 1 57 ? 5.039 19.094 -26.391 1 74.69 57 THR B O 1
ATOM 2817 N N . ALA B 1 58 ? 5.445 19.234 -28.625 1 67.75 58 ALA B N 1
ATOM 2818 C CA . ALA B 1 58 ? 6.812 18.734 -28.5 1 67.75 58 ALA B CA 1
ATOM 2819 C C . ALA B 1 58 ? 7.648 19.641 -27.609 1 67.75 58 ALA B C 1
ATOM 2821 O O . ALA B 1 58 ? 8.367 19.172 -26.734 1 67.75 58 ALA B O 1
ATOM 2822 N N . ALA B 1 59 ? 7.512 20.828 -27.875 1 70.94 59 ALA B N 1
ATOM 2823 C CA . ALA B 1 59 ? 8.172 21.828 -27.047 1 70.94 59 ALA B CA 1
ATOM 2824 C C . ALA B 1 59 ? 7.625 21.797 -25.625 1 70.94 59 ALA B C 1
ATOM 2826 O O . ALA B 1 59 ? 8.375 21.984 -24.656 1 70.94 59 ALA B O 1
ATOM 2827 N N . GLY B 1 60 ? 6.34 21.484 -25.531 1 76.88 60 GLY B N 1
ATOM 2828 C CA . GLY B 1 60 ? 5.691 21.406 -24.219 1 76.88 60 GLY B CA 1
ATOM 2829 C C . GLY B 1 60 ? 6.207 20.25 -23.375 1 76.88 60 GLY B C 1
ATOM 2830 O O . GLY B 1 60 ? 6.391 20.406 -22.172 1 76.88 60 GLY B O 1
ATOM 2831 N N . MET B 1 61 ? 6.516 19.297 -24 1 71.06 61 MET B N 1
ATOM 2832 C CA . MET B 1 61 ? 7.023 18.141 -23.281 1 71.06 61 MET B CA 1
ATOM 2833 C C . MET B 1 61 ? 8.422 18.406 -22.734 1 71.06 61 MET B C 1
ATOM 2835 O O . MET B 1 61 ? 8.734 18.016 -21.609 1 71.06 61 MET B O 1
ATOM 2839 N N . LEU B 1 62 ? 9.219 19 -23.578 1 65.25 62 LEU B N 1
ATOM 2840 C CA . LEU B 1 62 ? 10.547 19.375 -23.141 1 65.25 62 LEU B CA 1
ATOM 2841 C C . LEU B 1 62 ? 10.469 20.375 -21.984 1 65.25 62 LEU B C 1
ATOM 2843 O O . LEU B 1 62 ? 11.18 20.25 -20.984 1 65.25 62 LEU B O 1
ATOM 2847 N N . ALA B 1 63 ? 9.594 21.297 -22.219 1 72.75 63 ALA B N 1
ATOM 2848 C CA . ALA B 1 63 ? 9.398 22.312 -21.188 1 72.75 63 ALA B CA 1
ATOM 2849 C C . ALA B 1 63 ? 8.883 21.688 -19.891 1 72.75 63 ALA B C 1
ATOM 2851 O O . ALA B 1 63 ? 9.266 22.109 -18.797 1 72.75 63 ALA B O 1
ATOM 2852 N N . LEU B 1 64 ? 8.039 20.75 -20.109 1 76.25 64 LEU B N 1
ATOM 2853 C CA . LEU B 1 64 ? 7.461 20.078 -18.953 1 76.25 64 LEU B CA 1
ATOM 2854 C C . LEU B 1 64 ? 8.547 19.422 -18.109 1 76.25 64 LEU B C 1
ATOM 2856 O O . LEU B 1 64 ? 8.555 19.562 -16.891 1 76.25 64 LEU B O 1
ATOM 2860 N N . GLU B 1 65 ? 9.453 18.844 -18.703 1 65.88 65 GLU B N 1
ATOM 2861 C CA . GLU B 1 65 ? 10.555 18.188 -18.016 1 65.88 65 GLU B CA 1
ATOM 2862 C C . GLU B 1 65 ? 11.43 19.219 -17.297 1 65.88 65 GLU B C 1
ATOM 2864 O O . GLU B 1 65 ? 11.789 19.016 -16.125 1 65.88 65 GLU B O 1
ATOM 2869 N N . ARG B 1 66 ? 11.742 20.188 -18.031 1 63 66 ARG B N 1
ATOM 2870 C CA . ARG B 1 66 ? 12.594 21.219 -17.469 1 63 66 ARG B CA 1
ATOM 2871 C C . ARG B 1 66 ? 11.867 21.984 -16.359 1 63 66 ARG B C 1
ATOM 2873 O O . ARG B 1 66 ? 12.469 22.328 -15.352 1 63 66 ARG B O 1
ATOM 2880 N N . ALA B 1 67 ? 10.578 22.234 -16.625 1 72.5 67 ALA B N 1
ATOM 2881 C CA . ALA B 1 67 ? 9.773 22.922 -15.617 1 72.5 67 ALA B CA 1
ATOM 2882 C C . ALA B 1 67 ? 9.727 22.141 -14.312 1 72.5 67 ALA B C 1
ATOM 2884 O O . ALA B 1 67 ? 9.891 22.703 -13.227 1 72.5 67 ALA B O 1
ATOM 2885 N N . ARG B 1 68 ? 9.562 20.953 -14.531 1 69.62 68 ARG B N 1
ATOM 2886 C CA . ARG B 1 68 ? 9.539 20.094 -13.352 1 69.62 68 ARG B CA 1
ATOM 2887 C C . ARG B 1 68 ? 10.859 20.156 -12.594 1 69.62 68 ARG B C 1
ATOM 2889 O O . ARG B 1 68 ? 10.875 20.219 -11.367 1 69.62 68 ARG B O 1
ATOM 2896 N N . ARG B 1 69 ? 11.938 20.234 -13.312 1 62.69 69 ARG B N 1
ATOM 2897 C CA . ARG B 1 69 ? 13.258 20.344 -12.703 1 62.69 69 ARG B CA 1
ATOM 2898 C C . ARG B 1 69 ? 13.43 21.688 -12.016 1 62.69 69 ARG B C 1
ATOM 2900 O O . ARG B 1 69 ? 13.961 21.766 -10.906 1 62.69 69 ARG B O 1
ATOM 2907 N N . MET B 1 70 ? 13.016 22.719 -12.688 1 60.75 70 MET B N 1
ATOM 2908 C CA . MET B 1 70 ? 13.133 24.062 -12.125 1 60.75 70 MET B CA 1
ATOM 2909 C C . MET B 1 70 ? 12.289 24.188 -10.859 1 60.75 70 MET B C 1
ATOM 2911 O O . MET B 1 70 ? 12.742 24.766 -9.875 1 60.75 70 MET B O 1
ATOM 2915 N N . LEU B 1 71 ? 11.164 23.703 -10.984 1 65.31 71 LEU B N 1
ATOM 2916 C CA . LEU B 1 71 ? 10.297 23.797 -9.812 1 65.31 71 LEU B CA 1
ATOM 2917 C C . LEU B 1 71 ? 10.867 22.969 -8.656 1 65.31 71 LEU B C 1
ATOM 2919 O O . LEU B 1 71 ? 10.75 23.375 -7.496 1 65.31 71 LEU B O 1
ATOM 2923 N N . ARG B 1 72 ? 11.547 22.109 -9.109 1 60.72 72 ARG B N 1
ATOM 2924 C CA . ARG B 1 72 ? 12.258 21.297 -8.125 1 60.72 72 ARG B CA 1
ATOM 2925 C C . ARG B 1 72 ? 13.391 22.078 -7.477 1 60.72 72 ARG B C 1
ATOM 2927 O O . ARG B 1 72 ? 13.562 22.031 -6.254 1 60.72 72 ARG B O 1
ATOM 2934 N N . GLU B 1 73 ? 14.102 22.672 -8.336 1 55.19 73 GLU B N 1
ATOM 2935 C CA . GLU B 1 73 ? 15.195 23.5 -7.844 1 55.19 73 GLU B CA 1
ATOM 2936 C C . GLU B 1 73 ? 14.688 24.609 -6.926 1 55.19 73 GLU B C 1
ATOM 2938 O O . GLU B 1 73 ? 15.32 24.922 -5.918 1 55.19 73 GLU B O 1
ATOM 2943 N N . GLN B 1 74 ? 13.625 25.172 -7.25 1 55.34 74 GLN B N 1
ATOM 2944 C CA . GLN B 1 74 ? 13.023 26.188 -6.395 1 55.34 74 GLN B CA 1
ATOM 2945 C C . GLN B 1 74 ? 12.617 25.609 -5.043 1 55.34 74 GLN B C 1
ATOM 2947 O O . GLN B 1 74 ? 12.867 26.219 -4 1 55.34 74 GLN B O 1
ATOM 2952 N N . ARG B 1 75 ? 11.984 24.531 -5.168 1 54.56 75 ARG B N 1
ATOM 2953 C CA . ARG B 1 75 ? 11.586 23.875 -3.93 1 54.56 75 ARG B CA 1
ATOM 2954 C C . ARG B 1 75 ? 12.805 23.516 -3.08 1 54.56 75 ARG B C 1
ATOM 2956 O O . ARG B 1 75 ? 12.789 23.703 -1.861 1 54.56 75 ARG B O 1
ATOM 2963 N N . GLU B 1 76 ? 13.773 23.094 -3.807 1 51.72 76 GLU B N 1
ATOM 2964 C CA . GLU B 1 76 ? 15.016 22.75 -3.121 1 51.72 76 GLU B CA 1
ATOM 2965 C C . GLU B 1 76 ? 15.664 23.984 -2.504 1 51.72 76 GLU B C 1
ATOM 2967 O O . GLU B 1 76 ? 16.172 23.938 -1.381 1 51.72 76 GLU B O 1
ATOM 2972 N N . LEU B 1 77 ? 15.688 25.031 -3.242 1 45.94 77 LEU B N 1
ATOM 2973 C CA . LEU B 1 77 ? 16.219 26.281 -2.723 1 45.94 77 LEU B CA 1
ATOM 2974 C C . LEU B 1 77 ? 15.445 26.75 -1.493 1 45.94 77 LEU B C 1
ATOM 2976 O O . LEU B 1 77 ? 16.047 27.125 -0.483 1 45.94 77 LEU B O 1
ATOM 2980 N N . ARG B 1 78 ? 14.195 26.688 -1.648 1 48.62 78 ARG B N 1
ATOM 2981 C CA . ARG B 1 78 ? 13.375 27.062 -0.504 1 48.62 78 ARG B CA 1
ATOM 2982 C C . ARG B 1 78 ? 13.633 26.141 0.682 1 48.62 78 ARG B C 1
ATOM 2984 O O . ARG B 1 78 ? 13.711 26.594 1.825 1 48.62 78 ARG B O 1
ATOM 2991 N N . ARG B 1 79 ? 13.672 24.953 0.266 1 47.56 79 ARG B N 1
ATOM 2992 C CA . ARG B 1 79 ? 13.977 23.953 1.293 1 47.56 79 ARG B CA 1
ATOM 2993 C C . ARG B 1 79 ? 15.336 24.219 1.927 1 47.56 79 ARG B C 1
ATOM 2995 O O . ARG B 1 79 ? 15.484 24.156 3.15 1 47.56 79 ARG B O 1
ATOM 3002 N N . ASP B 1 80 ? 16.266 24.484 1.152 1 44.75 80 ASP B N 1
ATOM 3003 C CA . ASP B 1 80 ? 17.609 24.797 1.643 1 44.75 80 ASP B CA 1
ATOM 3004 C C . ASP B 1 80 ? 17.594 26.047 2.521 1 44.75 80 ASP B C 1
ATOM 3006 O O . ASP B 1 80 ? 18.25 26.094 3.562 1 44.75 80 ASP B O 1
ATOM 3010 N N . LEU B 1 81 ? 16.938 26.969 2.076 1 43.03 81 LEU B N 1
ATOM 3011 C CA . LEU B 1 81 ? 16.859 28.203 2.854 1 43.03 81 LEU B CA 1
ATOM 3012 C C . LEU B 1 81 ? 16.094 27.969 4.156 1 43.03 81 LEU B C 1
ATOM 3014 O O . LEU B 1 81 ? 16.453 28.531 5.195 1 43.03 81 LEU B O 1
ATOM 3018 N N . GLN B 1 82 ? 15.031 27.234 4.012 1 43.12 82 GLN B N 1
ATOM 3019 C CA . GLN B 1 82 ? 14.289 26.891 5.219 1 43.12 82 GLN B CA 1
ATOM 3020 C C . GLN B 1 82 ? 15.141 26.062 6.172 1 43.12 82 GLN B C 1
ATOM 3022 O O . GLN B 1 82 ? 15.047 26.203 7.391 1 43.12 82 GLN B O 1
ATOM 3027 N N . LEU B 1 83 ? 15.867 25.25 5.559 1 41 83 LEU B N 1
ATOM 3028 C CA . LEU B 1 83 ? 16.781 24.453 6.367 1 41 83 LEU B CA 1
ATOM 3029 C C . LEU B 1 83 ? 17.766 25.359 7.113 1 41 83 LEU B C 1
ATOM 3031 O O . LEU B 1 83 ? 18.188 25.031 8.227 1 41 83 LEU B O 1
ATOM 3035 N N . LEU B 1 84 ? 18.281 26.344 6.555 1 38.25 84 LEU B N 1
ATOM 3036 C CA . LEU B 1 84 ? 19.172 27.25 7.266 1 38.25 84 LEU B CA 1
ATOM 3037 C C . LEU B 1 84 ? 18.469 27.875 8.469 1 38.25 84 LEU B C 1
ATOM 3039 O O . LEU B 1 84 ? 19.109 28.203 9.469 1 38.25 84 LEU B O 1
ATOM 3043 N N . GLU B 1 85 ? 17.344 28.422 8.383 1 38.56 85 GLU B N 1
ATOM 3044 C CA . GLU B 1 85 ? 16.766 28.922 9.625 1 38.56 85 GLU B CA 1
ATOM 3045 C C . GLU B 1 85 ? 16.562 27.781 10.641 1 38.56 85 GLU B C 1
ATOM 3047 O O . GLU B 1 85 ? 17.281 27.719 11.633 1 38.56 85 GLU B O 1
ATOM 3052 N N . GLU B 1 86 ? 15.477 27.703 11.625 1 39.41 86 GLU B N 1
ATOM 3053 C CA . GLU B 1 86 ? 15.188 26.703 12.648 1 39.41 86 GLU B CA 1
ATOM 3054 C C . GLU B 1 86 ? 15.125 25.297 12.055 1 39.41 86 GLU B C 1
ATOM 3056 O O . GLU B 1 86 ? 14.617 25.109 10.953 1 39.41 86 GLU B O 1
ATOM 3061 N N . VAL B 1 87 ? 15.938 24.344 12.203 1 41.81 87 VAL B N 1
ATOM 3062 C CA . VAL B 1 87 ? 16.062 22.922 11.852 1 41.81 87 VAL B CA 1
ATOM 3063 C C . VAL B 1 87 ? 14.672 22.312 11.68 1 41.81 87 VAL B C 1
ATOM 3065 O O . VAL B 1 87 ? 14.141 21.703 12.609 1 41.81 87 VAL B O 1
ATOM 3068 N N . GLU B 1 88 ? 13.641 22.953 11.672 1 49.69 88 GLU B N 1
ATOM 3069 C CA . GLU B 1 88 ? 12.359 22.312 11.43 1 49.69 88 GLU B CA 1
ATOM 3070 C C . GLU B 1 88 ? 12.414 21.422 10.188 1 49.69 88 GLU B C 1
ATOM 3072 O O . GLU B 1 88 ? 12.734 21.891 9.094 1 49.69 88 GLU B O 1
ATOM 3077 N N . ILE B 1 89 ? 12.969 20.234 10.273 1 58.41 89 ILE B N 1
ATOM 3078 C CA . ILE B 1 89 ? 13.344 19.125 9.422 1 58.41 89 ILE B CA 1
ATOM 3079 C C . ILE B 1 89 ? 12.461 19.094 8.18 1 58.41 89 ILE B C 1
ATOM 3081 O O . ILE B 1 89 ? 12.867 18.562 7.137 1 58.41 89 ILE B O 1
ATOM 3085 N N . GLY B 1 90 ? 11.547 19.906 8.117 1 80.69 90 GLY B N 1
ATOM 3086 C CA . GLY B 1 90 ? 10.805 20 6.871 1 80.69 90 GLY B CA 1
ATOM 3087 C C . GLY B 1 90 ? 9.859 18.828 6.652 1 80.69 90 GLY B C 1
ATOM 3088 O O . GLY B 1 90 ? 9.148 18.422 7.574 1 80.69 90 GLY B O 1
ATOM 3089 N N . THR B 1 91 ? 9.703 18.5 5.316 1 87 91 THR B N 1
ATOM 3090 C CA . THR B 1 91 ? 8.805 17.438 4.852 1 87 91 THR B CA 1
ATOM 3091 C C . THR B 1 91 ? 9.602 16.297 4.238 1 87 91 THR B C 1
ATOM 3093 O O . THR B 1 91 ? 10.594 16.516 3.541 1 87 91 THR B O 1
ATOM 3096 N N . ILE B 1 92 ? 9.234 15.133 4.598 1 92.75 92 ILE B N 1
ATOM 3097 C CA . ILE B 1 92 ? 9.812 13.969 3.936 1 92.75 92 ILE B CA 1
ATOM 3098 C C . ILE B 1 92 ? 8.695 13.117 3.33 1 92.75 92 ILE B C 1
ATOM 3100 O O . ILE B 1 92 ? 7.711 12.797 4.004 1 92.75 92 ILE B O 1
ATOM 3104 N N . ARG B 1 93 ? 8.797 12.914 2.1 1 95.25 93 ARG B N 1
ATOM 3105 C CA . ARG B 1 93 ? 7.965 11.953 1.381 1 95.25 93 ARG B CA 1
ATOM 3106 C C . ARG B 1 93 ? 8.75 10.688 1.048 1 95.25 93 ARG B C 1
ATOM 3108 O O . ARG B 1 93 ? 9.602 10.695 0.156 1 95.25 93 ARG B O 1
ATOM 3115 N N . ALA B 1 94 ? 8.414 9.578 1.777 1 97.06 94 ALA B N 1
ATOM 3116 C CA . ALA B 1 94 ? 9.211 8.367 1.658 1 97.06 94 ALA B CA 1
ATOM 3117 C C . ALA B 1 94 ? 8.336 7.152 1.362 1 97.06 94 ALA B C 1
ATOM 3119 O O . ALA B 1 94 ? 7.137 7.16 1.657 1 97.06 94 ALA B O 1
ATOM 3120 N N . GLY B 1 95 ? 8.922 6.199 0.729 1 97 95 GLY B N 1
ATOM 3121 C CA . GLY B 1 95 ? 8.234 4.957 0.424 1 97 95 GLY B CA 1
ATOM 3122 C C . GLY B 1 95 ? 8.953 3.73 0.955 1 97 95 GLY B C 1
ATOM 3123 O O . GLY B 1 95 ? 10.172 3.742 1.115 1 97 95 GLY B O 1
ATOM 3124 N N . PHE B 1 96 ? 8.172 2.742 1.252 1 96.62 96 PHE B N 1
ATOM 3125 C CA . PHE B 1 96 ? 8.695 1.425 1.595 1 96.62 96 PHE B CA 1
ATOM 3126 C C . PHE B 1 96 ? 8.07 0.349 0.714 1 96.62 96 PHE B C 1
ATOM 3128 O O . PHE B 1 96 ? 6.844 0.253 0.617 1 96.62 96 PHE B O 1
ATOM 3135 N N . GLY B 1 97 ? 8.93 -0.399 0.076 1 94.88 97 GLY B N 1
ATOM 3136 C CA . GLY B 1 97 ? 8.414 -1.636 -0.492 1 94.88 97 GLY B CA 1
ATOM 3137 C C . GLY B 1 97 ? 7.922 -2.615 0.557 1 94.88 97 GLY B C 1
ATOM 3138 O O . GLY B 1 97 ? 8.281 -2.508 1.73 1 94.88 97 GLY B O 1
ATOM 3139 N N . PRO B 1 98 ? 7.16 -3.562 0.11 1 92.25 98 PRO B N 1
ATOM 3140 C CA . PRO B 1 98 ? 6.539 -4.465 1.083 1 92.25 98 PRO B CA 1
ATOM 3141 C C . PRO B 1 98 ? 7.562 -5.18 1.961 1 92.25 98 PRO B C 1
ATOM 3143 O O . PRO B 1 98 ? 7.406 -5.23 3.184 1 92.25 98 PRO B O 1
ATOM 3146 N N . PHE B 1 99 ? 8.609 -5.738 1.415 1 89.75 99 PHE B N 1
ATOM 3147 C CA . PHE B 1 99 ? 9.609 -6.461 2.186 1 89.75 99 PHE B CA 1
ATOM 3148 C C . PHE B 1 99 ? 10.289 -5.539 3.195 1 89.75 99 PHE B C 1
ATOM 3150 O O . PHE B 1 99 ? 10.422 -5.891 4.367 1 89.75 99 PHE B O 1
ATOM 3157 N N . ALA B 1 100 ? 10.633 -4.395 2.73 1 91.31 100 ALA B N 1
ATOM 3158 C CA . ALA B 1 100 ? 11.289 -3.432 3.613 1 91.31 100 ALA B CA 1
ATOM 3159 C C . ALA B 1 100 ? 10.344 -2.977 4.719 1 91.31 100 ALA B C 1
ATOM 3161 O O . ALA B 1 100 ? 10.758 -2.809 5.871 1 91.31 100 ALA B O 1
ATOM 3162 N N . ALA B 1 101 ? 9.125 -2.74 4.359 1 93.44 101 ALA B N 1
ATOM 3163 C CA . ALA B 1 101 ? 8.141 -2.244 5.312 1 93.44 101 ALA B CA 1
ATOM 3164 C C . ALA B 1 101 ? 7.949 -3.225 6.465 1 93.44 101 ALA B C 1
ATOM 3166 O O . ALA B 1 101 ? 7.66 -2.818 7.594 1 93.44 101 ALA B O 1
ATOM 3167 N N . SER B 1 102 ? 8.133 -4.48 6.246 1 90.12 102 SER B N 1
ATOM 3168 C CA . SER B 1 102 ? 7.801 -5.535 7.199 1 90.12 102 SER B CA 1
ATOM 3169 C C . SER B 1 102 ? 8.625 -5.402 8.477 1 90.12 102 SER B C 1
ATOM 3171 O O . SER B 1 102 ? 8.195 -5.852 9.547 1 90.12 102 SER B O 1
ATOM 3173 N N . PHE B 1 103 ? 9.766 -4.762 8.414 1 87.69 103 PHE B N 1
ATOM 3174 C CA . PHE B 1 103 ? 10.547 -4.699 9.648 1 87.69 103 PHE B CA 1
ATOM 3175 C C . PHE B 1 103 ? 11.141 -3.309 9.836 1 87.69 103 PHE B C 1
ATOM 3177 O O . PHE B 1 103 ? 11.602 -2.973 10.93 1 87.69 103 PHE B O 1
ATOM 3184 N N . LEU B 1 104 ? 11.109 -2.48 8.812 1 92.31 104 LEU B N 1
ATOM 3185 C CA . LEU B 1 104 ? 11.75 -1.174 8.922 1 92.31 104 LEU B CA 1
ATOM 3186 C C . LEU B 1 104 ? 10.719 -0.08 9.18 1 92.31 104 LEU B C 1
ATOM 3188 O O . LEU B 1 104 ? 11.031 0.938 9.797 1 92.31 104 LEU B O 1
ATOM 3192 N N . LEU B 1 105 ? 9.539 -0.223 8.664 1 95.5 105 LEU B N 1
ATOM 3193 C CA . LEU B 1 105 ? 8.57 0.867 8.664 1 95.5 105 LEU B CA 1
ATOM 3194 C C . LEU B 1 105 ? 8.266 1.325 10.086 1 95.5 105 LEU B C 1
ATOM 3196 O O . LEU B 1 105 ? 8.367 2.516 10.391 1 95.5 105 LEU B O 1
ATOM 3200 N N . ASP B 1 106 ? 7.965 0.415 11 1 94.75 106 ASP B N 1
ATOM 3201 C CA . ASP B 1 106 ? 7.535 0.763 12.352 1 94.75 106 ASP B CA 1
ATOM 3202 C C . ASP B 1 106 ? 8.656 1.46 13.117 1 94.75 106 ASP B C 1
ATOM 3204 O O . ASP B 1 106 ? 8.484 2.578 13.602 1 94.75 106 ASP B O 1
ATOM 3208 N N . PRO B 1 107 ? 9.844 0.837 13.148 1 94.19 107 PRO B N 1
ATOM 3209 C CA . PRO B 1 107 ? 10.883 1.491 13.945 1 94.19 107 PRO B CA 1
ATOM 3210 C C . PRO B 1 107 ? 11.312 2.834 13.367 1 94.19 107 PRO B C 1
ATOM 3212 O O . PRO B 1 107 ? 11.625 3.766 14.117 1 94.19 107 PRO B O 1
ATOM 3215 N N . VAL B 1 108 ? 11.336 2.957 12.078 1 96 108 VAL B N 1
ATOM 3216 C CA . VAL B 1 108 ? 11.758 4.203 11.445 1 96 108 VAL B CA 1
ATOM 3217 C C . VAL B 1 108 ? 10.711 5.289 11.688 1 96 108 VAL B C 1
ATOM 3219 O O . VAL B 1 108 ? 11.047 6.406 12.086 1 96 108 VAL B O 1
ATOM 3222 N N . LEU B 1 109 ? 9.438 4.949 11.438 1 97.25 109 LEU B N 1
ATOM 3223 C CA . LEU B 1 109 ? 8.344 5.906 11.625 1 97.25 109 LEU B CA 1
ATOM 3224 C C . LEU B 1 109 ? 8.258 6.355 13.078 1 97.25 109 LEU B C 1
ATOM 3226 O O . LEU B 1 109 ? 8.125 7.551 13.352 1 97.25 109 LEU B O 1
ATOM 3230 N N . GLU B 1 110 ? 8.352 5.434 13.992 1 96.19 110 GLU B N 1
ATOM 3231 C CA . GLU B 1 110 ? 8.281 5.754 15.422 1 96.19 110 GLU B CA 1
ATOM 3232 C C . GLU B 1 110 ? 9.414 6.695 15.828 1 96.19 110 GLU B C 1
ATOM 3234 O O . GLU B 1 110 ? 9.188 7.676 16.547 1 96.19 110 GLU B O 1
ATOM 3239 N N . THR B 1 111 ? 10.594 6.383 15.383 1 94.44 111 THR B N 1
ATOM 3240 C CA . THR B 1 111 ? 11.75 7.195 15.742 1 94.44 111 THR B CA 1
ATOM 3241 C C . THR B 1 111 ? 11.641 8.586 15.125 1 94.44 111 THR B C 1
ATOM 3243 O O . THR B 1 111 ? 11.977 9.586 15.766 1 94.44 111 THR B O 1
ATOM 3246 N N . LEU B 1 112 ? 11.25 8.695 13.859 1 94.88 112 LEU B N 1
ATOM 3247 C CA . LEU B 1 112 ? 11.055 9.984 13.211 1 94.88 112 LEU B CA 1
ATOM 3248 C C . LEU B 1 112 ? 10.102 10.859 14.016 1 94.88 112 LEU B C 1
ATOM 3250 O O . LEU B 1 112 ? 10.398 12.031 14.273 1 94.88 112 LEU B O 1
ATOM 3254 N N . VAL B 1 113 ? 8.984 10.281 14.414 1 95 113 VAL B N 1
ATOM 3255 C CA . VAL B 1 113 ? 7.945 11.047 15.094 1 95 113 VAL B CA 1
ATOM 3256 C C . VAL B 1 113 ? 8.43 11.438 16.5 1 95 113 VAL B C 1
ATOM 3258 O O . VAL B 1 113 ? 8.164 12.539 16.969 1 95 113 VAL B O 1
ATOM 3261 N N . ARG B 1 114 ? 9.133 10.555 17.156 1 92.06 114 ARG B N 1
ATOM 3262 C CA . ARG B 1 114 ? 9.625 10.797 18.516 1 92.06 114 ARG B CA 1
ATOM 3263 C C . ARG B 1 114 ? 10.703 11.875 18.516 1 92.06 114 ARG B C 1
ATOM 3265 O O . ARG B 1 114 ? 10.695 12.758 19.375 1 92.06 114 ARG B O 1
ATOM 3272 N N . ARG B 1 115 ? 11.625 11.75 17.609 1 89.12 115 ARG B N 1
ATOM 3273 C CA . ARG B 1 115 ? 12.812 12.602 17.625 1 89.12 115 ARG B CA 1
ATOM 3274 C C . ARG B 1 115 ? 12.547 13.922 16.906 1 89.12 115 ARG B C 1
ATOM 3276 O O . ARG B 1 115 ? 13.148 14.945 17.234 1 89.12 115 ARG B O 1
ATOM 3283 N N . TYR B 1 116 ? 11.672 13.859 15.961 1 89.69 116 TYR B N 1
ATOM 3284 C CA . TYR B 1 116 ? 11.375 15.039 15.164 1 89.69 116 TYR B CA 1
ATOM 3285 C C . TYR B 1 116 ? 9.875 15.297 15.102 1 89.69 116 TYR B C 1
ATOM 3287 O O . TYR B 1 116 ? 9.273 15.234 14.031 1 89.69 116 TYR B O 1
ATOM 3295 N N . PRO B 1 117 ? 9.266 15.75 16.172 1 87.56 117 PRO B N 1
ATOM 3296 C CA . PRO B 1 117 ? 7.812 15.883 16.266 1 87.56 117 PRO B CA 1
ATOM 3297 C C . PRO B 1 117 ? 7.25 16.938 15.328 1 87.56 117 PRO B C 1
ATOM 3299 O O . PRO B 1 117 ? 6.043 16.969 15.062 1 87.56 117 PRO B O 1
ATOM 3302 N N . HIS B 1 118 ? 8.078 17.828 14.758 1 84.38 118 HIS B N 1
ATOM 3303 C CA . HIS B 1 118 ? 7.594 18.891 13.875 1 84.38 118 HIS B CA 1
ATOM 3304 C C . HIS B 1 118 ? 7.832 18.547 12.414 1 84.38 118 HIS B C 1
ATOM 3306 O O . HIS B 1 118 ? 7.441 19.312 11.523 1 84.38 118 HIS B O 1
ATOM 3312 N N . LEU B 1 119 ? 8.484 17.453 12.188 1 89.12 119 LEU B N 1
ATOM 3313 C CA . LEU B 1 119 ? 8.703 16.984 10.82 1 89.12 119 LEU B CA 1
ATOM 3314 C C . LEU B 1 119 ? 7.387 16.531 10.188 1 89.12 119 LEU B C 1
ATOM 3316 O O . LEU B 1 119 ? 6.598 15.828 10.82 1 89.12 119 LEU B O 1
ATOM 3320 N N . ARG B 1 120 ? 7.129 17.094 9.016 1 91.62 120 ARG B N 1
ATOM 3321 C CA . ARG B 1 120 ? 6.004 16.562 8.25 1 91.62 120 ARG B CA 1
ATOM 3322 C C . ARG B 1 120 ? 6.391 15.281 7.52 1 91.62 120 ARG B C 1
ATOM 3324 O O . ARG B 1 120 ? 7.363 15.266 6.758 1 91.62 120 ARG B O 1
ATOM 3331 N N . ILE B 1 121 ? 5.641 14.234 7.789 1 95.06 121 ILE B N 1
ATOM 3332 C CA . ILE B 1 121 ? 6 12.914 7.293 1 95.06 121 ILE B CA 1
ATOM 3333 C C . ILE B 1 121 ? 4.883 12.375 6.398 1 95.06 121 ILE B C 1
ATOM 3335 O O . ILE B 1 121 ? 3.721 12.336 6.805 1 95.06 121 ILE B O 1
ATOM 3339 N N . ASP B 1 122 ? 5.207 12.039 5.227 1 95.19 122 ASP B N 1
ATOM 3340 C CA . ASP B 1 122 ? 4.328 11.336 4.297 1 95.19 122 ASP B CA 1
ATOM 3341 C C . ASP B 1 122 ? 4.945 10.016 3.848 1 95.19 122 ASP B C 1
ATOM 3343 O O . ASP B 1 122 ? 5.801 9.992 2.963 1 95.19 122 ASP B O 1
ATOM 3347 N N . LEU B 1 123 ? 4.43 8.93 4.426 1 95.75 123 LEU B N 1
ATOM 3348 C CA . LEU B 1 123 ? 4.977 7.605 4.141 1 95.75 123 LEU B CA 1
ATOM 3349 C C . LEU B 1 123 ? 3.963 6.746 3.393 1 95.75 123 LEU B C 1
ATOM 3351 O O . LEU B 1 123 ? 2.768 6.785 3.693 1 95.75 123 LEU B O 1
ATOM 3355 N N . GLU B 1 124 ? 4.441 6.012 2.426 1 93.5 124 GLU B N 1
ATOM 3356 C CA . GLU B 1 124 ? 3.568 5.082 1.715 1 93.5 124 GLU B CA 1
ATOM 3357 C C . GLU B 1 124 ? 4.246 3.73 1.514 1 93.5 124 GLU B C 1
ATOM 3359 O O . GLU B 1 124 ? 5.469 3.656 1.39 1 93.5 124 GLU B O 1
ATOM 3364 N N . THR B 1 125 ? 3.496 2.742 1.562 1 94.06 125 THR B N 1
ATOM 3365 C CA . THR B 1 125 ? 3.92 1.418 1.122 1 94.06 125 THR B CA 1
ATOM 3366 C C . THR B 1 125 ? 3.395 1.121 -0.28 1 94.06 125 THR B C 1
ATOM 3368 O O . THR B 1 125 ? 2.232 1.396 -0.584 1 94.06 125 THR B O 1
ATOM 3371 N N . ALA B 1 126 ? 4.262 0.711 -1.14 1 91.25 126 ALA B N 1
ATOM 3372 C CA . ALA B 1 126 ? 3.898 0.402 -2.52 1 91.25 126 ALA B CA 1
ATOM 3373 C C . ALA B 1 126 ? 4.938 -0.505 -3.172 1 91.25 126 ALA B C 1
ATOM 3375 O O . ALA B 1 126 ? 6.004 -0.751 -2.598 1 91.25 126 ALA B O 1
ATOM 3376 N N . ASP B 1 127 ? 4.586 -1.004 -4.32 1 88.88 127 ASP B N 1
ATOM 3377 C CA . ASP B 1 127 ? 5.57 -1.806 -5.043 1 88.88 127 ASP B CA 1
ATOM 3378 C C . ASP B 1 127 ? 6.648 -0.922 -5.664 1 88.88 127 ASP B C 1
ATOM 3380 O O . ASP B 1 127 ? 6.469 0.291 -5.793 1 88.88 127 ASP B O 1
ATOM 3384 N N . THR B 1 128 ? 7.715 -1.51 -6.031 1 90 128 THR B N 1
ATOM 3385 C CA . THR B 1 128 ? 8.891 -0.774 -6.488 1 90 128 THR B CA 1
ATOM 3386 C C . THR B 1 128 ? 8.578 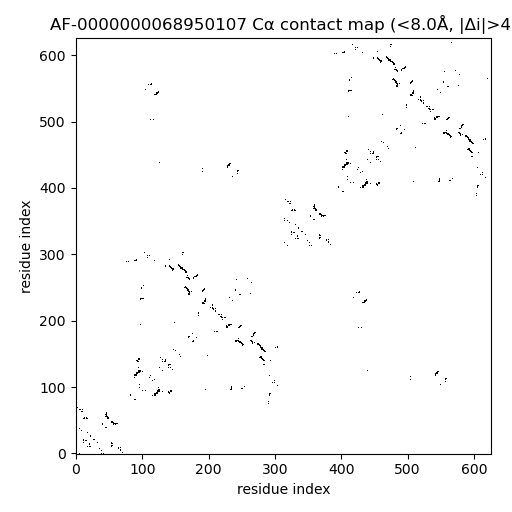0.008 -7.762 1 90 128 THR B C 1
ATOM 3388 O O . THR B 1 128 ? 8.938 1.183 -7.875 1 90 128 THR B O 1
ATOM 3391 N N . PRO B 1 129 ? 7.871 -0.584 -8.75 1 86.94 129 PRO B N 1
ATOM 3392 C CA . PRO B 1 129 ? 7.578 0.193 -9.953 1 86.94 129 PRO B CA 1
ATOM 3393 C C . PRO B 1 129 ? 6.754 1.443 -9.664 1 86.94 129 PRO B C 1
ATOM 3395 O O . PRO B 1 129 ? 7.004 2.502 -10.25 1 86.94 129 PRO B O 1
ATOM 3398 N N . ALA B 1 130 ? 5.797 1.293 -8.836 1 86.25 130 ALA B N 1
ATOM 3399 C CA . ALA B 1 130 ? 4.965 2.439 -8.477 1 86.25 130 ALA B CA 1
ATOM 3400 C C . ALA B 1 130 ? 5.785 3.51 -7.766 1 86.25 130 ALA B C 1
ATOM 3402 O O . ALA B 1 130 ? 5.645 4.699 -8.047 1 86.25 130 ALA B O 1
ATOM 3403 N N . MET B 1 131 ? 6.621 3.137 -6.887 1 93.19 131 MET B N 1
ATOM 3404 C CA . MET B 1 131 ? 7.441 4.086 -6.137 1 93.19 131 MET B CA 1
ATOM 3405 C C . MET B 1 131 ? 8.453 4.773 -7.051 1 93.19 131 MET B C 1
ATOM 3407 O O . MET B 1 131 ? 8.727 5.965 -6.895 1 93.19 131 MET B O 1
ATOM 3411 N N . ARG B 1 132 ? 8.961 3.982 -7.953 1 92.44 132 ARG B N 1
ATOM 3412 C CA . ARG B 1 132 ? 9.875 4.574 -8.922 1 92.44 132 ARG B CA 1
ATOM 3413 C C . ARG B 1 132 ? 9.203 5.691 -9.711 1 92.44 132 ARG B C 1
ATOM 3415 O O . ARG B 1 132 ? 9.766 6.777 -9.867 1 92.44 132 ARG B O 1
ATOM 3422 N N . ARG B 1 133 ? 8.016 5.402 -10.188 1 85.94 133 ARG B N 1
ATOM 3423 C CA . ARG B 1 133 ? 7.254 6.406 -10.93 1 85.94 133 ARG B CA 1
ATOM 3424 C C . ARG B 1 133 ? 7.008 7.648 -10.078 1 85.94 133 ARG B C 1
ATOM 3426 O O . ARG B 1 133 ? 7.137 8.773 -10.57 1 85.94 133 ARG B O 1
ATOM 3433 N N . SER B 1 134 ? 6.648 7.414 -8.859 1 90.12 134 SER B N 1
ATOM 3434 C CA . SER B 1 134 ? 6.402 8.523 -7.945 1 90.12 134 SER B CA 1
ATOM 3435 C C . SER B 1 134 ? 7.68 9.328 -7.699 1 90.12 134 SER B C 1
ATOM 3437 O O . SER B 1 134 ? 7.637 10.555 -7.605 1 90.12 134 SER B O 1
ATOM 3439 N N . LEU B 1 135 ? 8.758 8.648 -7.566 1 92.31 135 LEU B N 1
ATOM 3440 C CA . LEU B 1 135 ? 10.055 9.297 -7.371 1 92.31 135 LEU B CA 1
ATOM 3441 C C . LEU B 1 135 ? 10.422 10.141 -8.578 1 92.31 135 LEU B C 1
ATOM 3443 O O . LEU B 1 135 ? 10.836 11.297 -8.43 1 92.31 135 LEU B O 1
ATOM 3447 N N . GLU B 1 136 ? 10.219 9.531 -9.703 1 86.31 136 GLU B N 1
ATOM 3448 C CA . GLU B 1 136 ? 10.555 10.219 -10.945 1 86.31 136 GLU B CA 1
ATOM 3449 C C . GLU B 1 136 ? 9.656 11.43 -11.172 1 86.31 136 GLU B C 1
ATOM 3451 O O . GLU B 1 136 ? 10.078 12.422 -11.766 1 86.31 136 GLU B O 1
ATOM 3456 N N . ALA B 1 137 ? 8.469 11.289 -10.68 1 80.19 137 ALA B N 1
ATOM 3457 C CA . ALA B 1 137 ? 7.516 12.391 -10.766 1 80.19 137 ALA B CA 1
ATOM 3458 C C . ALA B 1 137 ? 7.688 13.367 -9.609 1 80.19 137 ALA B C 1
ATOM 3460 O O . ALA B 1 137 ? 6.914 14.312 -9.461 1 80.19 137 ALA B O 1
ATOM 3461 N N . GLU B 1 138 ? 8.578 13.047 -8.719 1 83.5 138 GLU B N 1
ATOM 3462 C CA . GLU B 1 138 ? 8.93 13.891 -7.574 1 83.5 138 GLU B CA 1
ATOM 3463 C C . GLU B 1 138 ? 7.789 13.953 -6.562 1 83.5 138 GLU B C 1
ATOM 3465 O O . GLU B 1 138 ? 7.578 14.984 -5.922 1 83.5 138 GLU B O 1
ATOM 3470 N N . ARG B 1 139 ? 7.078 12.969 -6.566 1 87 139 ARG B N 1
ATOM 3471 C CA . ARG B 1 139 ? 6.043 12.812 -5.555 1 87 139 ARG B CA 1
ATOM 3472 C C . ARG B 1 139 ? 6.574 12.062 -4.34 1 87 139 ARG B C 1
ATOM 3474 O O . ARG B 1 139 ? 5.926 12.023 -3.291 1 87 139 ARG B O 1
ATOM 3481 N N . LEU B 1 140 ? 7.68 11.516 -4.543 1 93.31 140 LEU B N 1
ATOM 3482 C CA . LEU B 1 140 ? 8.461 10.867 -3.498 1 93.31 140 LEU B CA 1
ATOM 3483 C C . LEU B 1 140 ? 9.883 11.422 -3.465 1 93.31 140 LEU B C 1
ATOM 3485 O O . LEU B 1 140 ? 10.469 11.711 -4.512 1 93.31 140 LEU B O 1
ATOM 3489 N N . ASP B 1 141 ? 10.414 11.57 -2.281 1 93.5 141 ASP B N 1
ATOM 3490 C CA . ASP B 1 141 ? 11.789 12.023 -2.135 1 93.5 141 ASP B CA 1
ATOM 3491 C C . ASP B 1 141 ? 12.758 10.844 -2.148 1 93.5 141 ASP B C 1
ATOM 3493 O O . ASP B 1 141 ? 13.898 10.969 -2.613 1 93.5 141 ASP B O 1
ATOM 3497 N N . VAL B 1 142 ? 12.305 9.758 -1.583 1 96 142 VAL B N 1
ATOM 3498 C CA . VAL B 1 142 ? 13.164 8.602 -1.352 1 96 142 VAL B CA 1
ATOM 3499 C C . VAL B 1 142 ? 12.305 7.363 -1.092 1 96 142 VAL B C 1
ATOM 3501 O O . VAL B 1 142 ? 11.156 7.477 -0.665 1 96 142 VAL B O 1
ATOM 3504 N N . PHE B 1 143 ? 12.828 6.199 -1.434 1 97.31 143 PHE B N 1
ATOM 3505 C CA . PHE B 1 143 ? 12.133 4.988 -1.007 1 97.31 143 PHE B CA 1
ATOM 3506 C C . PHE B 1 143 ? 13.125 3.869 -0.716 1 97.31 143 PHE B C 1
ATOM 3508 O O . PHE B 1 143 ? 14.273 3.928 -1.145 1 97.31 143 PHE B O 1
ATOM 3515 N N . VAL B 1 144 ? 12.688 2.934 0.145 1 96.81 144 VAL B N 1
ATOM 3516 C CA . VAL B 1 144 ? 13.406 1.691 0.406 1 96.81 144 VAL B CA 1
ATOM 3517 C C . VAL B 1 144 ? 12.719 0.533 -0.309 1 96.81 144 VAL B C 1
ATOM 3519 O O . VAL B 1 144 ? 11.57 0.202 -0.002 1 96.81 144 VAL B O 1
ATOM 3522 N N . GLY B 1 145 ? 13.367 -0.03 -1.267 1 93.62 145 GLY B N 1
ATOM 3523 C CA . GLY B 1 145 ? 12.75 -1.094 -2.039 1 93.62 145 GLY B CA 1
ATOM 3524 C C . GLY B 1 145 ? 13.75 -1.948 -2.791 1 93.62 145 GLY B C 1
ATOM 3525 O O . GLY B 1 145 ? 14.961 -1.83 -2.578 1 93.62 145 GLY B O 1
ATOM 3526 N N . GLU B 1 146 ? 13.18 -2.918 -3.527 1 88.56 146 GLU B N 1
ATOM 3527 C CA . GLU B 1 146 ? 13.992 -3.77 -4.387 1 88.56 146 GLU B CA 1
ATOM 3528 C C . GLU B 1 146 ? 14.859 -2.934 -5.332 1 88.56 146 GLU B C 1
ATOM 3530 O O . GLU B 1 146 ? 14.359 -2.027 -5.996 1 88.56 146 GLU B O 1
ATOM 3535 N N . SER B 1 147 ? 16.156 -3.168 -5.375 1 88 147 SER B N 1
ATOM 3536 C CA . SER B 1 147 ? 17.047 -2.25 -6.078 1 88 147 SER B CA 1
ATOM 3537 C C . SER B 1 147 ? 17.797 -2.955 -7.207 1 88 147 SER B C 1
ATOM 3539 O O . SER B 1 147 ? 18.5 -2.314 -7.992 1 88 147 SER B O 1
ATOM 3541 N N . ARG B 1 148 ? 17.703 -4.246 -7.312 1 84.81 148 ARG B N 1
ATOM 3542 C CA . ARG B 1 148 ? 18.406 -4.953 -8.375 1 84.81 148 ARG B CA 1
ATOM 3543 C C . ARG B 1 148 ? 17.906 -4.516 -9.75 1 84.81 148 ARG B C 1
ATOM 3545 O O . ARG B 1 148 ? 18.703 -4.285 -10.656 1 84.81 148 ARG B O 1
ATOM 3552 N N . SER B 1 149 ? 16.625 -4.41 -9.867 1 83.06 149 SER B N 1
ATOM 3553 C CA . SER B 1 149 ? 16.031 -4.059 -11.156 1 83.06 149 SER B CA 1
ATOM 3554 C C . SER B 1 149 ? 16.312 -2.605 -11.516 1 83.06 149 SER B C 1
ATOM 3556 O O . SER B 1 149 ? 16.125 -2.201 -12.664 1 83.06 149 SER B O 1
ATOM 3558 N N . LEU B 1 150 ? 16.766 -1.854 -10.586 1 88.38 150 LEU B N 1
ATOM 3559 C CA . LEU B 1 150 ? 16.953 -0.42 -10.773 1 88.38 150 LEU B CA 1
ATOM 3560 C C . LEU B 1 150 ? 18.422 -0.097 -11.008 1 88.38 150 LEU B C 1
ATOM 3562 O O . LEU B 1 150 ? 18.781 1.049 -11.297 1 88.38 150 LEU B O 1
ATOM 3566 N N . ALA B 1 151 ? 19.25 -1.031 -10.898 1 84.69 151 ALA B N 1
ATOM 3567 C CA . ALA B 1 151 ? 20.703 -0.838 -10.852 1 84.69 151 ALA B CA 1
ATOM 3568 C C . ALA B 1 151 ? 21.203 -0.187 -12.133 1 84.69 151 ALA B C 1
ATOM 3570 O O . ALA B 1 151 ? 22.203 0.534 -12.117 1 84.69 151 ALA B O 1
ATOM 3571 N N . GLU B 1 152 ? 20.469 -0.304 -13.188 1 84.31 152 GLU B N 1
ATOM 3572 C CA . GLU B 1 152 ? 20.984 0.174 -14.469 1 84.31 152 GLU B CA 1
ATOM 3573 C C . GLU B 1 152 ? 20.438 1.558 -14.805 1 84.31 152 GLU B C 1
ATOM 3575 O O . GLU B 1 152 ? 20.812 2.15 -15.82 1 84.31 152 GLU B O 1
ATOM 3580 N N . LEU B 1 153 ? 19.656 2.012 -13.977 1 88.62 153 LEU B N 1
ATOM 3581 C CA . LEU B 1 153 ? 19.062 3.322 -14.219 1 88.62 153 LEU B CA 1
ATOM 3582 C C . LEU B 1 153 ? 19.938 4.434 -13.648 1 88.62 153 LEU B C 1
ATOM 3584 O O . LEU B 1 153 ? 19.891 4.715 -12.453 1 88.62 153 LEU B O 1
ATOM 3588 N N . GLY B 1 154 ? 20.641 5.133 -14.453 1 88.12 154 GLY B N 1
ATOM 3589 C CA . GLY B 1 154 ? 21.672 6.094 -14.078 1 88.12 154 GLY B CA 1
ATOM 3590 C C . GLY B 1 154 ? 21.109 7.305 -13.352 1 88.12 154 GLY B C 1
ATOM 3591 O O . GLY B 1 154 ? 21.844 8.008 -12.656 1 88.12 154 GLY B O 1
ATOM 3592 N N . HIS B 1 155 ? 19.891 7.566 -13.586 1 90.69 155 HIS B N 1
ATOM 3593 C CA . HIS B 1 155 ? 19.312 8.758 -12.977 1 90.69 155 HIS B CA 1
ATOM 3594 C C . HIS B 1 155 ? 18.875 8.492 -11.547 1 90.69 155 HIS B C 1
ATOM 3596 O O . HIS B 1 155 ? 18.344 9.383 -10.875 1 90.69 155 HIS B O 1
ATOM 3602 N N . LEU B 1 156 ? 19.109 7.293 -11.125 1 94.38 156 LEU B N 1
ATOM 3603 C CA . LEU B 1 156 ? 18.797 6.918 -9.75 1 94.38 156 LEU B CA 1
ATOM 3604 C C . LEU B 1 156 ? 20.078 6.707 -8.938 1 94.38 156 LEU B C 1
ATOM 3606 O O . LEU B 1 156 ? 21.078 6.207 -9.461 1 94.38 156 LEU B O 1
ATOM 3610 N N . GLN B 1 157 ? 20.047 7.152 -7.727 1 93.75 157 GLN B N 1
ATOM 3611 C CA . GLN B 1 157 ? 21.078 6.84 -6.73 1 93.75 157 GLN B CA 1
ATOM 3612 C C . GLN B 1 157 ? 20.594 5.75 -5.777 1 93.75 157 GLN B C 1
ATOM 3614 O O . GLN B 1 157 ? 19.5 5.844 -5.215 1 93.75 157 GLN B O 1
ATOM 3619 N N . ILE B 1 158 ? 21.422 4.738 -5.668 1 95.5 158 ILE B N 1
ATOM 3620 C CA . ILE B 1 158 ? 21.047 3.598 -4.84 1 95.5 158 ILE B CA 1
ATOM 3621 C C . ILE B 1 158 ? 22.078 3.4 -3.729 1 95.5 158 ILE B C 1
ATOM 3623 O O . ILE B 1 158 ? 23.266 3.207 -4 1 95.5 158 ILE B O 1
ATOM 3627 N N . ASP B 1 159 ? 21.641 3.541 -2.5 1 95.06 159 ASP B N 1
ATOM 3628 C CA . ASP B 1 159 ? 22.406 3.131 -1.325 1 95.06 159 ASP B CA 1
ATOM 3629 C C . ASP B 1 159 ? 22.031 1.715 -0.894 1 95.06 159 ASP B C 1
ATOM 3631 O O . ASP B 1 159 ? 21.016 1.514 -0.227 1 95.06 159 ASP B O 1
ATOM 3635 N N . ARG B 1 160 ? 22.875 0.751 -1.218 1 94.12 160 ARG B N 1
ATOM 3636 C CA . ARG B 1 160 ? 22.562 -0.661 -1.039 1 94.12 160 ARG B CA 1
ATOM 3637 C C . ARG B 1 160 ? 22.516 -1.032 0.44 1 94.12 160 ARG B C 1
ATOM 3639 O O . ARG B 1 160 ? 23.344 -0.558 1.224 1 94.12 160 ARG B O 1
ATOM 3646 N N . LEU B 1 161 ? 21.547 -1.803 0.77 1 93.5 161 LEU B N 1
ATOM 3647 C CA . LEU B 1 161 ? 21.391 -2.357 2.109 1 93.5 161 LEU B CA 1
ATOM 3648 C C . LEU B 1 161 ? 21.672 -3.855 2.115 1 93.5 161 LEU B C 1
ATOM 3650 O O . LEU B 1 161 ? 21.703 -4.488 1.058 1 93.5 161 LEU B O 1
ATOM 3654 N N . PRO B 1 162 ? 21.938 -4.41 3.33 1 89.12 162 PRO B N 1
ATOM 3655 C CA . PRO B 1 162 ? 22.094 -5.863 3.389 1 89.12 162 PRO B CA 1
ATOM 3656 C C . PRO B 1 162 ? 20.875 -6.609 2.85 1 89.12 162 PRO B C 1
ATOM 3658 O O . PRO B 1 162 ? 19.734 -6.195 3.086 1 89.12 162 PRO B O 1
ATOM 3661 N N . ALA B 1 163 ? 21.172 -7.648 2.121 1 89 163 ALA B N 1
ATOM 3662 C CA . ALA B 1 163 ? 20.094 -8.422 1.53 1 89 163 ALA B CA 1
ATOM 3663 C C . ALA B 1 163 ? 19.234 -9.086 2.609 1 89 163 ALA B C 1
ATOM 3665 O O . ALA B 1 163 ? 19.75 -9.477 3.664 1 89 163 ALA B O 1
ATOM 3666 N N . LEU B 1 164 ? 17.969 -9.18 2.291 1 86.38 164 LEU B N 1
ATOM 3667 C CA . LEU B 1 164 ? 17.047 -9.836 3.203 1 86.38 164 LEU B CA 1
ATOM 3668 C C . LEU B 1 164 ? 16.891 -11.312 2.857 1 86.38 164 LEU B C 1
ATOM 3670 O O . LEU B 1 164 ? 16.719 -11.664 1.688 1 86.38 164 LEU B O 1
ATOM 3674 N N . GLU B 1 165 ? 16.984 -12.094 3.932 1 89.06 165 GLU B N 1
ATOM 3675 C CA . GLU B 1 165 ? 16.734 -13.516 3.736 1 89.06 165 GLU B CA 1
ATOM 3676 C C . GLU B 1 165 ? 15.234 -13.805 3.676 1 89.06 165 GLU B C 1
ATOM 3678 O O . GLU B 1 165 ? 14.461 -13.266 4.469 1 89.06 165 GLU B O 1
ATOM 3683 N N . THR B 1 166 ? 14.914 -14.586 2.645 1 93.25 166 THR B N 1
ATOM 3684 C CA . THR B 1 166 ? 13.516 -14.984 2.52 1 93.25 166 THR B CA 1
ATOM 3685 C C . THR B 1 166 ? 13.383 -16.5 2.58 1 93.25 166 THR B C 1
ATOM 3687 O O . THR B 1 166 ? 14.375 -17.234 2.441 1 93.25 166 THR B O 1
ATOM 3690 N N . ALA B 1 167 ? 12.242 -17 2.906 1 95.25 167 ALA B N 1
ATOM 3691 C CA . ALA B 1 167 ? 11.938 -18.422 2.914 1 95.25 167 ALA B CA 1
ATOM 3692 C C . ALA B 1 167 ? 10.445 -18.672 2.727 1 95.25 167 ALA B C 1
ATOM 3694 O O . ALA B 1 167 ? 9.633 -17.734 2.844 1 95.25 167 ALA B O 1
ATOM 3695 N N . PHE B 1 168 ? 10.164 -19.875 2.324 1 97.12 168 PHE B N 1
ATOM 3696 C CA . PHE B 1 168 ? 8.773 -20.328 2.318 1 97.12 168 PHE B CA 1
ATOM 3697 C C . PHE B 1 168 ? 8.352 -20.781 3.709 1 97.12 168 PHE B C 1
ATOM 3699 O O . PHE B 1 168 ? 9.031 -21.594 4.336 1 97.12 168 PHE B O 1
ATOM 3706 N N . PHE B 1 169 ? 7.238 -20.234 4.176 1 97.81 169 PHE B N 1
ATOM 3707 C CA . PHE B 1 169 ? 6.73 -20.578 5.5 1 97.81 169 PHE B CA 1
ATOM 3708 C C . PHE B 1 169 ? 5.324 -21.156 5.402 1 97.81 169 PHE B C 1
ATOM 3710 O O . PHE B 1 169 ? 4.574 -20.828 4.477 1 97.81 169 PHE B O 1
ATOM 3717 N N . VAL B 1 170 ? 5.004 -21.969 6.352 1 98.38 170 VAL B N 1
ATOM 3718 C CA . VAL B 1 170 ? 3.654 -22.484 6.57 1 98.38 170 VAL B CA 1
ATOM 3719 C C . VAL B 1 170 ? 3.334 -22.469 8.062 1 98.38 170 VAL B C 1
ATOM 3721 O O . VAL B 1 170 ? 4.23 -22.328 8.898 1 98.38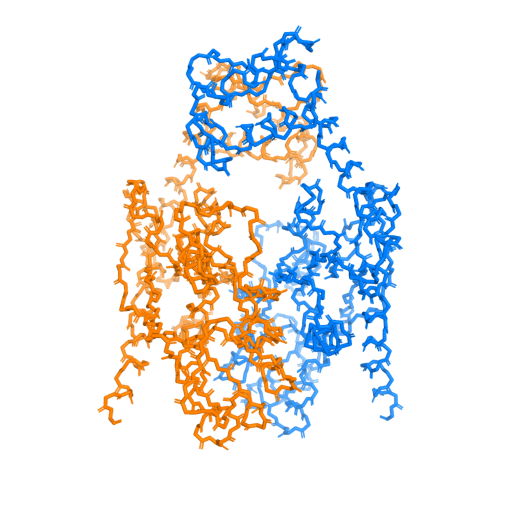 170 VAL B O 1
ATOM 3724 N N . ARG B 1 171 ? 2.014 -22.438 8.367 1 98.19 171 ARG B N 1
ATOM 3725 C CA . ARG B 1 171 ? 1.665 -22.656 9.773 1 98.19 171 ARG B CA 1
ATOM 3726 C C . ARG B 1 171 ? 2.137 -24.016 10.258 1 98.19 171 ARG B C 1
ATOM 3728 O O . ARG B 1 171 ? 2.295 -24.938 9.469 1 98.19 171 ARG B O 1
ATOM 3735 N N . SER B 1 172 ? 2.283 -24.25 11.555 1 97.25 172 SER B N 1
ATOM 3736 C CA . SER B 1 172 ? 2.842 -25.453 12.141 1 97.25 172 SER B CA 1
ATOM 3737 C C . SER B 1 172 ? 1.962 -26.672 11.852 1 97.25 172 SER B C 1
ATOM 3739 O O . SER B 1 172 ? 2.455 -27.797 11.773 1 97.25 172 SER B O 1
ATOM 3741 N N . GLY B 1 173 ? 0.7 -26.469 11.703 1 96.31 173 GLY B N 1
ATOM 3742 C CA . GLY B 1 173 ? -0.225 -27.562 11.453 1 96.31 173 GLY B CA 1
ATOM 3743 C C . GLY B 1 173 ? -0.35 -27.906 9.977 1 96.31 173 GLY B C 1
ATOM 3744 O O . GLY B 1 173 ? -1.104 -28.812 9.609 1 96.31 173 GLY B O 1
ATOM 3745 N N . HIS B 1 174 ? 0.356 -27.219 9.125 1 97.19 174 HIS B N 1
ATOM 3746 C CA . HIS B 1 174 ? 0.289 -27.438 7.68 1 97.19 174 HIS B CA 1
ATOM 3747 C C . HIS B 1 174 ? 0.814 -28.812 7.305 1 97.19 174 HIS B C 1
ATOM 3749 O O . HIS B 1 174 ? 1.81 -29.281 7.867 1 97.19 174 HIS B O 1
ATOM 3755 N N . PRO B 1 175 ? 0.281 -29.453 6.285 1 95.69 175 PRO B N 1
ATOM 3756 C CA . PRO B 1 175 ? 0.723 -30.781 5.859 1 95.69 175 PRO B CA 1
ATOM 3757 C C . PRO B 1 175 ? 2.195 -30.812 5.457 1 95.69 175 PRO B C 1
ATOM 3759 O O . PRO B 1 175 ? 2.889 -31.812 5.715 1 95.69 175 PRO B O 1
ATOM 3762 N N . LEU B 1 176 ? 2.691 -29.781 4.914 1 97.19 176 LEU B N 1
ATOM 3763 C CA . LEU B 1 176 ? 4.066 -29.734 4.434 1 97.19 176 LEU B CA 1
ATOM 3764 C C . LEU B 1 176 ? 5.043 -29.562 5.594 1 97.19 176 LEU B C 1
ATOM 3766 O O . LEU B 1 176 ? 6.25 -29.75 5.43 1 97.19 176 LEU B O 1
ATOM 3770 N N . ALA B 1 177 ? 4.547 -29.109 6.734 1 96.31 177 ALA B N 1
ATOM 3771 C CA . ALA B 1 177 ? 5.406 -28.828 7.875 1 96.31 177 ALA B CA 1
ATOM 3772 C C . ALA B 1 177 ? 6.086 -30.094 8.391 1 96.31 177 ALA B C 1
ATOM 3774 O O . ALA B 1 177 ? 7.113 -30.016 9.062 1 96.31 177 ALA B O 1
ATOM 3775 N N . ARG B 1 178 ? 5.605 -31.234 8.062 1 92.62 178 ARG B N 1
ATOM 3776 C CA . ARG B 1 178 ? 6.094 -32.5 8.578 1 92.62 178 ARG B CA 1
ATOM 3777 C C . ARG B 1 178 ? 7.09 -33.156 7.621 1 92.62 178 ARG B C 1
ATOM 3779 O O . ARG B 1 178 ? 7.723 -34.156 7.949 1 92.62 178 ARG B O 1
ATOM 3786 N N . GLN B 1 179 ? 7.23 -32.594 6.527 1 94.19 179 GLN B N 1
ATOM 3787 C CA . GLN B 1 179 ? 8.109 -33.156 5.516 1 94.19 179 GLN B CA 1
ATOM 3788 C C . GLN B 1 179 ? 9.562 -32.75 5.766 1 94.19 179 GLN B C 1
ATOM 3790 O O . GLN B 1 179 ? 9.844 -31.641 6.195 1 94.19 179 GLN B O 1
ATOM 3795 N N . ARG B 1 180 ? 10.445 -33.625 5.5 1 93.12 180 ARG B N 1
ATOM 3796 C CA . ARG B 1 180 ? 11.875 -33.375 5.68 1 93.12 180 ARG B CA 1
ATOM 3797 C C . ARG B 1 180 ? 12.445 -32.594 4.508 1 93.12 180 ARG B C 1
ATOM 3799 O O . ARG B 1 180 ? 13.453 -31.906 4.645 1 93.12 180 ARG B O 1
ATOM 3806 N N . GLU B 1 181 ? 11.867 -32.844 3.35 1 94.81 181 GLU B N 1
ATOM 3807 C CA . GLU B 1 181 ? 12.227 -32.125 2.129 1 94.81 181 GLU B CA 1
ATOM 3808 C C . GLU B 1 181 ? 10.984 -31.734 1.338 1 94.81 181 GLU B C 1
ATOM 3810 O O . GLU B 1 181 ? 10.031 -32.5 1.238 1 94.81 181 GLU B O 1
ATOM 3815 N N . VAL B 1 182 ? 11.016 -30.531 0.885 1 95.75 182 VAL B N 1
ATOM 3816 C CA . VAL B 1 182 ? 9.891 -30.031 0.1 1 95.75 182 VAL B CA 1
ATOM 3817 C C . VAL B 1 182 ? 10.406 -29.438 -1.218 1 95.75 182 VAL B C 1
ATOM 3819 O O . VAL B 1 182 ? 11.391 -28.703 -1.236 1 95.75 182 VAL B O 1
ATOM 3822 N N . THR B 1 183 ? 9.781 -29.797 -2.33 1 93.38 183 THR B N 1
ATOM 3823 C CA . THR B 1 183 ? 10.148 -29.266 -3.637 1 93.38 183 THR B CA 1
ATOM 3824 C C . THR B 1 183 ? 9.203 -28.125 -4.043 1 93.38 183 THR B C 1
ATOM 3826 O O . THR B 1 183 ? 8.102 -28 -3.504 1 93.38 183 THR B O 1
ATOM 3829 N N . LEU B 1 184 ? 9.609 -27.344 -4.996 1 92 184 LEU B N 1
ATOM 3830 C CA . LEU B 1 184 ? 8.773 -26.266 -5.531 1 92 184 LEU B CA 1
ATOM 3831 C C . LEU B 1 184 ? 7.484 -26.828 -6.121 1 92 184 LEU B C 1
ATOM 3833 O O . LEU B 1 184 ? 6.422 -26.219 -6.004 1 92 184 LEU B O 1
ATOM 3837 N N . ALA B 1 185 ? 7.594 -27.938 -6.738 1 89.25 185 ALA B N 1
ATOM 3838 C CA . ALA B 1 185 ? 6.434 -28.578 -7.355 1 89.25 185 ALA B CA 1
ATOM 3839 C C . ALA B 1 185 ? 5.387 -28.938 -6.309 1 89.25 185 ALA B C 1
ATOM 3841 O O . ALA B 1 185 ? 4.184 -28.859 -6.566 1 89.25 185 ALA B O 1
ATOM 3842 N N . GLU B 1 186 ? 5.848 -29.375 -5.172 1 92.19 186 GLU B N 1
ATOM 3843 C CA . GLU B 1 186 ? 4.941 -29.75 -4.094 1 92.19 186 GLU B CA 1
ATOM 3844 C C . GLU B 1 186 ? 4.195 -28.531 -3.551 1 92.19 186 GLU B C 1
ATOM 3846 O O . GLU B 1 186 ? 3.074 -28.656 -3.057 1 92.19 186 GLU B O 1
ATOM 3851 N N . LEU B 1 187 ? 4.82 -27.328 -3.645 1 94.69 187 LEU B N 1
ATOM 3852 C CA . LEU B 1 187 ? 4.164 -26.109 -3.189 1 94.69 187 LEU B CA 1
ATOM 3853 C C . LEU B 1 187 ? 2.916 -25.812 -4.016 1 94.69 187 LEU B C 1
ATOM 3855 O O . LEU B 1 187 ? 1.951 -25.234 -3.508 1 94.69 187 LEU B O 1
ATOM 3859 N N . ARG B 1 188 ? 2.91 -26.234 -5.223 1 90 188 ARG B N 1
ATOM 3860 C CA . ARG B 1 188 ? 1.85 -25.891 -6.16 1 90 188 ARG B CA 1
ATOM 3861 C C . ARG B 1 188 ? 0.538 -26.562 -5.781 1 90 188 ARG B C 1
ATOM 3863 O O . ARG B 1 188 ? -0.525 -26.203 -6.285 1 90 188 ARG B O 1
ATOM 3870 N N . ALA B 1 189 ? 0.627 -27.531 -4.965 1 90.12 189 ALA B N 1
ATOM 3871 C CA . ALA B 1 189 ? -0.577 -28.219 -4.512 1 90.12 189 ALA B CA 1
ATOM 3872 C C . ALA B 1 189 ? -1.368 -27.359 -3.533 1 90.12 189 ALA B C 1
ATOM 3874 O O . ALA B 1 189 ? -2.529 -27.656 -3.234 1 90.12 189 ALA B O 1
ATOM 3875 N N . TYR B 1 190 ? -0.778 -26.266 -3.068 1 94.5 190 TYR B N 1
ATOM 3876 C CA . TYR B 1 190 ? -1.384 -25.344 -2.117 1 94.5 190 TYR B CA 1
ATOM 3877 C C . TYR B 1 190 ? -1.367 -23.906 -2.656 1 94.5 190 TYR B C 1
ATOM 3879 O O . TYR B 1 190 ? -0.615 -23.609 -3.582 1 94.5 190 TYR B O 1
ATOM 3887 N N . PRO B 1 191 ? -2.242 -23.078 -2.119 1 96.12 191 PRO B N 1
ATOM 3888 C CA . PRO B 1 191 ? -2.057 -21.656 -2.432 1 96.12 191 PRO B CA 1
ATOM 3889 C C . PRO B 1 191 ? -0.681 -21.141 -2.021 1 96.12 191 PRO B C 1
ATOM 3891 O O . PRO B 1 191 ? -0.232 -21.391 -0.899 1 96.12 191 PRO B O 1
ATOM 3894 N N . VAL B 1 192 ? -0.001 -20.531 -2.93 1 97.06 192 VAL B N 1
ATOM 3895 C CA . VAL B 1 192 ? 1.296 -19.922 -2.658 1 97.06 192 VAL B CA 1
ATOM 3896 C C . VAL B 1 192 ? 1.164 -18.406 -2.68 1 97.06 192 VAL B C 1
ATOM 3898 O O . VAL B 1 192 ? 0.812 -17.828 -3.707 1 97.06 192 VAL B O 1
ATOM 3901 N N . ALA B 1 193 ? 1.463 -17.844 -1.504 1 97.62 193 ALA B N 1
ATOM 3902 C CA . ALA B 1 193 ? 1.202 -16.406 -1.307 1 97.62 193 ALA B CA 1
ATOM 3903 C C . ALA B 1 193 ? 2.506 -15.633 -1.166 1 97.62 193 ALA B C 1
ATOM 3905 O O . ALA B 1 193 ? 3.529 -16.188 -0.759 1 97.62 193 ALA B O 1
ATOM 3906 N N . GLY B 1 194 ? 2.465 -14.359 -1.485 1 96.38 194 GLY B N 1
ATOM 3907 C CA . GLY B 1 194 ? 3.564 -13.422 -1.339 1 96.38 194 GLY B CA 1
ATOM 3908 C C . GLY B 1 194 ? 3.273 -12.062 -1.947 1 96.38 194 GLY B C 1
ATOM 3909 O O . GLY B 1 194 ? 2.123 -11.75 -2.262 1 96.38 194 GLY B O 1
ATOM 3910 N N . THR B 1 195 ? 4.258 -11.281 -1.991 1 94.62 195 THR B N 1
ATOM 3911 C CA . THR B 1 195 ? 4.137 -10.008 -2.693 1 94.62 195 THR B CA 1
ATOM 3912 C C . THR B 1 195 ? 4.418 -10.188 -4.184 1 94.62 195 THR B C 1
ATOM 3914 O O . THR B 1 195 ? 4.844 -11.258 -4.617 1 94.62 195 THR B O 1
ATOM 3917 N N . ARG B 1 196 ? 4.094 -9.125 -4.949 1 89.88 196 ARG B N 1
ATOM 3918 C CA . ARG B 1 196 ? 4.516 -9.148 -6.348 1 89.88 196 ARG B CA 1
ATOM 3919 C C . ARG B 1 196 ? 6.035 -9.188 -6.457 1 89.88 196 ARG B C 1
ATOM 3921 O O . ARG B 1 196 ? 6.73 -8.359 -5.863 1 89.88 196 ARG B O 1
ATOM 3928 N N . LEU B 1 197 ? 6.5 -10.156 -7.188 1 89 197 LEU B N 1
ATOM 3929 C CA . LEU B 1 197 ? 7.938 -10.383 -7.297 1 89 197 LEU B CA 1
ATOM 3930 C C . LEU B 1 197 ? 8.492 -9.75 -8.57 1 89 197 LEU B C 1
ATOM 3932 O O . LEU B 1 197 ? 7.766 -9.57 -9.547 1 89 197 LEU B O 1
ATOM 3936 N N . PRO B 1 198 ? 9.742 -9.406 -8.453 1 84.31 198 PRO B N 1
ATOM 3937 C CA . PRO B 1 198 ? 10.375 -8.922 -9.68 1 84.31 198 PRO B CA 1
ATOM 3938 C C . PRO B 1 198 ? 10.406 -9.977 -10.789 1 84.31 198 PRO B C 1
ATOM 3940 O O . PRO B 1 198 ? 10.367 -11.18 -10.5 1 84.31 198 PRO B O 1
ATOM 3943 N N . ALA B 1 199 ? 10.586 -9.477 -11.977 1 82.94 199 ALA B N 1
ATOM 3944 C CA . ALA B 1 199 ? 10.516 -10.328 -13.156 1 82.94 199 ALA B CA 1
ATOM 3945 C C . ALA B 1 199 ? 11.555 -11.438 -13.102 1 82.94 199 ALA B C 1
ATOM 3947 O O . ALA B 1 199 ? 11.289 -12.578 -13.5 1 82.94 199 ALA B O 1
ATOM 3948 N N . HIS B 1 200 ? 12.727 -11.078 -12.672 1 83.56 200 HIS B N 1
ATOM 3949 C CA . HIS B 1 200 ? 13.805 -12.062 -12.664 1 83.56 200 HIS B CA 1
ATOM 3950 C C . HIS B 1 200 ? 13.508 -13.188 -11.68 1 83.56 200 HIS B C 1
ATOM 3952 O O . HIS B 1 200 ? 13.906 -14.336 -11.898 1 83.56 200 HIS B O 1
ATOM 3958 N N . ILE B 1 201 ? 12.812 -12.938 -10.625 1 87.62 201 ILE B N 1
ATOM 3959 C CA . ILE B 1 201 ? 12.453 -13.961 -9.648 1 87.62 201 ILE B CA 1
ATOM 3960 C C . ILE B 1 201 ? 11.312 -14.82 -10.195 1 87.62 201 ILE B C 1
ATOM 3962 O O . ILE B 1 201 ? 11.297 -16.031 -10.008 1 87.62 201 ILE B O 1
ATOM 3966 N N . LEU B 1 202 ? 10.375 -14.18 -10.844 1 88 202 LEU B N 1
ATOM 3967 C CA . LEU B 1 202 ? 9.289 -14.922 -11.477 1 88 202 LEU B CA 1
ATOM 3968 C C . LEU B 1 202 ? 9.836 -15.898 -12.508 1 88 202 LEU B C 1
ATOM 3970 O O . LEU B 1 202 ? 9.383 -17.047 -12.578 1 88 202 LEU B O 1
ATOM 3974 N N . ARG B 1 203 ? 10.75 -15.43 -13.273 1 85.31 203 ARG B N 1
ATOM 3975 C CA . ARG B 1 203 ? 11.375 -16.281 -14.273 1 85.31 203 ARG B CA 1
ATOM 3976 C C . ARG B 1 203 ? 12.117 -17.438 -13.625 1 85.31 203 ARG B C 1
ATOM 3978 O O . ARG B 1 203 ? 12.102 -18.562 -14.141 1 85.31 203 ARG B O 1
ATOM 3985 N N . PHE B 1 204 ? 12.742 -17.125 -12.578 1 85.94 204 PHE B N 1
ATOM 3986 C CA . PHE B 1 204 ? 13.461 -18.172 -11.836 1 85.94 204 PHE B CA 1
ATOM 3987 C C . PHE B 1 204 ? 12.516 -19.281 -11.422 1 85.94 204 PHE B C 1
ATOM 3989 O O . PHE B 1 204 ? 12.812 -20.469 -11.641 1 85.94 204 PHE B O 1
ATOM 3996 N N . PHE B 1 205 ? 11.367 -18.938 -10.852 1 89.88 205 PHE B N 1
ATOM 3997 C CA . PHE B 1 205 ? 10.422 -19.938 -10.375 1 89.88 205 PHE B CA 1
ATOM 3998 C C . PHE B 1 205 ? 9.828 -20.703 -11.547 1 89.88 205 PHE B C 1
ATOM 4000 O O . PHE B 1 205 ? 9.641 -21.922 -11.469 1 89.88 205 PHE B O 1
ATOM 4007 N N . ARG B 1 206 ? 9.523 -20.016 -12.578 1 87.94 206 ARG B N 1
ATOM 4008 C CA . ARG B 1 206 ? 8.977 -20.688 -13.758 1 87.94 206 ARG B CA 1
ATOM 4009 C C . ARG B 1 206 ? 9.953 -21.719 -14.312 1 87.94 206 ARG B C 1
ATOM 4011 O O . ARG B 1 206 ? 9.562 -22.828 -14.641 1 87.94 206 ARG B O 1
ATOM 4018 N N . GLN B 1 207 ? 11.188 -21.297 -14.398 1 86.62 207 GLN B N 1
ATOM 4019 C CA . GLN B 1 207 ? 12.227 -22.188 -14.922 1 86.62 207 GLN B CA 1
ATOM 4020 C C . GLN B 1 207 ? 12.438 -23.391 -14 1 86.62 207 GLN B C 1
ATOM 4022 O O . GLN B 1 207 ? 12.578 -24.516 -14.469 1 86.62 207 GLN B O 1
ATOM 4027 N N . ALA B 1 208 ? 12.484 -23.094 -12.781 1 86.62 208 ALA B N 1
ATOM 4028 C CA . ALA B 1 208 ? 12.695 -24.172 -11.805 1 86.62 208 ALA B CA 1
ATOM 4029 C C . ALA B 1 208 ? 11.555 -25.188 -11.852 1 86.62 208 ALA B C 1
ATOM 4031 O O . ALA B 1 208 ? 11.781 -26.391 -11.766 1 86.62 208 ALA B O 1
ATOM 4032 N N . LEU B 1 209 ? 10.383 -24.719 -11.992 1 87.56 209 LEU B N 1
ATOM 4033 C CA . LEU B 1 209 ? 9.211 -25.594 -12.055 1 87.56 209 LEU B CA 1
ATOM 4034 C C . LEU B 1 209 ? 9.195 -26.391 -13.359 1 87.56 209 LEU B C 1
ATOM 4036 O O . LEU B 1 209 ? 8.812 -27.562 -13.367 1 87.56 209 LEU B O 1
ATOM 4040 N N . HIS B 1 210 ? 9.57 -25.703 -14.367 1 85.75 210 HIS B N 1
ATOM 4041 C CA . HIS B 1 210 ? 9.656 -26.375 -15.656 1 85.75 210 HIS B CA 1
ATOM 4042 C C . HIS B 1 210 ? 10.672 -27.516 -15.625 1 85.75 210 HIS B C 1
ATOM 4044 O O . HIS B 1 210 ? 10.398 -28.609 -16.125 1 85.75 210 HIS B O 1
ATOM 4050 N N . GLN B 1 211 ? 11.727 -27.25 -15.086 1 83.88 211 GLN B N 1
ATOM 4051 C CA . GLN B 1 211 ? 12.789 -28.25 -14.992 1 83.88 211 GLN B CA 1
ATOM 4052 C C . GLN B 1 211 ? 12.359 -29.422 -14.102 1 83.88 211 GLN B C 1
ATOM 4054 O O . GLN B 1 211 ? 12.664 -30.578 -14.398 1 83.88 211 GLN B O 1
ATOM 4059 N N . ALA B 1 212 ? 11.688 -29.094 -13.102 1 81 212 ALA B N 1
ATOM 4060 C CA . ALA B 1 212 ? 11.219 -30.125 -12.172 1 81 212 ALA B CA 1
ATOM 4061 C C . ALA B 1 212 ? 10.195 -31.031 -12.836 1 81 212 ALA B C 1
ATOM 4063 O O . ALA B 1 212 ? 10.07 -32.219 -12.469 1 81 212 ALA B O 1
ATOM 4064 N N . SER B 1 213 ? 9.484 -30.453 -13.75 1 80.12 213 SER B N 1
ATOM 4065 C CA . SER B 1 213 ? 8.477 -31.234 -14.453 1 80.12 213 SER B CA 1
ATOM 4066 C C . SER B 1 213 ? 9.078 -31.969 -15.648 1 80.12 213 SER B C 1
ATOM 4068 O O . SER B 1 213 ? 8.352 -32.562 -16.453 1 80.12 213 SER B O 1
ATOM 4070 N N . GLY B 1 214 ? 10.336 -31.891 -15.758 1 79.12 214 GLY B N 1
ATOM 4071 C CA . GLY B 1 214 ? 11.023 -32.625 -16.812 1 79.12 214 GLY B CA 1
ATOM 4072 C C . GLY B 1 214 ? 11.188 -31.812 -18.094 1 79.12 214 GLY B C 1
ATOM 4073 O O . GLY B 1 214 ? 11.625 -32.344 -19.109 1 79.12 214 GLY B O 1
ATOM 4074 N N . GLY B 1 215 ? 10.688 -30.609 -17.938 1 76.81 215 GLY B N 1
ATOM 4075 C CA . GLY B 1 215 ? 10.82 -29.766 -19.109 1 76.81 215 GLY B CA 1
ATOM 4076 C C . GLY B 1 215 ? 12.234 -29.266 -19.328 1 76.81 215 GLY B C 1
ATOM 4077 O O . GLY B 1 215 ? 13.047 -29.25 -18.391 1 76.81 215 GLY B O 1
ATOM 4078 N N . SER B 1 216 ? 12.555 -29.219 -20.688 1 78.19 216 SER B N 1
ATOM 4079 C CA . SER B 1 216 ? 13.844 -28.641 -21.062 1 78.19 216 SER B CA 1
ATOM 4080 C C . SER B 1 216 ? 13.656 -27.422 -21.953 1 78.19 216 SER B C 1
ATOM 4082 O O . SER B 1 216 ? 12.602 -27.25 -22.562 1 78.19 216 SER B O 1
ATOM 4084 N N . GLY B 1 217 ? 14.523 -26.5 -21.875 1 76.06 217 GLY B N 1
ATOM 4085 C CA . GLY B 1 217 ? 14.469 -25.344 -22.75 1 76.06 217 GLY B CA 1
ATOM 4086 C C . GLY B 1 217 ? 13.773 -24.141 -22.109 1 76.06 217 GLY B C 1
ATOM 4087 O O . GLY B 1 217 ? 13.492 -24.156 -20.906 1 76.06 217 GLY B O 1
ATOM 4088 N N . PRO B 1 218 ? 13.578 -23.141 -22.875 1 77.19 218 PRO B N 1
ATOM 4089 C CA . PRO B 1 218 ? 12.961 -21.922 -22.344 1 77.19 218 PRO B CA 1
ATOM 4090 C C . PRO B 1 218 ? 11.461 -22.078 -22.078 1 77.19 218 PRO B C 1
ATOM 4092 O O . PRO B 1 218 ? 10.781 -22.812 -22.797 1 77.19 218 PRO B O 1
ATOM 4095 N N . VAL B 1 219 ? 11.055 -21.578 -20.953 1 77.06 219 VAL B N 1
ATOM 4096 C CA . VAL B 1 219 ? 9.664 -21.703 -20.531 1 77.06 219 VAL B CA 1
ATOM 4097 C C . VAL B 1 219 ? 8.883 -20.469 -20.969 1 77.06 219 VAL B C 1
ATOM 4099 O O . VAL B 1 219 ? 9.406 -19.344 -20.922 1 77.06 219 VAL B O 1
ATOM 4102 N N . SER B 1 220 ? 7.711 -20.734 -21.375 1 72.44 220 SER B N 1
ATOM 4103 C CA . SER B 1 220 ? 6.828 -19.656 -21.812 1 72.44 220 SER B CA 1
ATOM 4104 C C . SER B 1 220 ? 6.449 -18.75 -20.641 1 72.44 220 SER B C 1
ATOM 4106 O O . SER B 1 220 ? 6.277 -19.203 -19.516 1 72.44 220 SER B O 1
ATOM 4108 N N . GLU B 1 221 ? 6.363 -17.484 -20.844 1 66.94 221 GLU B N 1
ATOM 4109 C CA . GLU B 1 221 ? 5.949 -16.5 -19.844 1 66.94 221 GLU B CA 1
ATOM 4110 C C . GLU B 1 221 ? 4.504 -16.734 -19.422 1 66.94 221 GLU B C 1
ATOM 4112 O O . GLU B 1 221 ? 4.086 -16.266 -18.344 1 66.94 221 GLU B O 1
ATOM 4117 N N . ASP B 1 222 ? 3.902 -17.469 -20.219 1 62.97 222 ASP B N 1
ATOM 4118 C CA . ASP B 1 222 ? 2.49 -17.734 -19.938 1 62.97 222 ASP B CA 1
ATOM 4119 C C . ASP B 1 222 ? 2.318 -18.922 -19 1 62.97 222 ASP B C 1
ATOM 4121 O O . ASP B 1 222 ? 1.209 -19.203 -18.547 1 62.97 222 ASP B O 1
ATOM 4125 N N . ALA B 1 223 ? 3.383 -19.531 -18.812 1 69.5 223 ALA B N 1
ATOM 4126 C CA . ALA B 1 223 ? 3.297 -20.672 -17.891 1 69.5 223 ALA B CA 1
ATOM 4127 C C . ALA B 1 223 ? 2.869 -20.219 -16.5 1 69.5 223 ALA B C 1
ATOM 4129 O O . ALA B 1 223 ? 3.213 -19.109 -16.062 1 69.5 223 ALA B O 1
ATOM 4130 N N . PRO B 1 224 ? 2.121 -21.094 -15.969 1 69.19 224 PRO B N 1
ATOM 4131 C CA . PRO B 1 224 ? 1.658 -20.719 -14.633 1 69.19 224 PRO B CA 1
ATOM 4132 C C . PRO B 1 224 ? 2.809 -20.469 -13.664 1 69.19 224 PRO B C 1
ATOM 4134 O O . PRO B 1 224 ? 3.805 -21.188 -13.672 1 69.19 224 PRO B O 1
ATOM 4137 N N . GLY B 1 225 ? 2.695 -19.438 -13.008 1 82.62 225 GLY B N 1
ATOM 4138 C CA . GLY B 1 225 ? 3.697 -19.109 -12.008 1 82.62 225 GLY B CA 1
ATOM 4139 C C . GLY B 1 225 ? 3.469 -19.812 -10.68 1 82.62 225 GLY B C 1
ATOM 4140 O O . GLY B 1 225 ? 2.598 -20.688 -10.578 1 82.62 225 GLY B O 1
ATOM 4141 N N . LEU B 1 226 ? 4.352 -19.641 -9.82 1 88.69 226 LEU B N 1
ATOM 4142 C CA . LEU B 1 226 ? 4.301 -20.266 -8.5 1 88.69 226 LEU B CA 1
ATOM 4143 C C . LEU B 1 226 ? 3.271 -19.562 -7.609 1 88.69 226 LEU B C 1
ATOM 4145 O O . LEU B 1 226 ? 2.459 -20.234 -6.961 1 88.69 226 LEU B O 1
ATOM 4149 N N . MET B 1 227 ? 3.236 -18.281 -7.719 1 92.69 227 MET B N 1
ATOM 4150 C CA . MET B 1 227 ? 2.387 -17.5 -6.816 1 92.69 227 MET B CA 1
ATOM 4151 C C . MET B 1 227 ? 0.941 -17.5 -7.297 1 92.69 227 MET B C 1
ATOM 4153 O O . MET B 1 227 ? 0.665 -17.156 -8.445 1 92.69 227 MET B O 1
ATOM 4157 N N . THR B 1 228 ? 0.04 -17.859 -6.426 1 93.38 228 THR B N 1
ATOM 4158 C CA . THR B 1 228 ? -1.378 -17.828 -6.766 1 93.38 228 THR B CA 1
ATOM 4159 C C . THR B 1 228 ? -2.096 -16.719 -5.992 1 93.38 228 THR B C 1
ATOM 4161 O O . THR B 1 228 ? -3.219 -16.344 -6.336 1 93.38 228 THR B O 1
ATOM 4164 N N . VAL B 1 229 ? -1.46 -16.25 -4.938 1 96.12 229 VAL B N 1
ATOM 4165 C CA . VAL B 1 229 ? -1.996 -15.172 -4.105 1 96.12 229 VAL B CA 1
ATOM 4166 C C . VAL B 1 229 ? -0.948 -14.07 -3.939 1 96.12 229 VAL B C 1
ATOM 4168 O O . VAL B 1 229 ? 0.123 -14.305 -3.375 1 96.12 229 VAL B O 1
ATOM 4171 N N . THR B 1 230 ? -1.24 -12.945 -4.398 1 96.06 230 THR B N 1
ATOM 4172 C CA . THR B 1 230 ? -0.328 -11.828 -4.207 1 96.06 230 THR B CA 1
ATOM 4173 C C . THR B 1 230 ? -1.001 -10.711 -3.412 1 96.06 230 THR B C 1
ATOM 4175 O O . THR B 1 230 ? -2.189 -10.438 -3.6 1 96.06 230 THR B O 1
ATOM 4178 N N . CYS B 1 231 ? -0.229 -10.133 -2.475 1 95.62 231 CYS B N 1
ATOM 4179 C CA . CYS B 1 231 ? -0.686 -9.055 -1.61 1 95.62 231 CYS B CA 1
ATOM 4180 C C . CYS B 1 231 ? 0.484 -8.195 -1.151 1 95.62 231 CYS B C 1
ATOM 4182 O O . CYS B 1 231 ? 1.531 -8.711 -0.763 1 95.62 231 CYS B O 1
ATOM 4184 N N . ASN B 1 232 ? 0.288 -6.875 -1.206 1 93.19 232 ASN B N 1
ATOM 4185 C CA . ASN B 1 232 ? 1.395 -6.004 -0.821 1 93.19 232 ASN B CA 1
ATOM 4186 C C . ASN B 1 232 ? 1.329 -5.637 0.658 1 93.19 232 ASN B C 1
ATOM 4188 O O . ASN B 1 232 ? 2.109 -4.805 1.131 1 93.19 232 ASN B O 1
ATOM 4192 N N . ASP B 1 233 ? 0.422 -6.168 1.357 1 93.75 233 ASP B N 1
ATOM 4193 C CA . ASP B 1 233 ? 0.317 -6.004 2.805 1 93.75 233 ASP B CA 1
ATOM 4194 C C . ASP B 1 233 ? 0.913 -7.203 3.537 1 93.75 233 ASP B C 1
ATOM 4196 O O . ASP B 1 233 ? 0.304 -8.273 3.584 1 93.75 233 ASP B O 1
ATOM 4200 N N . MET B 1 234 ? 2.029 -6.961 4.207 1 93.56 234 MET B N 1
ATOM 4201 C CA . MET B 1 234 ? 2.766 -8.055 4.832 1 93.56 234 MET B CA 1
ATOM 4202 C C . MET B 1 234 ? 2.023 -8.578 6.059 1 93.56 234 MET B C 1
ATOM 4204 O O . MET B 1 234 ? 2.105 -9.766 6.375 1 93.56 234 MET B O 1
ATOM 4208 N N . HIS B 1 235 ? 1.307 -7.762 6.691 1 92.25 235 HIS B N 1
ATOM 4209 C CA . HIS B 1 235 ? 0.52 -8.203 7.836 1 92.25 235 HIS B CA 1
ATOM 4210 C C . HIS B 1 235 ? -0.594 -9.148 7.41 1 92.25 235 HIS B C 1
ATOM 4212 O O . HIS B 1 235 ? -0.856 -10.148 8.086 1 92.25 235 HIS B O 1
ATOM 4218 N N . ALA B 1 236 ? -1.21 -8.781 6.34 1 94.56 236 ALA B N 1
ATOM 4219 C CA . ALA B 1 236 ? -2.25 -9.656 5.805 1 94.56 236 ALA B CA 1
ATOM 4220 C C . ALA B 1 236 ? -1.678 -11.016 5.406 1 94.56 236 ALA B C 1
ATOM 4222 O O . ALA B 1 236 ? -2.307 -12.055 5.633 1 94.56 236 ALA B O 1
ATOM 4223 N N . LEU B 1 237 ? -0.53 -11.008 4.816 1 96.69 237 LEU B N 1
ATOM 4224 C CA . LEU B 1 237 ? 0.115 -12.258 4.418 1 96.69 237 LEU B CA 1
ATOM 4225 C C . LEU B 1 237 ? 0.447 -13.109 5.637 1 96.69 237 LEU B C 1
ATOM 4227 O O . LEU B 1 237 ? 0.258 -14.328 5.613 1 96.69 237 LEU B O 1
ATOM 4231 N N . ARG B 1 238 ? 0.97 -12.453 6.629 1 95.75 238 ARG B N 1
ATOM 4232 C CA . ARG B 1 238 ? 1.277 -13.172 7.859 1 95.75 238 ARG B CA 1
ATOM 4233 C C . ARG B 1 238 ? 0.019 -13.789 8.461 1 95.75 238 ARG B C 1
ATOM 4235 O O . ARG B 1 238 ? 0.02 -14.961 8.844 1 95.75 238 ARG B O 1
ATOM 4242 N N . SER B 1 239 ? -1.021 -13.008 8.555 1 95.12 239 SER B N 1
ATOM 4243 C CA . SER B 1 239 ? -2.285 -13.492 9.094 1 95.12 239 SER B CA 1
ATOM 4244 C C . SER B 1 239 ? -2.824 -14.664 8.273 1 95.12 239 SER B C 1
ATOM 4246 O O . SER B 1 239 ? -3.307 -15.648 8.836 1 95.12 239 SER B O 1
ATOM 4248 N N . LEU B 1 240 ? -2.748 -14.531 7.004 1 96.81 240 LEU B N 1
ATOM 4249 C CA . LEU B 1 240 ? -3.203 -15.578 6.102 1 96.81 240 LEU B CA 1
ATOM 4250 C C . LEU B 1 240 ? -2.447 -16.875 6.355 1 96.81 240 LEU B C 1
ATOM 4252 O O . LEU B 1 240 ? -3.061 -17.938 6.496 1 96.81 240 LEU B O 1
ATOM 4256 N N . LEU B 1 241 ? -1.128 -16.75 6.414 1 96.44 241 LEU B N 1
ATOM 4257 C CA . LEU B 1 241 ? -0.24 -17.891 6.598 1 96.44 241 LEU B CA 1
ATOM 4258 C C . LEU B 1 241 ? -0.575 -18.641 7.883 1 96.44 241 LEU B C 1
ATOM 4260 O O . LEU B 1 241 ? -0.507 -19.859 7.926 1 96.44 241 LEU B O 1
ATOM 4264 N N . LEU B 1 242 ? -0.952 -17.938 8.883 1 97.06 242 LEU B N 1
ATOM 4265 C CA . LEU B 1 242 ? -1.193 -18.531 10.188 1 97.06 242 LEU B CA 1
ATOM 4266 C C . LEU B 1 242 ? -2.605 -19.109 10.273 1 97.06 242 LEU B C 1
ATOM 4268 O O . LEU B 1 242 ? -2.902 -19.906 11.164 1 97.06 242 LEU B O 1
ATOM 4272 N N . ALA B 1 243 ? -3.443 -18.75 9.328 1 95.38 243 ALA B N 1
ATOM 4273 C CA . ALA B 1 243 ? -4.867 -19.047 9.461 1 95.38 243 ALA B CA 1
ATOM 4274 C C . ALA B 1 243 ? -5.27 -20.203 8.531 1 95.38 243 ALA B C 1
ATOM 4276 O O . ALA B 1 243 ? -6.258 -20.891 8.789 1 95.38 243 ALA B O 1
ATOM 4277 N N . VAL B 1 244 ? -4.613 -20.344 7.426 1 96 244 VAL B N 1
ATOM 4278 C CA . VAL B 1 244 ? -5.059 -21.312 6.43 1 96 244 VAL B CA 1
ATOM 4279 C C . VAL B 1 244 ? -3.873 -22.141 5.945 1 96 244 VAL B C 1
ATOM 4281 O O . VAL B 1 244 ? -2.732 -21.906 6.355 1 96 244 VAL B O 1
ATOM 4284 N N . ASP B 1 245 ? -4.137 -23.156 5.129 1 95.31 245 ASP B N 1
ATOM 4285 C CA . ASP B 1 245 ? -3.098 -24 4.562 1 95.31 245 ASP B CA 1
ATOM 4286 C C . ASP B 1 245 ? -2.521 -23.391 3.287 1 95.31 245 ASP B C 1
ATOM 4288 O O . ASP B 1 245 ? -2.658 -23.953 2.201 1 95.31 245 ASP B O 1
ATOM 4292 N N . ALA B 1 246 ? -1.912 -22.312 3.463 1 97.56 246 ALA B N 1
ATOM 4293 C CA . ALA B 1 246 ? -1.174 -21.625 2.402 1 97.56 246 ALA B CA 1
ATOM 4294 C C . ALA B 1 246 ? 0.324 -21.625 2.693 1 97.56 246 ALA B C 1
ATOM 4296 O O . ALA B 1 246 ? 0.739 -21.766 3.848 1 97.56 246 ALA B O 1
ATOM 4297 N N . VAL B 1 247 ? 1.084 -21.578 1.624 1 97.81 247 VAL B N 1
ATOM 4298 C CA . VAL B 1 247 ? 2.523 -21.344 1.689 1 97.81 247 VAL B CA 1
ATOM 4299 C C . VAL B 1 247 ? 2.82 -19.875 1.397 1 97.81 247 VAL B C 1
ATOM 4301 O O . VAL B 1 247 ? 2.209 -19.266 0.511 1 97.81 247 VAL B O 1
ATOM 4304 N N . ALA B 1 248 ? 3.67 -19.297 2.172 1 97.44 248 ALA B N 1
ATOM 4305 C CA . ALA B 1 248 ? 3.984 -17.891 1.903 1 97.44 248 ALA B CA 1
ATOM 4306 C C . ALA B 1 248 ? 5.492 -17.688 1.786 1 97.44 248 ALA B C 1
ATOM 4308 O O . ALA B 1 248 ? 6.266 -18.234 2.568 1 97.44 248 ALA B O 1
ATOM 4309 N N . LEU B 1 249 ? 5.898 -16.984 0.735 1 96 249 LEU B N 1
ATOM 4310 C CA . LEU B 1 249 ? 7.27 -16.5 0.601 1 96 249 LEU B CA 1
ATOM 4311 C C . LEU B 1 249 ? 7.422 -15.125 1.239 1 96 249 LEU B C 1
ATOM 4313 O O . LEU B 1 249 ? 6.922 -14.125 0.708 1 96 249 LEU B O 1
ATOM 4317 N N . VAL B 1 250 ? 8.141 -15.031 2.389 1 95.19 250 VAL B N 1
ATOM 4318 C CA . VAL B 1 250 ? 8.266 -13.789 3.15 1 95.19 250 VAL B CA 1
ATOM 4319 C C . VAL B 1 250 ? 9.648 -13.719 3.795 1 95.19 250 VAL B C 1
ATOM 4321 O O . VAL B 1 250 ? 10.383 -14.711 3.82 1 95.19 250 VAL B O 1
ATOM 4324 N N . PRO B 1 251 ? 10 -12.531 4.262 1 92.56 251 PRO B N 1
ATOM 4325 C CA . PRO B 1 251 ? 11.273 -12.414 4.98 1 92.56 251 PRO B CA 1
ATOM 4326 C C . PRO B 1 251 ? 11.312 -13.266 6.246 1 92.56 251 PRO B C 1
ATOM 4328 O O . PRO B 1 251 ? 10.32 -13.336 6.977 1 92.56 251 PRO B O 1
ATOM 4331 N N . VAL B 1 252 ? 12.477 -13.875 6.48 1 92 252 VAL B N 1
ATOM 4332 C CA . VAL B 1 252 ? 12.672 -14.734 7.637 1 92 252 VAL B CA 1
ATOM 4333 C C . VAL B 1 252 ? 12.43 -13.945 8.922 1 92 252 VAL B C 1
ATOM 4335 O O . VAL B 1 252 ? 11.773 -14.43 9.844 1 92 252 VAL B O 1
ATOM 4338 N N . ALA B 1 253 ? 12.883 -12.727 8.961 1 86.56 253 ALA B N 1
ATOM 4339 C CA . ALA B 1 253 ? 12.797 -11.891 10.156 1 86.56 253 ALA B CA 1
ATOM 4340 C C . ALA B 1 253 ? 11.336 -11.641 10.539 1 86.56 253 ALA B C 1
ATOM 4342 O O . ALA B 1 253 ? 11.016 -11.539 11.727 1 86.56 253 ALA B O 1
ATOM 4343 N N . MET B 1 254 ? 10.523 -11.539 9.586 1 89.25 254 MET B N 1
ATOM 4344 C CA . MET B 1 254 ? 9.109 -11.266 9.805 1 89.25 254 MET B CA 1
ATOM 4345 C C . MET B 1 254 ? 8.445 -12.406 10.57 1 89.25 254 MET B C 1
ATOM 4347 O O . MET B 1 254 ? 7.473 -12.195 11.297 1 89.25 254 MET B O 1
ATOM 4351 N N . MET B 1 255 ? 8.93 -13.586 10.375 1 93.5 255 MET B N 1
ATOM 4352 C CA . MET B 1 255 ? 8.273 -14.781 10.898 1 93.5 255 MET B CA 1
ATOM 4353 C C . MET B 1 255 ? 8.969 -15.281 12.164 1 93.5 255 MET B C 1
ATOM 4355 O O . MET B 1 255 ? 8.562 -16.281 12.75 1 93.5 255 MET B O 1
ATOM 4359 N N . ALA B 1 256 ? 9.977 -14.578 12.641 1 90.44 256 ALA B N 1
ATOM 4360 C CA . ALA B 1 256 ? 10.805 -15.016 13.758 1 90.44 256 ALA B CA 1
ATOM 4361 C C . ALA B 1 256 ? 9.961 -15.305 14.992 1 90.44 256 ALA B C 1
ATOM 4363 O O . ALA B 1 256 ? 10.086 -16.375 15.609 1 90.44 256 ALA B O 1
ATOM 4364 N N . GLU B 1 257 ? 9.086 -14.43 15.328 1 91.19 257 GLU B N 1
ATOM 4365 C CA . GLU B 1 257 ? 8.258 -14.578 16.516 1 91.19 257 GLU B CA 1
ATOM 4366 C C . GLU B 1 257 ? 7.301 -15.766 16.375 1 91.19 257 GLU B C 1
ATOM 4368 O O . GLU B 1 257 ? 7.137 -16.547 17.312 1 91.19 257 GLU B O 1
ATOM 4373 N N . ALA B 1 258 ? 6.688 -15.844 15.281 1 95.44 258 ALA B N 1
ATOM 4374 C CA . ALA B 1 258 ? 5.746 -16.938 15.047 1 95.44 258 ALA B CA 1
ATOM 4375 C C . ALA B 1 258 ? 6.453 -18.281 15.102 1 95.44 258 ALA B C 1
ATOM 4377 O O . ALA B 1 258 ? 5.898 -19.266 15.609 1 95.44 258 ALA B O 1
ATOM 4378 N N . CYS B 1 259 ? 7.617 -18.328 14.594 1 96.31 259 CYS B N 1
ATOM 4379 C CA . CYS B 1 259 ? 8.398 -19.562 14.625 1 96.31 259 CYS B CA 1
ATOM 4380 C C . CYS B 1 259 ? 8.828 -19.906 16.047 1 96.31 259 CYS B C 1
ATOM 4382 O O . CYS B 1 259 ? 8.75 -21.062 16.469 1 96.31 259 CYS B O 1
ATOM 4384 N N . ALA B 1 260 ? 9.203 -18.922 16.812 1 96.06 260 ALA B N 1
ATOM 4385 C CA . ALA B 1 260 ? 9.609 -19.109 18.203 1 96.06 260 ALA B CA 1
ATOM 4386 C C . ALA B 1 260 ? 8.453 -19.641 19.047 1 96.06 260 ALA B C 1
ATOM 4388 O O . ALA B 1 260 ? 8.656 -20.422 19.984 1 96.06 260 ALA B O 1
ATOM 4389 N N . GLN B 1 261 ? 7.301 -19.266 18.688 1 97.06 261 GLN B N 1
ATOM 4390 C CA . GLN B 1 261 ? 6.109 -19.672 19.422 1 97.06 261 GLN B CA 1
ATOM 4391 C C . GLN B 1 261 ? 5.551 -21 18.891 1 97.06 261 GLN B C 1
ATOM 4393 O O . GLN B 1 261 ? 4.516 -21.469 19.359 1 97.06 261 GLN B O 1
ATOM 4398 N N . GLY B 1 262 ? 6.18 -21.469 17.922 1 96.81 262 GLY B N 1
ATOM 4399 C CA . GLY B 1 262 ? 5.754 -22.75 17.359 1 96.81 262 GLY B CA 1
ATOM 4400 C C . GLY B 1 262 ? 4.512 -22.641 16.5 1 96.81 262 GLY B C 1
ATOM 4401 O O . GLY B 1 262 ? 3.779 -23.609 16.328 1 96.81 262 GLY B O 1
ATOM 4402 N N . LEU B 1 263 ? 4.262 -21.484 15.953 1 97.69 263 LEU B N 1
ATOM 4403 C CA . LEU B 1 263 ? 3.041 -21.266 15.188 1 97.69 263 LEU B CA 1
ATOM 4404 C C . LEU B 1 263 ? 3.299 -21.422 13.688 1 97.69 263 LEU B C 1
ATOM 4406 O O . LEU B 1 263 ? 2.361 -21.594 12.906 1 97.69 263 LEU B O 1
ATOM 4410 N N . ALA B 1 264 ? 4.547 -21.281 13.273 1 98.12 264 ALA B N 1
ATOM 4411 C CA . ALA B 1 264 ? 4.938 -21.359 11.875 1 98.12 264 ALA B CA 1
ATOM 4412 C C . ALA B 1 264 ? 6.293 -22.047 11.719 1 98.12 264 ALA B C 1
ATOM 4414 O O . ALA B 1 264 ? 7.074 -22.094 12.672 1 98.12 264 ALA B O 1
ATOM 4415 N N . VAL B 1 265 ? 6.586 -22.578 10.57 1 97.62 265 VAL B N 1
ATOM 4416 C CA . VAL B 1 265 ? 7.867 -23.234 10.312 1 97.62 265 VAL B CA 1
ATOM 4417 C C . VAL B 1 265 ? 8.336 -22.891 8.898 1 97.62 265 VAL B C 1
ATOM 4419 O O . VAL B 1 265 ? 7.527 -22.75 7.98 1 97.62 265 VAL B O 1
ATOM 4422 N N . ALA B 1 266 ? 9.617 -22.672 8.734 1 96.69 266 ALA B N 1
ATOM 4423 C CA . ALA B 1 266 ? 10.234 -22.547 7.418 1 96.69 266 ALA B CA 1
ATOM 4424 C C . ALA B 1 266 ? 10.336 -23.906 6.73 1 96.69 266 ALA B C 1
ATOM 4426 O O . ALA B 1 266 ? 10.727 -24.906 7.355 1 96.69 266 ALA B O 1
ATOM 4427 N N . LEU B 1 267 ? 10.008 -23.938 5.461 1 97.12 267 LEU B N 1
ATOM 4428 C CA . LEU B 1 267 ? 10.023 -25.203 4.738 1 97.12 267 LEU B CA 1
ATOM 4429 C C . LEU B 1 267 ? 11.445 -25.562 4.301 1 97.12 267 LEU B C 1
ATOM 4431 O O . LEU B 1 267 ? 12.18 -24.703 3.809 1 97.12 267 LEU B O 1
ATOM 4435 N N . PRO B 1 268 ? 11.844 -26.781 4.535 1 95.62 268 PRO B N 1
ATOM 4436 C CA . PRO B 1 268 ? 13.141 -27.25 4.051 1 95.62 268 PRO B CA 1
ATOM 4437 C C . PRO B 1 268 ? 13.141 -27.531 2.549 1 95.62 268 PRO B C 1
ATOM 4439 O O . PRO B 1 268 ? 13.055 -28.688 2.133 1 95.62 268 PRO B O 1
ATOM 4442 N N . MET B 1 269 ? 13.336 -26.5 1.826 1 94.75 269 MET B N 1
ATOM 4443 C CA . MET B 1 269 ? 13.266 -26.609 0.371 1 94.75 269 MET B CA 1
ATOM 4444 C C . MET B 1 269 ? 14.422 -27.438 -0.175 1 94.75 269 MET B C 1
ATOM 4446 O O . MET B 1 269 ? 15.555 -27.297 0.29 1 94.75 269 MET B O 1
ATOM 4450 N N . HIS B 1 270 ? 14.109 -28.266 -1.188 1 91.62 270 HIS B N 1
ATOM 4451 C CA . HIS B 1 270 ? 15.102 -29.047 -1.907 1 91.62 270 HIS B CA 1
ATOM 4452 C C . HIS B 1 270 ? 14.82 -29.047 -3.406 1 91.62 270 HIS B C 1
ATOM 4454 O O . HIS B 1 270 ? 13.773 -29.531 -3.848 1 91.62 270 HIS B O 1
ATOM 4460 N N . PRO B 1 271 ? 15.797 -28.562 -4.18 1 88.19 271 PRO B N 1
ATOM 4461 C CA . PRO B 1 271 ? 17.031 -27.906 -3.773 1 88.19 271 PRO B CA 1
ATOM 4462 C C . PRO B 1 271 ? 16.781 -26.625 -2.979 1 88.19 271 PRO B C 1
ATOM 4464 O O . PRO B 1 271 ? 15.688 -26.062 -3.023 1 88.19 271 PRO B O 1
ATOM 4467 N N . PRO B 1 272 ? 17.812 -26.25 -2.285 1 84.06 272 PRO B N 1
ATOM 4468 C CA . PRO B 1 272 ? 17.656 -25.031 -1.497 1 84.06 272 PRO B CA 1
ATOM 4469 C C . PRO B 1 272 ? 17.344 -23.812 -2.361 1 84.06 272 PRO B C 1
ATOM 4471 O O . PRO B 1 272 ? 17.906 -23.672 -3.455 1 84.06 272 PRO B O 1
ATOM 4474 N N . THR B 1 273 ? 16.266 -23.094 -1.937 1 77.88 273 THR B N 1
ATOM 4475 C CA . THR B 1 273 ? 15.906 -21.844 -2.598 1 77.88 273 THR B CA 1
ATOM 4476 C C . THR B 1 273 ? 16.453 -20.641 -1.827 1 77.88 273 THR B C 1
ATOM 4478 O O . THR B 1 273 ? 15.797 -20.141 -0.905 1 77.88 273 THR B O 1
ATOM 4481 N N . GLU B 1 274 ? 17.703 -20.375 -1.836 1 77.44 274 GLU B N 1
ATOM 4482 C CA . GLU B 1 274 ? 18.266 -19.219 -1.143 1 77.44 274 GLU B CA 1
ATOM 4483 C C . GLU B 1 274 ? 17.922 -17.922 -1.861 1 77.44 274 GLU B C 1
ATOM 4485 O O . GLU B 1 274 ? 18.734 -17.391 -2.613 1 77.44 274 GLU B O 1
ATOM 4490 N N . LEU B 1 275 ? 16.719 -17.531 -1.621 1 84.75 275 LEU B N 1
ATOM 4491 C CA . LEU B 1 275 ? 16.281 -16.281 -2.217 1 84.75 275 LEU B CA 1
ATOM 4492 C C . LEU B 1 275 ? 16.578 -15.102 -1.283 1 84.75 275 LEU B C 1
ATOM 4494 O O . LEU B 1 275 ? 16.109 -15.094 -0.138 1 84.75 275 LEU B O 1
ATOM 4498 N N . ARG B 1 276 ? 17.531 -14.312 -1.729 1 86.25 276 ARG B N 1
ATOM 4499 C CA . ARG B 1 276 ? 17.859 -13.086 -1.008 1 86.25 276 ARG B CA 1
ATOM 4500 C C . ARG B 1 276 ? 17.344 -11.859 -1.759 1 86.25 276 ARG B C 1
ATOM 4502 O O . ARG B 1 276 ? 17.531 -11.742 -2.971 1 86.25 276 ARG B O 1
ATOM 4509 N N . ALA B 1 277 ? 16.578 -11.125 -1.066 1 85.38 277 ALA B N 1
ATOM 4510 C CA . ALA B 1 277 ? 16.031 -9.906 -1.661 1 85.38 277 ALA B CA 1
ATOM 4511 C C . ALA B 1 277 ? 17 -8.742 -1.493 1 85.38 277 ALA B C 1
ATOM 4513 O O . ALA B 1 277 ? 17.359 -8.375 -0.369 1 85.38 277 ALA B O 1
ATOM 4514 N N . GLN B 1 278 ? 17.438 -8.211 -2.6 1 87.5 278 GLN B N 1
ATOM 4515 C CA . GLN B 1 278 ? 18.328 -7.055 -2.586 1 87.5 278 GLN B CA 1
ATOM 4516 C C . GLN B 1 278 ? 17.531 -5.75 -2.557 1 87.5 278 GLN B C 1
ATOM 4518 O O . GLN B 1 278 ? 16.719 -5.496 -3.439 1 87.5 278 GLN B O 1
ATOM 4523 N N . TYR B 1 279 ? 17.734 -5.004 -1.574 1 90.06 279 TYR B N 1
ATOM 4524 C CA . TYR B 1 279 ? 17.031 -3.732 -1.475 1 90.06 279 TYR B CA 1
ATOM 4525 C C . TYR B 1 279 ? 17.984 -2.602 -1.135 1 90.06 279 TYR B C 1
ATOM 4527 O O . TYR B 1 279 ? 19.156 -2.844 -0.832 1 90.06 279 TYR B O 1
ATOM 4535 N N . GLY B 1 280 ? 17.594 -1.441 -1.331 1 95.12 280 GLY B N 1
ATOM 4536 C CA . GLY B 1 280 ? 18.375 -0.247 -1.075 1 95.12 280 GLY B CA 1
ATOM 4537 C C . GLY B 1 280 ? 17.531 0.996 -0.879 1 95.12 280 GLY B C 1
ATOM 4538 O O . GLY B 1 280 ? 16.312 0.953 -1.039 1 95.12 280 GLY B O 1
ATOM 4539 N N . ILE B 1 281 ? 18.203 2.008 -0.379 1 97.19 281 ILE B N 1
ATOM 4540 C CA . ILE B 1 281 ? 17.625 3.346 -0.349 1 97.19 281 ILE B CA 1
ATOM 4541 C C . ILE B 1 281 ? 17.797 4.016 -1.71 1 97.19 281 ILE B C 1
ATOM 4543 O O . ILE B 1 281 ? 18.922 4.184 -2.186 1 97.19 281 ILE B O 1
ATOM 4547 N N . VAL B 1 282 ? 16.672 4.348 -2.311 1 97.06 282 VAL B N 1
ATOM 4548 C CA . VAL B 1 282 ? 16.703 4.832 -3.688 1 97.06 282 VAL B CA 1
ATOM 4549 C C . VAL B 1 282 ? 16.234 6.289 -3.73 1 97.06 282 VAL B C 1
ATOM 4551 O O . VAL B 1 282 ? 15.203 6.637 -3.154 1 97.06 282 VAL B O 1
ATOM 4554 N N . SER B 1 283 ? 16.984 7.129 -4.336 1 95.69 283 SER B N 1
ATOM 4555 C CA . SER B 1 283 ? 16.656 8.531 -4.57 1 95.69 283 SER B CA 1
ATOM 4556 C C . SER B 1 283 ? 17.109 8.977 -5.957 1 95.69 283 SER B C 1
ATOM 4558 O O . SER B 1 283 ? 17.719 8.195 -6.695 1 95.69 283 SER B O 1
ATOM 4560 N N . LEU B 1 284 ? 16.688 10.156 -6.355 1 91.56 284 LEU B N 1
ATOM 4561 C CA . LEU B 1 284 ? 17.141 10.688 -7.637 1 91.56 284 LEU B CA 1
ATOM 4562 C C . LEU B 1 284 ? 18.609 11.102 -7.562 1 91.56 284 LEU B C 1
ATOM 4564 O O . LEU B 1 284 ? 19.047 11.672 -6.566 1 91.56 284 LEU B O 1
ATOM 4568 N N . ALA B 1 285 ? 19.281 10.812 -8.625 1 88.5 285 ALA B N 1
ATOM 4569 C CA . ALA B 1 285 ? 20.688 11.172 -8.703 1 88.5 285 ALA B CA 1
ATOM 4570 C C . ALA B 1 285 ? 20.875 12.664 -8.961 1 88.5 285 ALA B C 1
ATOM 4572 O O . ALA B 1 285 ? 19.969 13.312 -9.492 1 88.5 285 ALA B O 1
ATOM 4573 N N . GLY B 1 286 ? 22.062 13.141 -8.484 1 81.31 286 GLY B N 1
ATOM 4574 C CA . GLY B 1 286 ? 22.453 14.508 -8.82 1 81.31 286 GLY B CA 1
ATOM 4575 C C . GLY B 1 286 ? 21.812 15.539 -7.906 1 81.31 286 GLY B C 1
ATOM 4576 O O . GLY B 1 286 ? 21.906 16.75 -8.172 1 81.31 286 GLY B O 1
ATOM 4577 N N . ARG B 1 287 ? 21.062 15.062 -6.996 1 73.19 287 ARG B N 1
ATOM 4578 C CA . ARG B 1 287 ? 20.438 15.969 -6.043 1 73.19 287 ARG B CA 1
ATOM 4579 C C . ARG B 1 287 ? 21.031 15.797 -4.648 1 73.19 287 ARG B C 1
ATOM 4581 O O . ARG B 1 287 ? 21.344 14.68 -4.23 1 73.19 287 ARG B O 1
ATOM 4588 N N . SER B 1 288 ? 21.297 16.984 -4.059 1 76.56 288 SER B N 1
ATOM 4589 C CA . SER B 1 288 ? 21.703 16.891 -2.654 1 76.56 288 SER B CA 1
ATOM 4590 C C . SER B 1 288 ? 20.516 16.5 -1.771 1 76.56 288 SER B C 1
ATOM 4592 O O . SER B 1 288 ? 19.438 17.094 -1.885 1 76.56 288 SER B O 1
ATOM 4594 N N . PRO B 1 289 ? 20.75 15.547 -1 1 82.25 289 PRO B N 1
ATOM 4595 C CA . PRO B 1 289 ? 19.656 15.164 -0.112 1 82.25 289 PRO B CA 1
ATOM 4596 C C . PRO B 1 289 ? 19.281 16.266 0.882 1 82.25 289 PRO B C 1
ATOM 4598 O O . PRO B 1 289 ? 20.172 16.953 1.399 1 82.25 289 PRO B O 1
ATOM 4601 N N . SER B 1 290 ? 18.016 16.469 1.116 1 81.81 290 SER B N 1
ATOM 4602 C CA . SER B 1 290 ? 17.547 17.359 2.162 1 81.81 290 SER B CA 1
ATOM 4603 C C . SER B 1 290 ? 17.906 16.844 3.549 1 81.81 290 SER B C 1
ATOM 4605 O O . SER B 1 290 ? 18.234 15.664 3.705 1 81.81 290 SER B O 1
ATOM 4607 N N . PRO B 1 291 ? 17.906 17.672 4.555 1 81.88 291 PRO B N 1
ATOM 4608 C CA . PRO B 1 291 ? 18.141 17.203 5.922 1 81.88 291 PRO B CA 1
ATOM 4609 C C . PRO B 1 291 ? 17.188 16.078 6.324 1 81.88 291 PRO B C 1
ATOM 4611 O O . PRO B 1 291 ? 17.625 15.102 6.949 1 81.88 291 PRO B O 1
ATOM 4614 N N . ALA B 1 292 ? 15.922 16.172 5.957 1 89.5 292 ALA B N 1
ATOM 4615 C CA . ALA B 1 292 ? 14.938 15.141 6.273 1 89.5 292 ALA B CA 1
ATOM 4616 C C . ALA B 1 292 ? 15.32 13.812 5.625 1 89.5 292 ALA B C 1
ATOM 4618 O O . ALA B 1 292 ? 15.195 12.758 6.246 1 89.5 292 ALA B O 1
ATOM 4619 N N . MET B 1 293 ? 15.836 13.875 4.41 1 90.88 293 MET B N 1
ATOM 4620 C CA . MET B 1 293 ? 16.25 12.664 3.701 1 90.88 293 MET B CA 1
ATOM 4621 C C . MET B 1 293 ? 17.469 12.031 4.367 1 90.88 293 MET B C 1
ATOM 4623 O O . MET B 1 293 ? 17.562 10.805 4.445 1 90.88 293 MET B O 1
ATOM 4627 N N . ARG B 1 294 ? 18.344 12.875 4.805 1 88.06 294 ARG B N 1
ATOM 4628 C CA . ARG B 1 294 ? 19.531 12.375 5.484 1 88.06 294 ARG B CA 1
ATOM 4629 C C . ARG B 1 294 ? 19.156 11.672 6.789 1 88.06 294 ARG B C 1
ATOM 4631 O O . ARG B 1 294 ? 19.688 10.594 7.086 1 88.06 294 ARG B O 1
ATOM 4638 N N . VAL B 1 295 ? 18.281 12.305 7.508 1 88.38 295 VAL B N 1
ATOM 4639 C CA . VAL B 1 295 ? 17.828 11.719 8.758 1 88.38 295 VAL B CA 1
ATOM 4640 C C . VAL B 1 295 ? 17.125 10.383 8.477 1 88.38 295 VAL B C 1
ATOM 4642 O O . VAL B 1 295 ? 17.375 9.391 9.164 1 88.38 295 VAL B O 1
ATOM 4645 N N . PHE B 1 296 ? 16.312 10.398 7.516 1 95.25 296 PHE B N 1
ATOM 4646 C CA . PHE B 1 296 ? 15.586 9.195 7.133 1 95.25 296 PHE B CA 1
ATOM 4647 C C . PHE B 1 296 ? 16.562 8.07 6.801 1 95.25 296 PHE B C 1
ATOM 4649 O O . PHE B 1 296 ? 16.438 6.953 7.309 1 95.25 296 PHE B O 1
ATOM 4656 N N . ALA B 1 297 ? 17.5 8.375 5.922 1 94.56 297 ALA B N 1
ATOM 4657 C CA . ALA B 1 297 ? 18.484 7.375 5.508 1 94.56 297 ALA B CA 1
ATOM 4658 C C . ALA B 1 297 ? 19.266 6.84 6.707 1 94.56 297 ALA B C 1
ATOM 4660 O O . ALA B 1 297 ? 19.5 5.637 6.816 1 94.56 297 ALA B O 1
ATOM 4661 N N . ALA B 1 298 ? 19.656 7.707 7.555 1 92.25 298 ALA B N 1
ATOM 4662 C CA . ALA B 1 298 ? 20.391 7.309 8.742 1 92.25 298 ALA B CA 1
ATOM 4663 C C . ALA B 1 298 ? 19.562 6.379 9.625 1 92.25 298 ALA B C 1
ATOM 4665 O O . ALA B 1 298 ? 20.078 5.387 10.148 1 92.25 298 ALA B O 1
ATOM 4666 N N . LEU B 1 299 ? 18.312 6.672 9.789 1 94.31 299 LEU B N 1
ATOM 4667 C CA . LEU B 1 299 ? 17.438 5.859 10.625 1 94.31 299 LEU B CA 1
ATOM 4668 C C . LEU B 1 299 ? 17.219 4.488 10 1 94.31 299 LEU B C 1
ATOM 4670 O O . LEU B 1 299 ? 17.078 3.49 10.711 1 94.31 299 LEU B O 1
ATOM 4674 N N . VAL B 1 300 ? 17.078 4.457 8.664 1 95.94 300 VAL B N 1
ATOM 4675 C CA . VAL B 1 300 ? 16.953 3.178 7.977 1 95.94 300 VAL B CA 1
ATOM 4676 C C . VAL B 1 300 ? 18.172 2.314 8.25 1 95.94 300 VAL B C 1
ATOM 4678 O O . VAL B 1 300 ? 18.047 1.139 8.602 1 95.94 300 VAL B O 1
ATOM 4681 N N . HIS B 1 301 ? 19.328 2.926 8.148 1 93.81 301 HIS B N 1
ATOM 4682 C CA . HIS B 1 301 ? 20.562 2.193 8.414 1 93.81 301 HIS B CA 1
ATOM 4683 C C . HIS B 1 301 ? 20.609 1.702 9.859 1 93.81 301 HIS B C 1
ATOM 4685 O O . HIS B 1 301 ? 21.031 0.574 10.117 1 93.81 301 HIS B O 1
ATOM 4691 N N . GLU B 1 302 ? 20.172 2.488 10.758 1 90.44 302 GLU B N 1
ATOM 4692 C CA . GLU B 1 302 ? 20.156 2.117 12.164 1 90.44 302 GLU B CA 1
ATOM 4693 C C . GLU B 1 302 ? 19.219 0.935 12.406 1 90.44 302 GLU B C 1
ATOM 4695 O O . GLU B 1 302 ? 19.562 0.004 13.141 1 90.44 302 GLU B O 1
ATOM 4700 N N . ALA B 1 303 ? 18.078 1.02 11.828 1 91.19 303 ALA B N 1
ATOM 4701 C CA . ALA B 1 303 ? 17.078 -0.039 12.008 1 91.19 303 ALA B CA 1
ATOM 4702 C C . ALA B 1 303 ? 17.578 -1.358 11.422 1 91.19 303 ALA B C 1
ATOM 4704 O O . ALA B 1 303 ? 17.359 -2.424 12 1 91.19 303 ALA B O 1
ATOM 4705 N N . VAL B 1 304 ? 18.234 -1.292 10.266 1 90.06 304 VAL B N 1
ATOM 4706 C CA . VAL B 1 304 ? 18.797 -2.479 9.625 1 90.06 304 VAL B CA 1
ATOM 4707 C C . VAL B 1 304 ? 19.859 -3.102 10.531 1 90.06 304 VAL B C 1
ATOM 4709 O O . VAL B 1 304 ? 19.891 -4.32 10.695 1 90.06 304 VAL B O 1
ATOM 4712 N N . ALA B 1 305 ? 20.672 -2.307 11.094 1 85.5 305 ALA B N 1
ATOM 4713 C CA . ALA B 1 305 ? 21.734 -2.777 11.977 1 85.5 305 ALA B CA 1
ATOM 4714 C C . ALA B 1 305 ? 21.156 -3.473 13.211 1 85.5 305 ALA B C 1
ATOM 4716 O O . ALA B 1 305 ? 21.703 -4.469 13.68 1 85.5 305 ALA B O 1
ATOM 4717 N N . GLN B 1 306 ? 20.078 -2.992 13.719 1 82.62 306 GLN B N 1
ATOM 4718 C CA . GLN B 1 306 ? 19.438 -3.559 14.906 1 82.62 306 GLN B CA 1
ATOM 4719 C C . GLN B 1 306 ? 18.766 -4.887 14.586 1 82.62 306 GLN B C 1
ATOM 4721 O O . GLN B 1 306 ? 18.734 -5.793 15.422 1 82.62 306 GLN B O 1
ATOM 4726 N N . ALA B 1 307 ? 18.156 -4.883 13.422 1 77.31 307 ALA B N 1
ATOM 4727 C CA . ALA B 1 307 ? 17.469 -6.105 13.016 1 77.31 307 ALA B CA 1
ATOM 4728 C C . ALA B 1 307 ? 18.469 -7.223 12.719 1 77.31 307 ALA B C 1
ATOM 4730 O O . ALA B 1 307 ? 18.172 -8.398 12.945 1 77.31 307 ALA B O 1
ATOM 4731 N N . GLY B 1 308 ? 19.562 -6.918 12.008 1 64.5 308 GLY B N 1
ATOM 4732 C CA . GLY B 1 308 ? 20.609 -7.875 11.695 1 64.5 308 GLY B CA 1
ATOM 4733 C C . GLY B 1 308 ? 21.406 -8.305 12.914 1 64.5 308 GLY B C 1
ATOM 4734 O O . GLY B 1 308 ? 21.938 -9.414 12.953 1 64.5 308 GLY B O 1
ATOM 4735 N N . GLY B 1 309 ? 21.781 -7.383 13.828 1 53.5 309 GLY B N 1
ATOM 4736 C CA . GLY B 1 309 ? 22.516 -7.723 15.039 1 53.5 309 GLY B CA 1
ATOM 4737 C C . GLY B 1 309 ? 21.766 -8.703 15.93 1 53.5 309 GLY B C 1
ATOM 4738 O O . GLY B 1 309 ? 22.391 -9.422 16.719 1 53.5 309 GLY B O 1
ATOM 4739 N N . GLY B 1 310 ? 20.578 -8.688 16.109 1 41.62 310 GLY B N 1
ATOM 4740 C CA . GLY B 1 310 ? 19.906 -9.695 16.922 1 41.62 310 GLY B CA 1
ATOM 4741 C C . GLY B 1 310 ? 20.062 -11.102 16.359 1 41.62 310 GLY B C 1
ATOM 4742 O O . GLY B 1 310 ? 19.734 -12.078 17.047 1 41.62 310 GLY B O 1
ATOM 4743 N N . ALA B 1 311 ? 20.062 -11.352 15.219 1 36.38 311 ALA B N 1
ATOM 4744 C CA . ALA B 1 311 ? 20.266 -12.695 14.688 1 36.38 311 ALA B CA 1
ATOM 4745 C C . ALA B 1 311 ? 21.656 -13.219 15.07 1 36.38 311 ALA B C 1
ATOM 4747 O O . ALA B 1 311 ? 21.922 -14.414 14.922 1 36.38 311 ALA B O 1
ATOM 4748 N N . ALA B 1 312 ? 22.688 -12.547 15.203 1 31.52 312 ALA B N 1
ATOM 4749 C CA . ALA B 1 312 ? 23.984 -13.023 15.641 1 31.52 312 ALA B CA 1
ATOM 4750 C C . ALA B 1 312 ? 23.984 -13.336 17.141 1 31.52 312 ALA B C 1
ATOM 4752 O O . ALA B 1 312 ? 25.016 -13.719 17.703 1 31.52 312 ALA B O 1
ATOM 4753 N N . LEU B 1 313 ? 23.016 -12.914 17.844 1 24.81 313 LEU B N 1
ATOM 4754 C CA . LEU B 1 313 ? 23.156 -13.555 19.156 1 24.81 313 LEU B CA 1
ATOM 4755 C C . LEU B 1 313 ? 22.5 -14.93 19.156 1 24.81 313 LEU B C 1
ATOM 4757 O O . LEU B 1 313 ? 21.422 -15.117 18.578 1 24.81 313 LEU B O 1
#

Secondary structure (DSSP, 8-state):
--HHHHHHHHHHHHHSSHHHHHHHHT--HHHHHHHHHHHHHHH---EE-GGG--EE-HHHHHHHHHHHHHHHHHHHHHHHHHHHSS----EEEEEE-HHHIIIIIHHHHHHHHHH-TT-EEEEEE--HHHHHHHHHTTS-SEEEEE-GGGTT-TTEEEEE-PPEEEEEEEETTSGGGG-S-B-HHHHTTS-EEEPPPPHHHHHHHHHHHHHHTT--SPPPTTS--S-SEEES-HHHHHHHHHHSS-EEEEEHHHHHHHHHTTSEEE--BSS----EE-EEEEEETT-PPPHHHHHHHHHHHHHHHHHHHTT--/--HHHHHHHHHHHHHSSHHHHHHHHT--HHHHHHHHHHHHHHH---EE-GGG--EE-HHHHHHHHHHHHHHHHHHHHHHHHHHHSS----EEEEEE-HHHIIIIIHHHHHHHHHH-TT-EEEEEE--HHHHHHHHHTTS-SEEEEE-GGGTT-TTEEEEE-PPEEEEEEEETTSGGGG-S-B-HHHHTTS-EEEPPPPHHHHHHHHHHHHHHTT--SPPPTTS--S-SEEES-HHHHHHHHHHSS-EEEEEHHHHHHHHHTTSEEE--BSS----EE-EEEEEETT-PPPHHHHHHHHHHHHHHHHHHHTT--

pLDDT: mean 83.92, std 14.19, range [24.81, 98.38]

InterPro domains:
  IPR000847 LysR, HTH, N-terminal domain [PF00126] (3-60)
  IPR000847 LysR, HTH, N-terminal domain [PS50931] (1-57)
  IPR005119 LysR, substrate-binding [PF03466] (88-304)
  IPR036388 Winged helix-like DNA-binding domain superfamily [G3DSA:1.10.10.10] (1-82)
  IPR036390 Winged helix DNA-binding domain superfamily [SSF46785] (1-109)
  IPR050950 HTH-type LysR transcriptional regulators [PTHR30419] (1-306)

Organism: Cupriavidus necator (strain ATCC 17699 / DSM 428 / KCTC 22496 / NCIMB 10442 / H16 / Stanier 337) (NCBI:txid381666)

Sequence (626 aa):
MGLRQLHHFVTLVEQGSFARAAGALHLSQPALTRSIQALEADLGPLIDRSYGKVRPTAAGMLALERARRMLREQRELRRDLQLLEEVEIGTIRAGFGPFAASFLLDPVLETLVRRYPHLRIDLETADTPAMRRSLEAERLDVFVGESRSLAELGHLQIDRLPALETAFFVRSGHPLARQREVTLAELRAYPVAGTRLPAHILRFFRQALHQASGGSGPVSEDAPGLMTVTCNDMHALRSLLLAVDAVALVPVAMMAEACAQGLAVALPMHPPTELRAQYGIVSLAGRSPSPAMRVFAALVHEAVAQAGGGAALMGLRQLHHFVTLVEQGSFARAAGALHLSQPALTRSIQALEADLGPLIDRSYGKVRPTAAGMLALERARRMLREQRELRRDLQLLEEVEIGTIRAGFGPFAASFLLDPVLETLVRRYPHLRIDLETADTPAMRRSLEAERLDVFVGESRSLAELGHLQIDRLPALETAFFVRSGHPLARQREVTLAELRAYPVAGTRLPAHILRFFRQALHQASGGSGPVSEDAPGLMTVTCNDMHALRSLLLAVDAVALVPVAMMAEACAQGLAVALPMHPPTELRAQYGIVSLAGRSPSPAMRVFAALVHEAVAQAGGGAAL

Solvent-accessible surface area (backbone atoms only — not comparable to full-atom values): 33252 Å² total; per-residue (Å²): 131,51,73,64,35,41,51,52,46,49,41,26,53,71,54,37,26,61,64,54,20,11,57,76,66,73,38,54,48,68,57,43,50,49,39,44,48,55,38,23,71,73,74,40,73,31,62,38,64,72,90,81,42,50,38,64,28,77,59,17,50,56,45,45,55,50,34,54,49,48,53,43,49,50,51,46,48,50,48,52,53,44,50,68,51,74,81,54,52,40,68,39,32,37,36,24,14,43,77,47,35,64,72,40,43,53,61,41,53,43,48,47,47,69,77,37,55,75,36,32,38,39,39,39,61,44,53,49,70,60,48,50,52,32,37,74,67,62,69,27,63,34,31,33,25,69,36,70,90,48,68,81,42,78,64,46,36,73,50,77,46,82,59,41,54,38,40,44,31,29,16,50,84,30,82,69,62,76,47,82,62,40,40,74,70,64,48,63,79,36,37,22,30,30,52,85,67,55,68,72,56,52,50,48,49,37,45,53,46,36,44,71,71,68,47,77,80,88,68,63,88,79,50,77,62,70,68,32,31,30,34,56,43,55,65,48,51,52,52,36,24,64,71,44,77,29,37,28,53,43,51,48,76,72,42,45,65,42,38,74,70,58,48,28,45,73,58,46,44,49,73,74,68,86,48,61,48,47,28,18,42,37,32,62,44,98,55,82,75,50,71,32,52,49,52,49,52,52,41,50,52,50,48,51,51,55,60,57,54,58,68,75,102,130,51,71,64,35,40,50,51,47,48,42,25,54,72,55,38,26,62,64,54,21,11,57,75,65,74,39,55,49,68,57,44,51,48,38,44,48,55,40,23,71,73,72,39,72,31,62,37,62,73,91,79,42,50,37,65,28,78,59,16,50,54,45,44,54,50,36,53,50,49,51,42,49,49,49,46,48,50,47,52,54,46,47,65,61,66,75,56,52,42,68,37,32,38,36,25,14,43,77,47,35,62,72,41,44,51,62,39,53,42,48,46,48,70,77,36,56,75,35,31,37,38,38,38,60,44,54,50,72,61,47,48,53,32,38,76,67,62,70,26,62,34,31,34,24,69,34,71,91,48,68,81,42,78,65,48,35,73,49,76,46,83,61,41,55,38,42,45,31,28,17,49,86,30,82,68,62,76,46,81,63,40,39,74,69,65,47,64,79,36,38,21,30,30,52,85,68,56,67,71,57,51,50,49,50,37,46,53,46,36,44,73,70,70,47,75,78,87,69,65,86,80,50,75,62,72,66,33,32,30,34,55,43,55,65,49,51,53,52,38,24,64,71,44,77,29,37,28,53,43,51,48,76,72,43,46,63,43,39,75,71,59,47,27,44,73,58,45,44,48,74,74,67,86,46,62,47,48,30,19,43,36,32,61,44,97,56,82,73,50,70,33,51,50,52,49,52,51,41,50,54,51,49,50,52,55,62,57,52,57,70,76,101

Foldseek 3Di:
DDLVLLVLLLLCQVQFALVRSCVVVVHDSVVSVVSPVVVCVVQNQQFDCPPNTTHGDPSVVVSNVVSLVVNVVVVVVVLVVVCPPPPLLEEAFEEEFLQLCLQQVVQLVVCCCVVRVNYHYHYYYDAPVVVVVCQVSVVHAKYKYFCPVVVPPVQKDWAWDDWFWKFKKAWLPAPLNPDPEDELLNQQVFAEEEADDDPVVQLVQQVRNCVVVVHDDHDDPPDDTSHPYHDRHVVVVVVDRLPDNHIYIGTPLSCVVCVVVRGMDTGRYVVDDGDIGIITMMGGPPDDDRSSRVSSRVSSNVSSCVSVVVVVD/DDLVLLVLLLLCQVQFALVRSCVVVVHDSVVSVVSPVVVCVVQNQQFDCPPNTTHGDPSVVVSNLVSLVVNVVVVVVVLVVVCPPPVLLEEAFEEEFLQLCLQQVVQLVVCCCVVRVSYHYHYYYDAPVVVVVCQSSVVHAKYKYFCPVVVPPVQKDWAWDDWFWKFKKAWLPAPLNPDPEDELLNQQVFAEEEADDDPVVQLVQQVRNCVVVVHDDHDDPPDDTSHPYHDRHVVVVVVDRLPDNHIYIGTPLSCVVCVVVRGMDTGRYVVDDGDIGIITMMGGPPDDDRSSRVSSRVSSNVSSCVSVVVVVD

Nearest PDB structures (foldseek):
  6g1d-assembly1_C  TM=5.649E-01  e=8.052E-21  Corynebacterium glutamicum
  4x6g-assembly1_D  TM=6.809E-01  e=8.548E-19  Pseudomonas aeruginosa PAO1
  3fxq-assembly1_A  TM=5.840E-01  e=1.158E-19  Comamonas testosteroni
  5y2v-assembly1_C  TM=5.607E-01  e=2.254E-19  Synechocystis sp. PCC 6803 substr. Kazusa
  3fxu-assembly1_B-2  TM=7.689E-01  e=2.869E-15  Comamonas testosteroni